Protein 4BRC (pdb70)

CATH classification: 3.30.420.40 (+1 more: 3.30.420.150)

Radius of gyration: 26.64 Å; Cα contacts (8 Å, |Δi|>4): 1658; chains: 2; bounding box: 72×59×84 Å

Organism: Legionella pneumophila subsp. pneumophila (strain Philadelphia 1 / ATCC 33152 / DSM 7513) (NCBI:txid272624)

Solvent-accessible surface area: 29174 Å² total; per-residue (Å²): 98,56,31,146,168,76,55,14,9,0,0,0,4,6,6,33,64,2,0,58,0,2,0,6,10,18,43,54,44,159,98,116,21,9,30,114,8,104,70,56,60,54,48,112,25,148,45,1,2,21,53,3,29,49,58,66,94,5,1,68,62,5,0,69,106,0,8,35,118,14,103,19,134,105,9,36,0,30,0,8,2,6,3,11,2,14,20,41,20,127,78,68,8,126,107,10,26,66,52,0,47,118,35,10,165,108,47,106,48,13,108,38,65,63,20,82,32,1,28,6,8,10,12,0,10,1,0,12,0,0,0,1,24,100,55,114,23,2,111,65,126,72,140,110,19,10,0,0,0,12,2,22,12,3,3,0,1,0,0,0,36,6,95,139,47,112,165,50,46,183,58,25,37,31,92,0,94,6,34,73,23,98,22,43,1,6,0,23,17,8,13,0,0,0,22,49,21,0,8,24,8,2,16,42,13,56,19,0,2,2,42,84,23,81,5,35,39,39,59,58,4,128,2,62,0,60,40,0,23,95,49,0,20,27,0,0,24,50,14,29,107,0,46,115,71,0,63,73,16,21,80,152,26,90,21,83,47,9,24,0,6,29,19,0,5,86,3,2,62,20,133,4,5,123,35,144,123,42,52,5,34,0,75,32,0,20,97,20,0,23,80,56,0,0,99,61,65,24,102,109,4,64,58,116,70,102,136,38,129,92,2,36,24,9,0,0,2,0,0,0,0,28,0,0,0,21,34,0,2,41,11,90,36,102,62,45,0,43,10,19,26,39,140,99,47,24,20,6,0,11,0,1,2,15,43,97,69,43,69,158,89,46,29,143,153,68,55,13,8,0,0,0,5,5,6,32,61,1,0,57,0,1,0,5,7,18,44,54,41,157,102,115,22,9,24,113,18,110,70,50,66,36,41,116,23,148,45,2,2,20,55,3,31,50,64,45,106,12,0,42,63,5,0,74,106,0,6,38,104,8,81,17,76,118,9,42,0,27,0,6,2,7,3,11,2,13,22,41,19,122,75,72,9,127,106,10,25,66,49,0,43,103,38,8,171,120,48,95,83,15,116,35,65,65,20,82,30,0,29,4,10,9,11,0,15,2,0,12,0,0,0,1,47,88,47,128,13,3,131,64,124,66,151,83,20,4,0,0,0,12,2,23,14,3,3,0,1,0,0,0,34,7,98,144,55,117,90,43,50,183,69,24,31,30,98,1,92,6,34,73,20,92,22,40,1,7,0,24,18,9,14,0,0,0,21,49,19,0,7,23,7,2,16,41,13,54,23,0,1,2,42,76,24,85,6,38,37,38,55,62,4,132,2,51,0,59,46,0,23,98,53,0,20,27,0,0,23,48,14,30,108,0,46,117,72,0,61,74,20,20,83,147,30,85,20,82,56,9,32,0,6,29,20,0,5,85,3,2,62,20,134,5,5,118,37,133,125,42,52,4,33,0,98,39,0,19,93,12,0,23,74,54,1,0,86,59,56,24,92,108,4,64,58,116,68,101,138,38,127,90,3,37,22,8,0,0,2,0,0,0,0,25,0,0,0,20,34,0,0,40,10,79,42,89,54,44,0,36,10,8,26,42,141,83,45,33,20,6,0,13,0,1,1,15,44,94,69,42,66,156

Nearest PDB structures (foldseek):
  4brc-assembly1_B  TM=1.003E+00  e=4.207E-82  Legionella pneumophila
  4brd-assembly1_B  TM=9.968E-01  e=1.778E-75  Legionella pneumophila
  4brk-assembly1_A  TM=9.941E-01  e=1.286E-73  Legionella pneumophila
  3aar-assembly1_A  TM=9.465E-01  e=1.128E-72  Legionella pneumophila subsp. pneumophila str. Philadelphia 1
  3aaq-assembly1_A  TM=9.632E-01  e=3.957E-71  Legionella pneumophila subsp. pneumophila str. Philadelphia 1

Sequence (720 aa):
NPCEKHSCIAVIDAGSTGSRLHIYSYDTDDTNTPIHIEEEIWNNKKIIKPGFASIQPNSSVTTIDAYLTMMLLADAPIHNIPPVYFYATAGMRLLPQSQQQKKYYDELDYWFRQQSQWQLVEAKTITGNDEALFDWLAVNYKLDTLKSVQNKSVGVMDMMGGASVQIVFPMPKNAEISKHNQVELNIYGQNINLYVHSFLGLGQQTEMMSHQFLNSPSCFANDYPLPDGESGQQGNAPSSCKEEVTSSLMMNSVHKVNQQIQPLLALNPPVNEEWYSSIGGISNLASSSQLFHFEENSSELTNQSLLQQGDNQQICHHQQQQWDDIILNGQYPDDEYLYQYCLLSSYYYYALMVDGYGINPNQTIHYIPPEQNNLLDWTIIGVVLHRALEHNPCEKHSCIAVIDAGSTGSRLHIYSYDTDDDTNTPIHIEEEIWNKKIIKPGFASIQPNNSSSVVTTIDDAYLTMLLADAPIHNIPVYFYATAGMMRLLPQSQQQKKYYDELDYWFRQQSQWQLVEEAKTITGNDEALFDWLAVNYKLDTLKSVQNKSSSVGVMDMMGGASVQIVFPMPKNAEISKHNQVEELNIYGQNNINLYVHSFLGLGQQTEMMSHQFLNSPSSCFANDYPLPDGESGQGNNAPSCKEEEVTSSLMMNSVHKVNQQIQPLLALNPPVNEWYSIGGISNLASSSQLFHFENSSELTNQSLLQQGDNQICHQQQWDILNGQYPDDEYLYQYCLLSSYYYALMVDGYGINPNQTIHYIPPEQNLLDWTIGVVLHRALEH

InterPro domains:
  IPR000407 Nucleoside phosphatase GDA1/CD39 [PF01150] (43-391)
  IPR000407 Nucleoside phosphatase GDA1/CD39 [PTHR11782] (16-388)

Foldseek 3Di:
DLCVVFPWAWEWELEQAKIKIWIWTFHADPVRFTDPTDTDDIFMDDGHLLPDDLDLVVLLVRVPVRPPDDPAFAHEYAYEYEQSLVVDDPVSNVSNVVSVVVSQVVDGGYHYDYHYYFYQQQQQLLQVVLVCSVVVNQQDDDPAKEWEWEQGAFKIKIKIFDPDDPVDDPSQWDFDQFNNDTTIMGMDIGGQLHPNSLVVVCQPPLQQFAAQDQRPVRDTRQHDLVVLLVVLLCCLPVPVNLQVPAAVRCVVVPHDAAEYEYPVLVLCPDPQHDDPPQKDFLVRLQVSLRVSTHHHHVVVSCVVPVPDPCRRRSSNVSSNVSSCVCVRNVDDRGDIYHYDHVVVVGGSVVSCSRDVDGDD/DCCVPFPKAWEWEQEQAKIKIWIWTFHADPVRFTDPIDTPDIFMDDGGLLVDDLDLVTLLVRVCVRPPPDPAFDHEYAAEYELSLVVDDPVSNVSNVVSVVVSQVPDDGYHYDYHYYFYQQQQQLLQVVLVVSVVVNFQDDDPFKEWEWEQGQFKIKIKIFDPDDPVDPVSQWDFDAANRDTTIMGMDMDGQLHDNSLVVVPQPPLQQFAAQDQGPVRDGRQHALVVLLVVLLCCQPVPVNLAVVAAVRCVVVPGPAAEYEYVVLVLCPDPQHDDPPQKDFLLRLSVSLRPSTHHDHVVVSCVVCVPDPCRRRSSNVSSSVSSCVCVRNVDDSVDMHHYDHVVVVGGSVVSCSRPVDGDD

Secondary structure (DSSP, 8-state):
-GGGTSEEEEEEEE-SS-EEEEEEEEEE-TTS-EEEEEEEEEEEESS-GGGS--SHHHHHHHHHHHH-S-S--SEEEEEEE-HHHHTS-HHHHHHHHHHHHHHHHT-SSEEEEEEEEPPHHHHHHHHHHHHHHHHT-SSS--SS-EEEEEE-SSEEEEEEE----TTS-GGGEEEEEETTEEEEEEEEEEET-SHHHHHTTSTT-GGGS-BT-B-TTS-B----HHHHHHHHHIIIIIIT-HHHHHHHHHHHS--SEEEEEEHHHHHHTSTT---STTEE-HHHHHHHHIIIIITSBHHHHHHHSTT-TTGGGHHHHHHHHHIIIIIIT---TTS-EEE--GGG---THHHHHH------/-GGGTSEEEEEEEE-SS-EEEEEEEEEE-TTS-EEEEEEEEEEEESS-GGGS--SHHHHHHHHHHHHTT-S--SEEEEEEE-HHHHTS-HHHHHHHHHHHHHHHHT-SSEEEEEEEEPPHHHHHHHHHHHHHHHHT-SSS--SS-EEEEEE-SSEEEEEEE----TTS-GGGEEEEEETTEEEEEEEEEEET-SHHHHHTTSTT-GGGS-BT-B-TTS-B----HHHHHHHHHIIIIIIS-HHHHHHHHHHHS--SEEEEEEHHHHHHTSTT---STTEEEHHHHHHHHIIIIITSBHHHHHHH-TT-TTGGGHHHHHHHHHIIIIIIT---TTSEEEE--GGG---THHHHHH------

Structure (mmCIF, N/CA/C/O backbone):
data_4BRC
#
_entry.id   4BRC
#
_cell.length_a   63.070
_cell.length_b   84.756
_cell.length_c   70.837
_cell.angle_alpha   90.00
_cell.angle_beta   106.48
_cell.angle_gamma   90.00
#
_symmetry.space_group_name_H-M   'P 1 21 1'
#
loop_
_entity.id
_entity.type
_entity.pdbx_description
1 polymer 'ECTONUCLEOSIDE TRIPHOSPHATE DIPHOSPHOHYDROLASE I'
2 non-polymer "5'-O-[(R)-hydroxy(phosphonoamino)phosphoryl]adenosine"
3 non-polymer '2-(N-MORPHOLINO)-ETHANESULFONIC ACID'
4 non-polymer 'CHLORIDE ION'
5 non-polymer 'MAGNESIUM ION'
6 water water
#
loop_
_atom_site.group_PDB
_atom_site.id
_atom_site.type_symbol
_atom_site.label_atom_id
_atom_site.label_alt_id
_atom_site.label_comp_id
_atom_site.label_asym_id
_atom_site.label_entity_id
_atom_site.label_seq_id
_atom_site.pdbx_PDB_ins_code
_atom_site.Cartn_x
_atom_site.Cartn_y
_atom_site.Cartn_z
_atom_site.occupancy
_atom_site.B_iso_or_equiv
_atom_site.auth_seq_id
_atom_site.auth_comp_id
_atom_site.auth_asym_id
_atom_site.auth_atom_id
_atom_site.pdbx_PDB_model_num
ATOM 1 N N . ASN A 1 4 ? 69.984 3.361 -21.794 1.00 42.79 37 ASN A N 1
ATOM 2 C CA . ASN A 1 4 ? 69.752 4.433 -20.742 1.00 28.13 37 ASN A CA 1
ATOM 3 C C . ASN A 1 4 ? 68.277 4.972 -20.743 1.00 37.42 37 ASN A C 1
ATOM 4 O O . ASN A 1 4 ? 67.880 5.805 -21.585 1.00 34.04 37 ASN A O 1
ATOM 6 N N . PRO A 1 5 ? 67.451 4.486 -19.808 1.00 24.94 38 PRO A N 1
ATOM 7 C CA . PRO A 1 5 ? 66.065 4.989 -19.725 1.00 27.20 38 PRO A CA 1
ATOM 8 C C . PRO A 1 5 ? 65.992 6.502 -19.451 1.00 25.99 38 PRO A C 1
ATOM 9 O O . PRO A 1 5 ? 65.049 7.219 -19.829 1.00 24.96 38 PRO A O 1
ATOM 13 N N . CYS A 1 6 ? 67.045 7.031 -18.885 1.00 18.60 39 CYS A N 1
ATOM 14 C CA . CYS A 1 6 ? 67.029 8.398 -18.380 1.00 16.04 39 CYS A CA 1
ATOM 15 C C . CYS A 1 6 ? 67.320 9.418 -19.456 1.00 20.41 39 CYS A C 1
ATOM 16 O O . CYS A 1 6 ? 67.279 10.630 -19.169 1.00 18.14 39 CYS A O 1
ATOM 19 N N . GLU A 1 7 ? 67.606 8.967 -20.692 1.00 16.96 40 GLU A N 1
ATOM 20 C CA . GLU A 1 7 ? 67.713 9.907 -21.784 1.00 21.82 40 GLU A CA 1
ATOM 21 C C . GLU A 1 7 ? 66.326 10.200 -22.408 1.00 23.60 40 GLU A C 1
ATOM 22 O O . GLU A 1 7 ? 66.173 11.187 -23.113 1.00 35.39 40 GLU A O 1
ATOM 28 N N . LYS A 1 8 ? 65.325 9.351 -22.182 1.00 22.18 41 LYS A N 1
ATOM 29 C CA . LYS A 1 8 ? 63.978 9.580 -22.783 1.00 26.58 41 LYS A CA 1
ATOM 30 C C . LYS A 1 8 ? 62.878 9.842 -21.741 1.00 23.12 41 LYS A C 1
ATOM 31 O O . LYS A 1 8 ? 61.728 10.136 -22.072 1.00 27.40 41 LYS A O 1
ATOM 37 N N . HIS A 1 9 ? 63.231 9.728 -20.466 1.00 17.17 42 HIS A N 1
ATOM 38 C CA . HIS A 1 9 ? 62.314 9.905 -19.322 1.00 15.57 42 HIS A CA 1
ATOM 39 C C . HIS A 1 9 ? 63.025 10.665 -18.277 1.00 13.41 42 HIS A C 1
ATOM 40 O O . HIS A 1 9 ? 64.277 10.552 -18.148 1.00 13.00 42 HIS A O 1
ATOM 47 N N . SER A 1 10 ? 62.270 11.400 -17.483 1.00 11.16 43 SER A N 1
ATOM 48 C CA . SER A 1 10 ? 62.874 11.956 -16.240 1.00 9.91 43 SER A CA 1
ATOM 49 C C . SER A 1 10 ? 63.310 10.890 -15.252 1.00 9.35 43 SER A C 1
ATOM 50 O O . SER A 1 10 ? 62.561 9.942 -15.032 1.00 11.68 43 SER A O 1
ATOM 53 N N . CYS A 1 11 ? 64.477 11.087 -14.620 1.00 10.54 44 CYS A N 1
ATOM 54 C CA . CYS A 1 11 ? 64.921 10.175 -13.557 1.00 10.90 44 CYS A CA 1
ATOM 55 C C . CYS A 1 11 ? 65.391 10.929 -12.358 1.00 9.12 44 CYS A C 1
ATOM 56 O O . CYS A 1 11 ? 66.107 11.955 -12.499 1.00 11.98 44 CYS A O 1
ATOM 59 N N . ILE A 1 12 ? 65.017 10.470 -11.172 1.00 9.73 45 ILE A N 1
ATOM 60 C CA . ILE A 1 12 ? 65.651 10.978 -9.928 1.00 10.32 45 ILE A CA 1
ATOM 61 C C . ILE A 1 12 ? 65.963 9.760 -9.067 1.00 9.02 45 ILE A C 1
ATOM 62 O O . ILE A 1 12 ? 65.426 8.682 -9.183 1.00 10.42 45 ILE A O 1
ATOM 67 N N . ALA A 1 13 ? 66.938 9.976 -8.160 1.00 9.22 46 ALA A N 1
ATOM 68 C CA . ALA A 1 13 ? 67.266 8.979 -7.122 1.00 9.00 46 ALA A CA 1
ATOM 69 C C . ALA A 1 13 ? 66.731 9.512 -5.779 1.00 8.47 46 ALA A C 1
ATOM 70 O O . ALA A 1 13 ? 66.952 10.669 -5.425 1.00 10.28 46 ALA A O 1
ATOM 72 N N . VAL A 1 14 ? 66.017 8.598 -5.086 1.00 8.35 47 VAL A N 1
ATOM 73 C CA . VAL A 1 14 ? 65.574 8.948 -3.703 1.00 8.51 47 VAL A CA 1
ATOM 74 C C . VAL A 1 14 ? 66.097 7.878 -2.794 1.00 8.69 47 VAL A C 1
ATOM 75 O O . VAL A 1 14 ? 65.985 6.683 -3.103 1.00 8.92 47 VAL A O 1
ATOM 79 N N . ILE A 1 15 ? 66.677 8.275 -1.656 1.00 8.33 48 ILE A N 1
ATOM 80 C CA . ILE A 1 15 ? 67.145 7.325 -0.619 1.00 8.20 48 ILE A CA 1
ATOM 81 C C . ILE A 1 15 ? 66.263 7.439 0.618 1.00 8.19 48 ILE A C 1
ATOM 82 O O . ILE A 1 15 ? 66.096 8.569 1.147 1.00 9.17 48 ILE A O 1
ATOM 87 N N . ASP A 1 16 ? 65.616 6.341 0.954 1.00 8.43 49 ASP A N 1
ATOM 88 C CA . ASP A 1 16 ? 64.938 6.162 2.238 1.00 7.87 49 ASP A CA 1
ATOM 89 C C . ASP A 1 16 ? 66.058 5.885 3.255 1.00 7.87 49 ASP A C 1
ATOM 90 O O . ASP A 1 16 ? 66.500 4.727 3.312 1.00 8.22 49 ASP A O 1
ATOM 95 N N . ALA A 1 17 ? 66.488 6.911 3.986 1.00 8.06 50 ALA A N 1
ATOM 96 C CA . ALA A 1 17 ? 67.490 6.661 5.028 1.00 7.43 50 ALA A CA 1
ATOM 97 C C . ALA A 1 17 ? 66.796 6.314 6.315 1.00 8.65 50 ALA A C 1
ATOM 98 O O . ALA A 1 17 ? 66.534 7.176 7.165 1.00 9.31 50 ALA A O 1
ATOM 100 N N . GLY A 1 18 ? 66.313 5.056 6.357 1.00 8.10 51 GLY A N 1
ATOM 101 C CA . GLY A 1 18 ? 65.447 4.612 7.414 1.00 9.46 51 GLY A CA 1
ATOM 102 C C . GLY A 1 18 ? 66.218 4.138 8.672 1.00 8.64 51 GLY A C 1
ATOM 103 O O . GLY A 1 18 ? 67.465 4.083 8.707 1.00 8.06 51 GLY A O 1
ATOM 104 N N . SER A 1 19 ? 65.473 3.804 9.708 1.00 8.67 52 SER A N 1
ATOM 105 C CA . SER A 1 19 ? 66.136 3.576 11.001 1.00 9.65 52 SER A CA 1
ATOM 106 C C . SER A 1 19 ? 66.960 2.273 10.991 1.00 8.19 52 SER A C 1
ATOM 107 O O . SER A 1 19 ? 67.981 2.210 11.735 1.00 10.06 52 SER A O 1
ATOM 110 N N . THR A 1 20 ? 66.585 1.240 10.221 1.00 8.88 53 THR A N 1
ATOM 111 C CA . THR A 1 20 ? 67.353 -0.026 10.221 1.00 10.41 53 THR A CA 1
ATOM 112 C C . THR A 1 20 ? 68.185 -0.185 8.952 1.00 9.98 53 THR A C 1
ATOM 113 O O . THR A 1 20 ? 68.962 -1.170 8.865 1.00 11.49 53 THR A O 1
ATOM 117 N N . GLY A 1 21 ? 68.098 0.758 7.995 1.00 9.12 54 GLY A N 1
ATOM 118 C CA . GLY A 1 21 ? 68.825 0.605 6.729 1.00 9.58 54 GLY A CA 1
ATOM 119 C C . GLY A 1 21 ? 68.495 1.724 5.789 1.00 9.93 54 GLY A C 1
ATOM 120 O O . GLY A 1 21 ? 67.528 2.444 6.017 1.00 9.24 54 GLY A O 1
ATOM 121 N N . SER A 1 22 ? 69.317 1.849 4.762 1.00 9.16 55 SER A N 1
ATOM 122 C CA . SER A 1 22 ? 69.061 2.798 3.693 1.00 8.95 55 SER A CA 1
ATOM 123 C C . SER A 1 22 ? 68.718 2.082 2.403 1.00 10.56 55 SER A C 1
ATOM 124 O O . SER A 1 22 ? 69.323 1.060 2.063 1.00 10.88 55 SER A O 1
ATOM 127 N N . ARG A 1 23 ? 67.735 2.620 1.668 1.00 9.82 56 ARG A N 1
ATOM 128 C CA . ARG A 1 23 ? 67.285 2.026 0.368 1.00 9.65 56 ARG A CA 1
ATOM 129 C C . ARG A 1 23 ? 67.354 3.105 -0.723 1.00 9.72 56 ARG A C 1
ATOM 130 O O . ARG A 1 23 ? 66.625 4.100 -0.634 1.00 9.70 56 ARG A O 1
ATOM 138 N N . LEU A 1 24 ? 68.240 2.867 -1.662 1.00 8.99 57 LEU A N 1
ATOM 139 C CA . LEU A 1 24 ? 68.383 3.740 -2.814 1.00 10.06 57 LEU A CA 1
ATOM 140 C C . LEU A 1 24 ? 67.423 3.250 -3.890 1.00 9.95 57 LEU A C 1
ATOM 141 O O . LEU A 1 24 ? 67.440 2.009 -4.194 1.00 11.31 57 LEU A O 1
ATOM 146 N N . HIS A 1 25 ? 66.634 4.147 -4.464 1.00 9.30 58 HIS A N 1
ATOM 147 C CA . HIS A 1 25 ? 65.795 3.821 -5.678 1.00 10.68 58 HIS A CA 1
ATOM 148 C C . HIS A 1 25 ? 66.121 4.851 -6.717 1.00 10.72 58 HIS A C 1
ATOM 149 O O . HIS A 1 25 ? 66.155 6.034 -6.426 1.00 12.70 58 HIS A O 1
ATOM 156 N N . ILE A 1 26 ? 66.322 4.437 -7.971 1.00 10.57 59 ILE A N 1
ATOM 157 C CA . ILE A 1 26 ? 66.279 5.373 -9.089 1.00 11.39 59 ILE A CA 1
ATOM 158 C C . ILE A 1 26 ? 64.939 5.093 -9.792 1.00 9.93 59 ILE A C 1
ATOM 159 O O . ILE A 1 26 ? 64.642 3.954 -10.092 1.00 12.25 59 ILE A O 1
ATOM 164 N N . TYR A 1 27 ? 64.158 6.160 -9.904 1.00 8.73 60 TYR A N 1
ATOM 165 C CA . TYR A 1 27 ? 62.873 6.099 -10.596 1.00 8.89 60 TYR A CA 1
ATOM 166 C C . TYR A 1 27 ? 62.941 6.825 -11.906 1.00 9.18 60 TYR A C 1
ATOM 167 O O . TYR A 1 27 ? 63.396 7.976 -11.960 1.00 11.59 60 TYR A O 1
ATOM 176 N N . SER A 1 28 ? 62.365 6.202 -12.954 1.00 10.35 61 SER A N 1
ATOM 177 C CA . SER A 1 28 ? 62.097 6.907 -14.202 1.00 10.11 61 SER A CA 1
ATOM 178 C C . SER A 1 28 ? 60.617 7.245 -14.228 1.00 9.86 61 SER A C 1
ATOM 179 O O . SER A 1 28 ? 59.799 6.509 -13.648 1.00 11.50 61 SER A O 1
ATOM 182 N N . TYR A 1 29 ? 60.276 8.334 -14.937 1.00 9.86 62 TYR A N 1
ATOM 183 C CA . TYR A 1 29 ? 58.829 8.647 -15.028 1.00 9.88 62 TYR A CA 1
ATOM 184 C C . TYR A 1 29 ? 58.651 9.629 -16.167 1.00 10.10 62 TYR A C 1
ATOM 185 O O . TYR A 1 29 ? 59.598 10.259 -16.655 1.00 11.36 62 TYR A O 1
ATOM 194 N N . ASP A 1 30 ? 57.392 9.674 -16.633 1.00 11.46 63 ASP A N 1
ATOM 195 C CA . ASP A 1 30 ? 56.963 10.753 -17.565 1.00 13.12 63 ASP A CA 1
ATOM 196 C C . ASP A 1 30 ? 56.123 11.751 -16.794 1.00 12.94 63 ASP A C 1
ATOM 197 O O . ASP A 1 30 ? 55.921 11.538 -15.569 1.00 11.92 63 ASP A O 1
ATOM 202 N N . THR A 1 31 ? 55.566 12.773 -17.444 1.00 13.89 64 THR A N 1
ATOM 203 C CA . THR A 1 31 ? 54.705 13.723 -16.765 1.00 14.14 64 THR A CA 1
ATOM 204 C C . THR A 1 31 ? 53.485 14.009 -17.582 1.00 16.97 64 THR A C 1
ATOM 205 O O . THR A 1 31 ? 53.524 13.940 -18.830 1.00 20.79 64 THR A O 1
ATOM 209 N N . ASP A 1 32 ? 52.403 14.275 -16.887 1.00 16.07 65 ASP A N 1
ATOM 210 C CA . ASP A 1 32 ? 51.168 14.595 -17.601 1.00 18.01 65 ASP A CA 1
ATOM 211 C C . ASP A 1 32 ? 51.204 16.092 -17.912 1.00 18.52 65 ASP A C 1
ATOM 212 O O . ASP A 1 32 ? 52.245 16.781 -17.753 1.00 20.26 65 ASP A O 1
ATOM 217 N N . ASP A 1 33 ? 50.050 16.598 -18.365 1.00 23.77 66 ASP A N 1
ATOM 218 C CA . ASP A 1 33 ? 49.971 17.969 -18.882 1.00 31.01 66 ASP A CA 1
ATOM 219 C C . ASP A 1 33 ? 50.163 19.025 -17.806 1.00 31.07 66 ASP A C 1
ATOM 220 O O . ASP A 1 33 ? 50.302 20.190 -18.106 1.00 33.75 66 ASP A O 1
ATOM 225 N N . THR A 1 34 ? 50.233 18.631 -16.545 1.00 25.55 67 THR A N 1
ATOM 226 C CA . THR A 1 34 ? 50.511 19.575 -15.435 1.00 26.09 67 THR A CA 1
ATOM 227 C C . THR A 1 34 ? 51.882 19.337 -14.814 1.00 22.28 67 THR A C 1
ATOM 228 O O . THR A 1 34 ? 52.199 19.866 -13.724 1.00 18.97 67 THR A O 1
ATOM 232 N N . ASN A 1 35 ? 52.724 18.562 -15.500 1.00 18.11 68 ASN A N 1
ATOM 233 C CA . ASN A 1 35 ? 54.067 18.243 -15.040 1.00 19.21 68 ASN A CA 1
ATOM 234 C C . ASN A 1 35 ? 54.057 17.340 -13.791 1.00 19.09 68 ASN A C 1
ATOM 235 O O . ASN A 1 35 ? 55.067 17.296 -13.080 1.00 18.29 68 ASN A O 1
ATOM 240 N N . THR A 1 36 ? 52.976 16.573 -13.566 1.00 15.91 69 THR A N 1
ATOM 241 C CA . THR A 1 36 ? 52.895 15.577 -12.460 1.00 16.96 69 THR A CA 1
ATOM 242 C C . THR A 1 36 ? 53.302 14.239 -12.955 1.00 12.74 69 THR A C 1
ATOM 243 O O . THR A 1 36 ? 52.899 13.808 -14.030 1.00 14.85 69 THR A O 1
ATOM 247 N N . PRO A 1 37 ? 54.173 13.555 -12.231 1.00 11.75 70 PRO A N 1
ATOM 248 C CA . PRO A 1 37 ? 54.639 12.288 -12.691 1.00 10.44 70 PRO A CA 1
ATOM 249 C C . PRO A 1 37 ? 53.579 11.233 -12.920 1.00 11.89 70 PRO A C 1
ATOM 250 O O . PRO A 1 37 ? 52.619 11.117 -12.138 1.00 13.45 70 PRO A O 1
ATOM 254 N N . ILE A 1 38 ? 53.767 10.499 -14.028 1.00 10.99 71 ILE A N 1
ATOM 255 C CA . ILE A 1 38 ? 53.032 9.288 -14.327 1.00 10.98 71 ILE A CA 1
ATOM 256 C C . ILE A 1 38 ? 54.040 8.200 -14.794 1.00 11.23 71 ILE A C 1
ATOM 257 O O . ILE A 1 38 ? 55.196 8.506 -15.049 1.00 11.54 71 ILE A O 1
ATOM 262 N N . HIS A 1 39 ? 53.596 6.935 -14.867 1.00 12.33 72 HIS A N 1
ATOM 263 C CA . HIS A 1 39 ? 54.456 5.862 -15.418 1.00 13.44 72 HIS A CA 1
ATOM 264 C C . HIS A 1 39 ? 55.731 5.737 -14.577 1.00 11.66 72 HIS A C 1
ATOM 265 O O . HIS A 1 39 ? 56.766 5.469 -15.119 1.00 12.85 72 HIS A O 1
ATOM 272 N N . ILE A 1 40 ? 55.600 5.862 -13.231 1.00 10.11 73 ILE A N 1
ATOM 273 C CA . ILE A 1 40 ? 56.793 5.790 -12.348 1.00 10.43 73 ILE A CA 1
ATOM 274 C C . ILE A 1 40 ? 57.264 4.322 -12.311 1.00 11.81 73 ILE A C 1
ATOM 275 O O . ILE A 1 40 ? 56.451 3.411 -12.017 1.00 14.51 73 ILE A O 1
ATOM 280 N N . GLU A 1 41 ? 58.538 4.097 -12.641 1.00 11.02 74 GLU A N 1
ATOM 281 C CA A GLU A 1 41 ? 59.122 2.745 -12.630 0.70 12.21 74 GLU A CA 1
ATOM 282 C CA B GLU A 1 41 ? 59.146 2.767 -12.670 0.30 11.74 74 GLU A CA 1
ATOM 283 C C . GLU A 1 41 ? 60.470 2.810 -11.881 1.00 11.44 74 GLU A C 1
ATOM 284 O O . GLU A 1 41 ? 61.261 3.736 -12.071 1.00 12.36 74 GLU A O 1
ATOM 295 N N . GLU A 1 42 ? 60.700 1.812 -11.030 1.00 12.18 75 GLU A N 1
ATOM 296 C CA . GLU A 1 42 ? 61.990 1.660 -10.398 1.00 11.73 75 GLU A CA 1
ATOM 297 C C . GLU A 1 42 ? 62.930 0.966 -11.353 1.00 14.25 75 GLU A C 1
ATOM 298 O O . GLU A 1 42 ? 62.660 -0.162 -11.773 1.00 17.77 75 GLU A O 1
ATOM 304 N N . ILE A 1 43 ? 64.052 1.596 -11.665 1.00 12.03 76 ILE A N 1
ATOM 305 C CA . ILE A 1 43 ? 65.025 1.037 -12.585 1.00 12.97 76 ILE A CA 1
ATOM 306 C C . ILE A 1 43 ? 66.334 0.652 -11.926 1.00 13.90 76 ILE A C 1
ATOM 307 O O . ILE A 1 43 ? 67.154 -0.004 -12.541 1.00 17.28 76 ILE A O 1
ATOM 312 N N . TRP A 1 44 ? 66.511 1.022 -10.650 1.00 13.63 77 TRP A N 1
ATOM 313 C CA . TRP A 1 44 ? 67.675 0.579 -9.906 1.00 14.13 77 TRP A CA 1
ATOM 314 C C . TRP A 1 44 ? 67.310 0.606 -8.437 1.00 13.39 77 TRP A C 1
ATOM 315 O O . TRP A 1 44 ? 66.597 1.519 -7.991 1.00 13.94 77 TRP A O 1
ATOM 326 N N . ASN A 1 45 ? 67.786 -0.395 -7.703 1.00 14.42 78 ASN A N 1
ATOM 327 C CA A ASN A 1 45 ? 67.720 -0.271 -6.259 0.50 16.25 78 ASN A CA 1
ATOM 328 C CA B ASN A 1 45 ? 67.545 -0.525 -6.219 0.50 14.44 78 ASN A CA 1
ATOM 329 C C . ASN A 1 45 ? 68.852 -0.980 -5.562 1.00 15.64 78 ASN A C 1
ATOM 330 O O . ASN A 1 45 ? 69.475 -1.958 -6.049 1.00 18.72 78 ASN A O 1
ATOM 339 N N . LYS A 1 46 ? 69.205 -0.398 -4.427 1.00 13.23 79 LYS A N 1
ATOM 340 C CA . LYS A 1 46 ? 70.263 -1.037 -3.597 1.00 13.12 79 LYS A CA 1
ATOM 341 C C . LYS A 1 46 ? 69.899 -0.721 -2.155 1.00 11.42 79 LYS A C 1
ATOM 342 O O . LYS A 1 46 ? 69.510 0.400 -1.843 1.00 12.13 79 LYS A O 1
ATOM 348 N N . LYS A 1 47 ? 70.119 -1.709 -1.297 1.00 13.10 80 LYS A N 1
ATOM 349 C CA . LYS A 1 47 ? 69.850 -1.522 0.129 1.00 14.07 80 LYS A CA 1
ATOM 350 C C . LYS A 1 47 ? 71.105 -1.797 0.878 1.00 14.51 80 LYS A C 1
ATOM 351 O O . LYS A 1 47 ? 71.868 -2.694 0.540 1.00 21.57 80 LYS A O 1
ATOM 357 N N . ILE A 1 48 ? 71.264 -1.115 2.012 1.00 13.60 81 ILE A N 1
ATOM 358 C CA A ILE A 1 48 ? 72.424 -1.301 2.910 0.50 12.13 81 ILE A CA 1
ATOM 359 C CA B ILE A 1 48 ? 72.336 -1.497 2.914 0.50 13.28 81 ILE A CA 1
ATOM 360 C C . ILE A 1 48 ? 71.862 -1.297 4.356 1.00 12.15 81 ILE A C 1
ATOM 361 O O . ILE A 1 48 ? 70.865 -0.640 4.603 1.00 13.92 81 ILE A O 1
ATOM 370 N N . LYS A 1 49 ? 72.552 -1.962 5.274 1.00 11.75 82 LYS A N 1
ATOM 371 C CA . LYS A 1 49 ? 72.315 -1.910 6.720 1.00 11.59 82 LYS A CA 1
ATOM 372 C C . LYS A 1 49 ? 73.668 -1.482 7.343 1.00 11.92 82 LYS A C 1
ATOM 373 O O . LYS A 1 49 ? 74.687 -1.724 6.759 1.00 14.47 82 LYS A O 1
ATOM 379 N N . PRO A 1 50 ? 73.646 -0.954 8.573 1.00 10.22 83 PRO A N 1
ATOM 380 C CA . PRO A 1 50 ? 72.501 -0.591 9.402 1.00 11.50 83 PRO A CA 1
ATOM 381 C C . PRO A 1 50 ? 71.946 0.774 9.029 1.00 9.13 83 PRO A C 1
ATOM 382 O O . PRO A 1 50 ? 72.213 1.264 7.916 1.00 10.86 83 PRO A O 1
ATOM 386 N N . GLY A 1 51 ? 71.138 1.367 9.886 1.00 9.68 84 GLY A N 1
ATOM 387 C CA . GLY A 1 51 ? 70.628 2.723 9.643 1.00 9.49 84 GLY A CA 1
ATOM 388 C C . GLY A 1 51 ? 71.752 3.763 9.691 1.00 9.38 84 GLY A C 1
ATOM 389 O O . GLY A 1 51 ? 72.702 3.693 10.502 1.00 10.49 84 GLY A O 1
ATOM 390 N N . PHE A 1 52 ? 71.662 4.743 8.781 1.00 9.58 85 PHE A N 1
ATOM 391 C CA . PHE A 1 52 ? 72.642 5.867 8.700 1.00 9.18 85 PHE A CA 1
ATOM 392 C C . PHE A 1 52 ? 72.817 6.528 10.078 1.00 9.19 85 PHE A C 1
ATOM 393 O O . PHE A 1 52 ? 73.951 6.865 10.440 1.00 9.70 85 PHE A O 1
ATOM 401 N N . ALA A 1 53 ? 71.737 6.745 10.784 1.00 10.22 86 ALA A N 1
ATOM 402 C CA . ALA A 1 53 ? 71.781 7.517 12.033 1.00 10.64 86 ALA A CA 1
ATOM 403 C C . ALA A 1 53 ? 72.259 6.655 13.150 1.00 12.96 86 ALA A C 1
ATOM 404 O O . ALA A 1 53 ? 72.214 7.132 14.330 1.00 17.29 86 ALA A O 1
ATOM 406 N N . SER A 1 54 ? 72.675 5.416 12.865 1.00 10.05 87 SER A N 1
ATOM 407 C CA . SER A 1 54 ? 73.271 4.565 13.934 1.00 9.37 87 SER A CA 1
ATOM 408 C C . SER A 1 54 ? 74.764 4.484 13.833 1.00 11.65 87 SER A C 1
ATOM 409 O O . SER A 1 54 ? 75.418 4.040 14.794 1.00 14.13 87 SER A O 1
ATOM 412 N N . ILE A 1 55 ? 75.356 4.868 12.706 1.00 11.76 88 ILE A N 1
ATOM 413 C CA . ILE A 1 55 ? 76.814 4.699 12.550 1.00 10.11 88 ILE A CA 1
ATOM 414 C C . ILE A 1 55 ? 77.576 5.913 13.063 1.00 12.04 88 ILE A C 1
ATOM 415 O O . ILE A 1 55 ? 77.036 7.025 13.283 1.00 12.48 88 ILE A O 1
ATOM 420 N N . GLN A 1 56 ? 78.877 5.725 13.263 1.00 11.50 89 GLN A N 1
ATOM 421 C CA . GLN A 1 56 ? 79.662 6.857 13.755 1.00 13.75 89 GLN A CA 1
ATOM 422 C C . GLN A 1 56 ? 79.756 7.959 12.707 1.00 13.95 89 GLN A C 1
ATOM 423 O O . GLN A 1 56 ? 80.105 7.685 11.565 1.00 15.64 89 GLN A O 1
ATOM 429 N N . PRO A 1 57 ? 79.452 9.230 13.085 1.00 16.80 90 PRO A N 1
ATOM 430 C CA . PRO A 1 57 ? 79.399 10.340 12.087 1.00 19.10 90 PRO A CA 1
ATOM 431 C C . PRO A 1 57 ? 80.799 10.928 11.834 1.00 19.20 90 PRO A C 1
ATOM 432 O O . PRO A 1 57 ? 80.971 12.142 11.991 1.00 26.00 90 PRO A O 1
ATOM 436 N N . ASN A 1 58 ? 81.722 10.056 11.414 1.00 18.24 91 ASN A N 1
ATOM 437 C CA . ASN A 1 58 ? 83.101 10.462 11.095 1.00 18.85 91 ASN A CA 1
ATOM 438 C C . ASN A 1 58 ? 83.322 10.239 9.601 1.00 17.72 91 ASN A C 1
ATOM 439 O O . ASN A 1 58 ? 82.540 9.458 8.984 1.00 17.03 91 ASN A O 1
ATOM 444 N N . SER A 1 59 ? 84.313 10.917 8.987 1.00 20.60 92 SER A N 1
ATOM 445 C CA A SER A 1 59 ? 84.443 10.802 7.536 0.50 17.94 92 SER A CA 1
ATOM 446 C CA B SER A 1 59 ? 84.480 10.803 7.529 0.50 19.59 92 SER A CA 1
ATOM 447 C C . SER A 1 59 ? 84.731 9.371 7.075 1.00 17.22 92 SER A C 1
ATOM 448 O O . SER A 1 59 ? 84.186 8.945 6.053 1.00 23.04 92 SER A O 1
ATOM 453 N N . VAL A 1 60 ? 85.553 8.616 7.834 1.00 19.45 93 VAL A N 1
ATOM 454 C CA . VAL A 1 60 ? 85.895 7.263 7.372 1.00 18.39 93 VAL A CA 1
ATOM 455 C C . VAL A 1 60 ? 84.633 6.353 7.251 1.00 16.56 93 VAL A C 1
ATOM 456 O O . VAL A 1 60 ? 84.418 5.614 6.235 1.00 18.49 93 VAL A O 1
ATOM 460 N N . THR A 1 61 ? 83.823 6.366 8.287 1.00 16.50 94 THR A N 1
ATOM 461 C CA A THR A 1 61 ? 82.649 5.536 8.334 0.50 15.70 94 THR A CA 1
ATOM 462 C CA B THR A 1 61 ? 82.639 5.489 8.285 0.50 16.03 94 THR A CA 1
ATOM 463 C C . THR A 1 61 ? 81.553 5.958 7.331 1.00 16.12 94 THR A C 1
ATOM 464 O O . THR A 1 61 ? 80.978 5.135 6.639 1.00 15.28 94 THR A O 1
ATOM 471 N N . ILE A 1 62 ? 81.325 7.266 7.249 1.00 17.12 95 ILE A N 1
ATOM 472 C CA . ILE A 1 62 ? 80.270 7.807 6.362 1.00 17.29 95 ILE A CA 1
ATOM 473 C C . ILE A 1 62 ? 80.712 7.545 4.917 1.00 17.41 95 ILE A C 1
ATOM 474 O O . ILE A 1 62 ? 79.865 7.158 4.092 1.00 18.08 95 ILE A O 1
ATOM 479 N N . ASP A 1 63 ? 82.007 7.701 4.612 1.00 18.00 96 ASP A N 1
ATOM 480 C CA . ASP A 1 63 ? 82.491 7.405 3.266 1.00 21.21 96 ASP A CA 1
ATOM 481 C C . ASP A 1 63 ? 82.240 5.949 2.900 1.00 18.01 96 ASP A C 1
ATOM 482 O O . ASP A 1 63 ? 81.806 5.652 1.744 1.00 21.92 96 ASP A O 1
ATOM 487 N N . ALA A 1 64 ? 82.604 5.047 3.822 1.00 18.00 97 ALA A N 1
ATOM 488 C CA . ALA A 1 64 ? 82.469 3.618 3.512 1.00 18.04 97 ALA A CA 1
ATOM 489 C C . ALA A 1 64 ? 80.989 3.313 3.221 1.00 15.33 97 ALA A C 1
ATOM 490 O O . ALA A 1 64 ? 80.649 2.557 2.292 1.00 16.75 97 ALA A O 1
ATOM 492 N N . TYR A 1 65 ? 80.117 3.928 4.031 1.00 14.44 98 TYR A N 1
ATOM 493 C CA . TYR A 1 65 ? 78.680 3.593 3.965 1.00 13.09 98 TYR A CA 1
ATOM 494 C C . TYR A 1 65 ? 78.105 4.140 2.642 1.00 13.19 98 TYR A C 1
ATOM 495 O O . TYR A 1 65 ? 77.399 3.414 1.941 1.00 14.13 98 TYR A O 1
ATOM 504 N N . LEU A 1 66 ? 78.356 5.412 2.319 1.00 12.91 99 LEU A N 1
ATOM 505 C CA . LEU A 1 66 ? 77.828 5.954 1.068 1.00 13.46 99 LEU A CA 1
ATOM 506 C C . LEU A 1 66 ? 78.422 5.283 -0.156 1.00 13.97 99 LEU A C 1
ATOM 507 O O . LEU A 1 66 ? 77.734 5.043 -1.171 1.00 14.63 99 LEU A O 1
ATOM 512 N N . THR A 1 67 ? 79.719 4.986 -0.084 1.00 15.35 100 THR A N 1
ATOM 513 C CA . THR A 1 67 ? 80.342 4.275 -1.206 1.00 15.64 100 THR A CA 1
ATOM 514 C C . THR A 1 67 ? 79.638 2.969 -1.499 1.00 16.53 100 THR A C 1
ATOM 515 O O . THR A 1 67 ? 79.293 2.665 -2.651 1.00 17.29 100 THR A O 1
ATOM 519 N N . MET A 1 68 ? 79.326 2.212 -0.488 1.00 15.74 101 MET A N 1
ATOM 520 C CA A MET A 1 68 ? 78.655 0.919 -0.614 0.70 17.34 101 MET A CA 1
ATOM 521 C CA B MET A 1 68 ? 78.663 0.924 -0.684 0.30 16.36 101 MET A CA 1
ATOM 522 C C . MET A 1 68 ? 77.227 1.114 -1.192 1.00 15.59 101 MET A C 1
ATOM 523 O O . MET A 1 68 ? 76.793 0.388 -2.107 1.00 19.32 101 MET A O 1
ATOM 532 N N . LEU A 1 69 ? 76.489 2.089 -0.647 1.00 13.87 102 LEU A N 1
ATOM 533 C CA . LEU A 1 69 ? 75.086 2.241 -1.051 1.00 13.15 102 LEU A CA 1
ATOM 534 C C . LEU A 1 69 ? 75.010 2.662 -2.514 1.00 13.08 102 LEU A C 1
ATOM 535 O O . LEU A 1 69 ? 74.081 2.282 -3.236 1.00 14.13 102 LEU A O 1
ATOM 540 N N . LEU A 1 70 ? 75.981 3.463 -2.968 1.00 14.24 103 LEU A N 1
ATOM 541 C CA . LEU A 1 70 ? 75.845 4.169 -4.251 1.00 14.70 103 LEU A CA 1
ATOM 542 C C . LEU A 1 70 ? 76.671 3.556 -5.401 1.00 20.05 103 LEU A C 1
ATOM 543 O O . LEU A 1 70 ? 76.714 4.122 -6.503 1.00 21.30 103 LEU A O 1
ATOM 548 N N . ALA A 1 71 ? 77.189 2.347 -5.214 1.00 21.29 104 ALA A N 1
ATOM 549 C CA . ALA A 1 71 ? 78.025 1.624 -6.203 1.00 19.57 104 ALA A CA 1
ATOM 550 C C . ALA A 1 71 ? 77.194 0.840 -7.226 1.00 23.52 104 ALA A C 1
ATOM 551 O O . ALA A 1 71 ? 76.056 0.390 -6.965 1.00 24.44 104 ALA A O 1
ATOM 553 N N . ASP A 1 72 ? 77.792 0.629 -8.383 1.00 23.07 105 ASP A N 1
ATOM 554 C CA . ASP A 1 72 ? 77.334 -0.322 -9.454 1.00 23.89 105 ASP A CA 1
ATOM 555 C C . ASP A 1 72 ? 76.231 0.212 -10.301 1.00 19.77 105 ASP A C 1
ATOM 556 O O . ASP A 1 72 ? 75.876 -0.499 -11.286 1.00 24.86 105 ASP A O 1
ATOM 561 N N . ALA A 1 73 ? 75.780 1.466 -10.092 1.00 23.93 106 ALA A N 1
ATOM 562 C CA . ALA A 1 73 ? 74.604 1.984 -10.858 1.00 28.13 106 ALA A CA 1
ATOM 563 C C . ALA A 1 73 ? 75.010 2.185 -12.313 1.00 21.07 106 ALA A C 1
ATOM 564 O O . ALA A 1 73 ? 76.091 2.717 -12.551 1.00 28.02 106 ALA A O 1
ATOM 566 N N . PRO A 1 74 ? 74.186 1.745 -13.290 1.00 23.50 107 PRO A N 1
ATOM 567 C CA . PRO A 1 74 ? 74.607 1.899 -14.681 1.00 24.91 107 PRO A CA 1
ATOM 568 C C . PRO A 1 74 ? 74.173 3.221 -15.341 1.00 23.07 107 PRO A C 1
ATOM 569 O O . PRO A 1 74 ? 74.100 3.282 -16.590 1.00 26.13 107 PRO A O 1
ATOM 573 N N . ILE A 1 75 ? 73.940 4.282 -14.547 1.00 22.69 108 ILE A N 1
ATOM 574 C CA . ILE A 1 75 ? 73.533 5.590 -15.082 1.00 23.82 108 ILE A CA 1
ATOM 575 C C . ILE A 1 75 ? 74.274 6.695 -14.336 1.00 20.02 108 ILE A C 1
ATOM 576 O O . ILE A 1 75 ? 74.300 6.668 -13.108 1.00 28.33 108 ILE A O 1
ATOM 581 N N . HIS A 1 76 ? 74.751 7.712 -15.058 1.00 17.60 109 HIS A N 1
ATOM 582 C CA . HIS A 1 76 ? 75.545 8.811 -14.490 1.00 18.45 109 HIS A CA 1
ATOM 583 C C . HIS A 1 76 ? 74.751 10.053 -14.245 1.00 17.24 109 HIS A C 1
ATOM 584 O O . HIS A 1 76 ? 73.733 10.270 -14.956 1.00 17.53 109 HIS A O 1
ATOM 591 N N . ASN A 1 77 ? 75.225 10.900 -13.303 1.00 14.92 110 ASN A N 1
ATOM 592 C CA . ASN A 1 77 ? 74.721 12.277 -13.172 1.00 15.63 110 ASN A CA 1
ATOM 593 C C . ASN A 1 77 ? 73.246 12.383 -12.793 1.00 14.46 110 ASN A C 1
ATOM 594 O O . ASN A 1 77 ? 72.594 13.366 -13.044 1.00 19.03 110 ASN A O 1
ATOM 599 N N . ILE A 1 78 ? 72.781 11.393 -12.018 1.00 13.20 111 ILE A N 1
ATOM 600 C CA . ILE A 1 78 ? 71.347 11.427 -11.554 1.00 13.98 111 ILE A CA 1
ATOM 601 C C . ILE A 1 78 ? 71.248 12.330 -10.284 1.00 13.60 111 ILE A C 1
ATOM 602 O O . ILE A 1 78 ? 72.146 12.286 -9.441 1.00 14.20 111 ILE A O 1
ATOM 607 N N . PRO A 1 79 ? 70.210 13.206 -10.197 1.00 12.38 112 PRO A N 1
ATOM 608 C CA A PRO A 1 79 ? 70.001 13.979 -8.970 0.50 12.07 112 PRO A CA 1
ATOM 609 C CA B PRO A 1 79 ? 69.975 13.988 -8.971 0.50 12.91 112 PRO A CA 1
ATOM 610 C C . PRO A 1 79 ? 69.527 13.084 -7.832 1.00 11.22 112 PRO A C 1
ATOM 611 O O . PRO A 1 79 ? 68.696 12.208 -8.013 1.00 11.22 112 PRO A O 1
ATOM 618 N N . VAL A 1 80 ? 70.054 13.381 -6.645 1.00 10.43 113 VAL A N 1
ATOM 619 C CA . VAL A 1 80 ? 69.806 12.585 -5.450 1.00 9.86 113 VAL A CA 1
ATOM 620 C C . VAL A 1 80 ? 69.106 13.351 -4.343 1.00 9.83 113 VAL A C 1
ATOM 621 O O . VAL A 1 80 ? 69.500 14.489 -4.041 1.00 9.56 113 VAL A O 1
ATOM 625 N N . TYR A 1 81 ? 68.030 12.747 -3.820 1.00 8.83 114 TYR A N 1
ATOM 626 C CA . TYR A 1 81 ? 67.312 13.272 -2.656 1.00 8.48 114 TYR A CA 1
ATOM 627 C C . TYR A 1 81 ? 67.486 12.253 -1.538 1.00 8.29 114 TYR A C 1
ATOM 628 O O . TYR A 1 81 ? 67.014 11.125 -1.624 1.00 9.76 114 TYR A O 1
ATOM 637 N N . PHE A 1 82 ? 68.255 12.668 -0.525 1.00 9.64 115 PHE A N 1
ATOM 638 C CA . PHE A 1 82 ? 68.588 11.755 0.596 1.00 8.82 115 PHE A CA 1
ATOM 639 C C . PHE A 1 82 ? 67.713 12.174 1.785 1.00 8.67 115 PHE A C 1
ATOM 640 O O . PHE A 1 82 ? 67.937 13.273 2.325 1.00 10.13 115 PHE A O 1
ATOM 648 N N . TYR A 1 83 ? 66.692 11.355 2.122 1.00 8.43 116 TYR A N 1
ATOM 649 C CA . TYR A 1 83 ? 65.740 11.788 3.153 1.00 9.11 116 TYR A CA 1
ATOM 650 C C . TYR A 1 83 ? 65.735 10.823 4.306 1.00 9.23 116 TYR A C 1
ATOM 651 O O . TYR A 1 83 ? 65.450 9.657 4.159 1.00 9.48 116 TYR A O 1
ATOM 660 N N . ALA A 1 84 ? 66.121 11.321 5.503 1.00 10.10 117 ALA A N 1
ATOM 661 C CA . ALA A 1 84 ? 66.203 10.486 6.741 1.00 8.93 117 ALA A CA 1
ATOM 662 C C . ALA A 1 84 ? 64.910 10.597 7.530 1.00 8.43 117 ALA A C 1
ATOM 663 O O . ALA A 1 84 ? 64.242 11.647 7.576 1.00 10.04 117 ALA A O 1
ATOM 665 N N . THR A 1 85 ? 64.621 9.519 8.241 1.00 9.92 118 THR A N 1
ATOM 666 C CA . THR A 1 85 ? 63.386 9.413 8.954 1.00 9.31 118 THR A CA 1
ATOM 667 C C . THR A 1 85 ? 63.605 9.356 10.517 1.00 7.88 118 THR A C 1
ATOM 668 O O . THR A 1 85 ? 64.483 10.058 11.063 1.00 9.40 118 THR A O 1
ATOM 672 N N . ALA A 1 86 ? 62.857 8.509 11.248 1.00 9.23 119 ALA A N 1
ATOM 673 C CA . ALA A 1 86 ? 62.819 8.610 12.673 1.00 9.01 119 ALA A CA 1
ATOM 674 C C . ALA A 1 86 ? 64.123 8.259 13.333 1.00 9.04 119 ALA A C 1
ATOM 675 O O . ALA A 1 86 ? 64.349 8.782 14.474 1.00 10.24 119 ALA A O 1
ATOM 677 N N . GLY A 1 87 ? 64.963 7.415 12.796 1.00 8.94 120 GLY A N 1
ATOM 678 C CA . GLY A 1 87 ? 66.284 7.192 13.426 1.00 11.89 120 GLY A CA 1
ATOM 679 C C . GLY A 1 87 ? 67.075 8.481 13.636 1.00 10.24 120 GLY A C 1
ATOM 680 O O . GLY A 1 87 ? 67.704 8.721 14.691 1.00 10.83 120 GLY A O 1
ATOM 681 N N . MET A 1 88 ? 66.991 9.346 12.611 1.00 10.02 121 MET A N 1
ATOM 682 C CA . MET A 1 88 ? 67.668 10.628 12.677 1.00 10.35 121 MET A CA 1
ATOM 683 C C . MET A 1 88 ? 66.913 11.563 13.664 1.00 10.24 121 MET A C 1
ATOM 684 O O . MET A 1 88 ? 67.542 12.392 14.346 1.00 11.32 121 MET A O 1
ATOM 689 N N . ARG A 1 89 ? 65.556 11.474 13.658 1.00 10.81 122 ARG A N 1
ATOM 690 C CA . ARG A 1 89 ? 64.777 12.368 14.483 1.00 11.29 122 ARG A CA 1
ATOM 691 C C . ARG A 1 89 ? 64.980 12.092 15.992 1.00 10.98 122 ARG A C 1
ATOM 692 O O . ARG A 1 89 ? 64.626 12.963 16.839 1.00 14.99 122 ARG A O 1
ATOM 700 N N . LEU A 1 90 ? 65.545 10.930 16.390 1.00 11.83 123 LEU A N 1
ATOM 701 C CA . LEU A 1 90 ? 65.911 10.750 17.777 1.00 11.22 123 LEU A CA 1
ATOM 702 C C . LEU A 1 90 ? 67.077 11.595 18.234 1.00 13.35 123 LEU A C 1
ATOM 703 O O . LEU A 1 90 ? 67.318 11.671 19.439 1.00 18.83 123 LEU A O 1
ATOM 708 N N . LEU A 1 91 ? 67.815 12.176 17.343 1.00 11.10 124 LEU A N 1
ATOM 709 C CA . LEU A 1 91 ? 69.039 12.886 17.631 1.00 12.16 124 LEU A CA 1
ATOM 710 C C . LEU A 1 91 ? 68.764 14.397 17.602 1.00 13.02 124 LEU A C 1
ATOM 711 O O . LEU A 1 91 ? 68.011 14.895 16.790 1.00 14.69 124 LEU A O 1
ATOM 716 N N . PRO A 1 92 ? 69.458 15.185 18.452 1.00 13.42 125 PRO A N 1
ATOM 717 C CA . PRO A 1 92 ? 69.263 16.646 18.412 1.00 15.35 125 PRO A CA 1
ATOM 718 C C . PRO A 1 92 ? 69.874 17.213 17.132 1.00 15.47 125 PRO A C 1
ATOM 719 O O . PRO A 1 92 ? 70.738 16.568 16.471 1.00 14.27 125 PRO A O 1
ATOM 723 N N . GLN A 1 93 ? 69.424 18.408 16.756 1.00 15.92 126 GLN A N 1
ATOM 724 C CA . GLN A 1 93 ? 69.819 18.979 15.502 1.00 17.31 126 GLN A CA 1
ATOM 725 C C . GLN A 1 93 ? 71.342 19.096 15.387 1.00 16.28 126 GLN A C 1
ATOM 726 O O . GLN A 1 93 ? 71.892 18.896 14.323 1.00 17.43 126 GLN A O 1
ATOM 732 N N . SER A 1 94 ? 72.040 19.434 16.468 1.00 18.38 127 SER A N 1
ATOM 733 C CA . SER A 1 94 ? 73.515 19.572 16.375 1.00 18.46 127 SER A CA 1
ATOM 734 C C . SER A 1 94 ? 74.211 18.250 16.014 1.00 19.36 127 SER A C 1
ATOM 735 O O . SER A 1 94 ? 75.249 18.258 15.345 1.00 22.82 127 SER A O 1
ATOM 738 N N . GLN A 1 95 ? 73.628 17.105 16.409 1.00 16.44 128 GLN A N 1
ATOM 739 C CA A GLN A 1 95 ? 74.231 15.832 16.072 0.60 17.56 128 GLN A CA 1
ATOM 740 C CA B GLN A 1 95 ? 74.191 15.799 16.096 0.40 16.29 128 GLN A CA 1
ATOM 741 C C . GLN A 1 95 ? 73.862 15.454 14.625 1.00 13.59 128 GLN A C 1
ATOM 742 O O . GLN A 1 95 ? 74.688 14.872 13.899 1.00 15.04 128 GLN A O 1
ATOM 753 N N . GLN A 1 96 ? 72.632 15.763 14.221 1.00 14.07 129 GLN A N 1
ATOM 754 C CA . GLN A 1 96 ? 72.230 15.534 12.839 1.00 13.20 129 GLN A CA 1
ATOM 755 C C . GLN A 1 96 ? 73.167 16.285 11.899 1.00 14.15 129 GLN A C 1
ATOM 756 O O . GLN A 1 96 ? 73.510 15.759 10.809 1.00 14.89 129 GLN A O 1
ATOM 762 N N . LYS A 1 97 ? 73.513 17.526 12.269 1.00 15.32 130 LYS A N 1
ATOM 763 C CA . LYS A 1 97 ? 74.369 18.352 11.443 1.00 14.93 130 LYS A CA 1
ATOM 764 C C . LYS A 1 97 ? 75.703 17.682 11.145 1.00 14.35 130 LYS A C 1
ATOM 765 O O . LYS A 1 97 ? 76.250 17.848 10.035 1.00 16.40 130 LYS A O 1
ATOM 771 N N . LYS A 1 98 ? 76.248 16.966 12.109 1.00 15.79 131 LYS A N 1
ATOM 772 C CA . LYS A 1 98 ? 77.547 16.299 11.875 1.00 17.10 131 LYS A CA 1
ATOM 773 C C . LYS A 1 98 ? 77.385 15.316 10.699 1.00 15.10 131 LYS A C 1
ATOM 774 O O . LYS A 1 98 ? 78.256 15.252 9.816 1.00 15.95 131 LYS A O 1
ATOM 780 N N . TYR A 1 99 ? 76.292 14.528 10.689 1.00 13.26 132 TYR A N 1
ATOM 781 C CA . TYR A 1 99 ? 76.088 13.572 9.617 1.00 12.57 132 TYR A CA 1
ATOM 782 C C . TYR A 1 99 ? 75.949 14.311 8.276 1.00 10.98 132 TYR A C 1
ATOM 783 O O . TYR A 1 99 ? 76.559 13.883 7.296 1.00 11.90 132 TYR A O 1
ATOM 792 N N . TYR A 1 100 ? 75.107 15.355 8.226 1.00 10.66 133 TYR A N 1
ATOM 793 C CA . TYR A 1 100 ? 74.864 15.999 6.939 1.00 11.33 133 TYR A CA 1
ATOM 794 C C . TYR A 1 100 ? 76.088 16.773 6.448 1.00 12.82 133 TYR A C 1
ATOM 795 O O . TYR A 1 100 ? 76.342 16.770 5.228 1.00 12.38 133 TYR A O 1
ATOM 804 N N . ASP A 1 101 ? 76.908 17.343 7.327 1.00 13.44 134 ASP A N 1
ATOM 805 C CA . ASP A 1 101 ? 78.129 18.044 6.871 1.00 13.84 134 ASP A CA 1
ATOM 806 C C . ASP A 1 101 ? 79.065 17.001 6.218 1.00 12.74 134 ASP A C 1
ATOM 807 O O . ASP A 1 101 ? 79.654 17.262 5.168 1.00 14.23 134 ASP A O 1
ATOM 812 N N . GLU A 1 102 ? 79.210 15.808 6.820 1.00 11.93 135 GLU A N 1
ATOM 813 C CA . GLU A 1 102 ? 80.116 14.809 6.301 1.00 13.64 135 GLU A CA 1
ATOM 814 C C . GLU A 1 102 ? 79.526 14.275 4.954 1.00 12.54 135 GLU A C 1
ATOM 815 O O . GLU A 1 102 ? 80.298 14.032 3.996 1.00 13.74 135 GLU A O 1
ATOM 821 N N . LEU A 1 103 ? 78.203 14.017 4.901 1.00 10.59 136 LEU A N 1
ATOM 822 C CA . LEU A 1 103 ? 77.597 13.504 3.678 1.00 10.94 136 LEU A CA 1
ATOM 823 C C . LEU A 1 103 ? 77.758 14.553 2.572 1.00 9.85 136 LEU A C 1
ATOM 824 O O . LEU A 1 103 ? 78.070 14.191 1.385 1.00 11.18 136 LEU A O 1
ATOM 829 N N . ASP A 1 104 ? 77.556 15.836 2.888 1.00 11.01 137 ASP A N 1
ATOM 830 C CA . ASP A 1 104 ? 77.686 16.835 1.836 1.00 13.18 137 ASP A CA 1
ATOM 831 C C . ASP A 1 104 ? 79.115 16.837 1.310 1.00 13.37 137 ASP A C 1
ATOM 832 O O . ASP A 1 104 ? 79.336 17.017 0.111 1.00 13.75 137 ASP A O 1
ATOM 837 N N . TYR A 1 105 ? 80.112 16.764 2.192 1.00 13.63 138 TYR A N 1
ATOM 838 C CA . TYR A 1 105 ? 81.470 16.733 1.734 1.00 13.64 138 TYR A CA 1
ATOM 839 C C . TYR A 1 105 ? 81.733 15.539 0.829 1.00 14.35 138 TYR A C 1
ATOM 840 O O . TYR A 1 105 ? 82.384 15.663 -0.221 1.00 15.07 138 TYR A O 1
ATOM 849 N N . TRP A 1 106 ? 81.233 14.349 1.227 1.00 12.37 139 TRP A N 1
ATOM 850 C CA . TRP A 1 106 ? 81.411 13.160 0.413 1.00 13.20 139 TRP A CA 1
ATOM 851 C C . TRP A 1 106 ? 80.898 13.379 -1.017 1.00 14.92 139 TRP A C 1
ATOM 852 O O . TRP A 1 106 ? 81.564 13.044 -2.023 1.00 13.49 139 TRP A O 1
ATOM 863 N N . PHE A 1 107 ? 79.675 13.910 -1.115 1.00 11.92 140 PHE A N 1
ATOM 864 C CA . PHE A 1 107 ? 79.126 14.118 -2.452 1.00 12.17 140 PHE A CA 1
ATOM 865 C C . PHE A 1 107 ? 79.957 15.133 -3.252 1.00 13.93 140 PHE A C 1
ATOM 866 O O . PHE A 1 107 ? 80.167 14.928 -4.457 1.00 14.63 140 PHE A O 1
ATOM 874 N N . ARG A 1 108 ? 80.543 16.154 -2.612 1.00 13.94 141 ARG A N 1
ATOM 875 C CA . ARG A 1 108 ? 81.379 17.122 -3.338 1.00 17.58 141 ARG A CA 1
ATOM 876 C C . ARG A 1 108 ? 82.708 16.557 -3.841 1.00 18.54 141 ARG A C 1
ATOM 877 O O . ARG A 1 108 ? 83.284 17.152 -4.753 1.00 22.14 141 ARG A O 1
ATOM 885 N N . GLN A 1 109 ? 83.114 15.379 -3.360 1.00 16.02 142 GLN A N 1
ATOM 886 C CA . GLN A 1 109 ? 84.393 14.751 -3.764 1.00 17.50 142 GLN A CA 1
ATOM 887 C C . GLN A 1 109 ? 84.231 13.782 -4.905 1.00 18.70 142 GLN A C 1
ATOM 888 O O . GLN A 1 109 ? 85.215 13.141 -5.286 1.00 23.58 142 GLN A O 1
ATOM 894 N N . GLN A 1 110 ? 83.007 13.595 -5.408 1.00 16.61 143 GLN A N 1
ATOM 895 C CA . GLN A 1 110 ? 82.835 12.614 -6.462 1.00 16.62 143 GLN A CA 1
ATOM 896 C C . GLN A 1 110 ? 82.001 13.250 -7.580 1.00 15.98 143 GLN A C 1
ATOM 897 O O . GLN A 1 110 ? 81.502 14.388 -7.447 1.00 18.18 143 GLN A O 1
ATOM 903 N N . SER A 1 111 ? 81.846 12.537 -8.712 1.00 17.04 144 SER A N 1
ATOM 904 C CA . SER A 1 111 ? 81.350 13.114 -9.926 1.00 18.69 144 SER A CA 1
ATOM 905 C C . SER A 1 111 ? 80.292 12.246 -10.583 1.00 16.07 144 SER A C 1
ATOM 906 O O . SER A 1 111 ? 79.931 12.445 -11.764 1.00 16.81 144 SER A O 1
ATOM 909 N N . GLN A 1 112 ? 79.867 11.197 -9.904 1.00 15.95 145 GLN A N 1
ATOM 910 C CA . GLN A 1 112 ? 78.843 10.258 -10.424 1.00 15.05 145 GLN A CA 1
ATOM 911 C C . GLN A 1 112 ? 77.443 10.759 -10.121 1.00 13.59 145 GLN A C 1
ATOM 912 O O . GLN A 1 112 ? 76.576 10.763 -10.998 1.00 18.49 145 GLN A O 1
ATOM 918 N N . TRP A 1 113 ? 77.162 11.146 -8.889 1.00 14.92 146 TRP A N 1
ATOM 919 C CA . TRP A 1 113 ? 75.817 11.552 -8.476 1.00 13.04 146 TRP A CA 1
ATOM 920 C C . TRP A 1 113 ? 75.779 13.011 -8.249 1.00 11.91 146 TRP A C 1
ATOM 921 O O . TRP A 1 113 ? 76.745 13.640 -7.810 1.00 15.73 146 TRP A O 1
ATOM 932 N N . GLN A 1 114 ? 74.637 13.611 -8.469 1.00 11.80 147 GLN A N 1
ATOM 933 C CA . GLN A 1 114 ? 74.419 15.022 -8.166 1.00 11.47 147 GLN A CA 1
ATOM 934 C C . GLN A 1 114 ? 73.540 15.184 -6.911 1.00 12.06 147 GLN A C 1
ATOM 935 O O . GLN A 1 114 ? 72.320 15.019 -7.003 1.00 11.87 147 GLN A O 1
ATOM 941 N N . LEU A 1 115 ? 74.108 15.527 -5.746 1.00 12.46 148 LEU A N 1
ATOM 942 C CA . LEU A 1 115 ? 73.256 15.722 -4.557 1.00 11.63 148 LEU A CA 1
ATOM 943 C C . LEU A 1 115 ? 72.392 16.969 -4.768 1.00 10.82 148 LEU A C 1
ATOM 944 O O . LEU A 1 115 ? 72.895 18.077 -5.092 1.00 13.80 148 LEU A O 1
ATOM 949 N N . VAL A 1 116 ? 71.106 16.835 -4.542 1.00 10.71 149 VAL A N 1
ATOM 950 C CA . VAL A 1 116 ? 70.172 17.966 -4.547 1.00 11.46 149 VAL A CA 1
ATOM 951 C C . VAL A 1 116 ? 69.718 18.344 -3.141 1.00 10.98 149 VAL A C 1
ATOM 952 O O . VAL A 1 116 ? 69.740 19.534 -2.754 1.00 14.53 149 VAL A O 1
ATOM 956 N N . GLU A 1 117 ? 69.299 17.338 -2.360 1.00 10.63 150 GLU A N 1
ATOM 957 C CA . GLU A 1 117 ? 68.902 17.601 -0.948 1.00 11.94 150 GLU A CA 1
ATOM 958 C C . GLU A 1 117 ? 69.301 16.439 -0.121 1.00 11.45 150 GLU A C 1
ATOM 959 O O . GLU A 1 117 ? 69.234 15.277 -0.522 1.00 12.21 150 GLU A O 1
ATOM 965 N N . ALA A 1 118 ? 69.738 16.776 1.109 1.00 9.65 151 ALA A N 1
ATOM 966 C CA . ALA A 1 118 ? 69.970 15.739 2.172 1.00 9.34 151 ALA A CA 1
ATOM 967 C C . ALA A 1 118 ? 69.459 16.295 3.451 1.00 10.36 151 ALA A C 1
ATOM 968 O O . ALA A 1 118 ? 70.100 17.260 3.947 1.00 13.41 151 ALA A O 1
ATOM 970 N N . LYS A 1 119 ? 68.402 15.727 4.009 1.00 10.11 152 LYS A N 1
ATOM 971 C CA . LYS A 1 119 ? 67.840 16.308 5.218 1.00 10.78 152 LYS A CA 1
ATOM 972 C C . LYS A 1 119 ? 66.929 15.323 5.880 1.00 10.06 152 LYS A C 1
ATOM 973 O O . LYS A 1 119 ? 66.590 14.254 5.345 1.00 10.17 152 LYS A O 1
ATOM 979 N N . THR A 1 120 ? 66.568 15.635 7.142 1.00 9.67 153 THR A N 1
ATOM 980 C CA . THR A 1 120 ? 65.614 14.810 7.887 1.00 9.73 153 THR A CA 1
ATOM 981 C C . THR A 1 120 ? 64.210 15.294 7.552 1.00 9.92 153 THR A C 1
ATOM 982 O O . THR A 1 120 ? 63.923 16.524 7.732 1.00 12.75 153 THR A O 1
ATOM 986 N N . ILE A 1 121 ? 63.330 14.378 7.196 1.00 10.27 154 ILE A N 1
ATOM 987 C CA . ILE A 1 121 ? 61.946 14.757 6.942 1.00 10.90 154 ILE A CA 1
ATOM 988 C C . ILE A 1 121 ? 61.151 14.620 8.253 1.00 11.68 154 ILE A C 1
ATOM 989 O O . ILE A 1 121 ? 61.537 13.816 9.129 1.00 11.70 154 ILE A O 1
ATOM 994 N N . THR A 1 122 ? 60.023 15.308 8.358 1.00 11.39 155 THR A N 1
ATOM 995 C CA . THR A 1 122 ? 59.234 15.141 9.557 1.00 12.13 155 THR A CA 1
ATOM 996 C C . THR A 1 122 ? 58.408 13.859 9.506 1.00 11.10 155 THR A C 1
ATOM 997 O O . THR A 1 122 ? 58.211 13.256 8.412 1.00 11.11 155 THR A O 1
ATOM 1001 N N . GLY A 1 123 ? 57.857 13.447 10.610 1.00 13.09 156 GLY A N 1
ATOM 1002 C CA . GLY A 1 123 ? 56.951 12.297 10.588 1.00 12.58 156 GLY A CA 1
ATOM 1003 C C . GLY A 1 123 ? 55.681 12.549 9.806 1.00 10.82 156 GLY A C 1
ATOM 1004 O O . GLY A 1 123 ? 55.151 11.645 9.180 1.00 13.44 156 GLY A O 1
ATOM 1005 N N . ASN A 1 124 ? 55.245 13.796 9.769 1.00 13.69 157 ASN A N 1
ATOM 1006 C CA . ASN A 1 124 ? 54.056 14.182 8.992 1.00 16.34 157 ASN A CA 1
ATOM 1007 C C . ASN A 1 124 ? 54.380 14.103 7.494 1.00 12.75 157 ASN A C 1
ATOM 1008 O O . ASN A 1 124 ? 53.533 13.644 6.712 1.00 13.65 157 ASN A O 1
ATOM 1013 N N . ASP A 1 125 ? 55.552 14.534 7.066 1.00 12.59 158 ASP A N 1
ATOM 1014 C CA . ASP A 1 125 ? 56.027 14.400 5.685 1.00 12.50 158 ASP A CA 1
ATOM 1015 C C . ASP A 1 125 ? 56.055 12.914 5.345 1.00 9.48 158 ASP A C 1
ATOM 1016 O O . ASP A 1 125 ? 55.572 12.471 4.297 1.00 10.64 158 ASP A O 1
ATOM 1021 N N . GLU A 1 126 ? 56.676 12.125 6.190 1.00 9.20 159 GLU A N 1
ATOM 1022 C CA . GLU A 1 126 ? 56.830 10.695 5.977 1.00 8.86 159 GLU A CA 1
ATOM 1023 C C . GLU A 1 126 ? 55.428 10.016 5.819 1.00 8.90 159 GLU A C 1
ATOM 1024 O O . GLU A 1 126 ? 55.232 9.179 4.907 1.00 9.05 159 GLU A O 1
ATOM 1030 N N . ALA A 1 127 ? 54.474 10.388 6.696 1.00 9.25 160 ALA A N 1
ATOM 1031 C CA . ALA A 1 127 ? 53.104 9.831 6.609 1.00 9.74 160 ALA A CA 1
ATOM 1032 C C . ALA A 1 127 ? 52.454 10.247 5.273 1.00 10.27 160 ALA A C 1
ATOM 1033 O O . ALA A 1 127 ? 51.790 9.437 4.648 1.00 8.66 160 ALA A O 1
ATOM 1035 N N . LEU A 1 128 ? 52.565 11.503 4.859 1.00 8.72 161 LEU A N 1
ATOM 1036 C CA . LEU A 1 128 ? 52.014 11.907 3.536 1.00 9.08 161 LEU A CA 1
ATOM 1037 C C . LEU A 1 128 ? 52.621 11.068 2.444 1.00 9.54 161 LEU A C 1
ATOM 1038 O O . LEU A 1 128 ? 51.899 10.533 1.580 1.00 10.29 161 LEU A O 1
ATOM 1043 N N . PHE A 1 129 ? 53.949 10.883 2.456 1.00 8.81 162 PHE A N 1
ATOM 1044 C CA . PHE A 1 129 ? 54.571 10.069 1.429 1.00 8.64 162 PHE A CA 1
ATOM 1045 C C . PHE A 1 129 ? 54.092 8.614 1.508 1.00 8.54 162 PHE A C 1
ATOM 1046 O O . PHE A 1 129 ? 53.975 7.969 0.450 1.00 9.43 162 PHE A O 1
ATOM 1054 N N . ASP A 1 130 ? 53.913 8.070 2.703 1.00 9.25 163 ASP A N 1
ATOM 1055 C CA . ASP A 1 130 ? 53.429 6.718 2.868 1.00 8.69 163 ASP A CA 1
ATOM 1056 C C . ASP A 1 130 ? 52.087 6.628 2.125 1.00 8.72 163 ASP A C 1
ATOM 1057 O O . ASP A 1 130 ? 51.836 5.620 1.383 1.00 9.35 163 ASP A O 1
ATOM 1062 N N . TRP A 1 131 ? 51.148 7.593 2.341 1.00 8.77 164 TRP A N 1
ATOM 1063 C CA . TRP A 1 131 ? 49.791 7.487 1.739 1.00 8.86 164 TRP A CA 1
ATOM 1064 C C . TRP A 1 131 ? 49.924 7.634 0.214 1.00 9.52 164 TRP A C 1
ATOM 1065 O O . TRP A 1 131 ? 49.252 6.896 -0.521 1.00 9.43 164 TRP A O 1
ATOM 1076 N N . LEU A 1 132 ? 50.735 8.566 -0.250 1.00 9.06 165 LEU A N 1
ATOM 1077 C CA . LEU A 1 132 ? 50.875 8.749 -1.696 1.00 9.12 165 LEU A CA 1
ATOM 1078 C C . LEU A 1 132 ? 51.416 7.491 -2.310 1.00 9.57 165 LE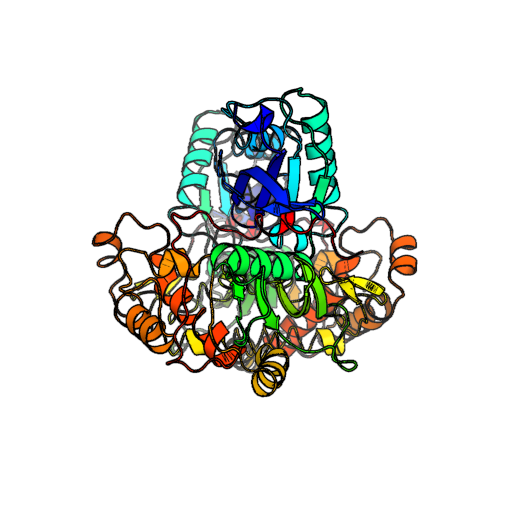U A C 1
ATOM 1079 O O . LEU A 1 132 ? 51.044 7.117 -3.441 1.00 10.07 165 LEU A O 1
ATOM 1084 N N . ALA A 1 133 ? 52.462 6.903 -1.726 1.00 9.68 166 ALA A N 1
ATOM 1085 C CA . ALA A 1 133 ? 53.093 5.737 -2.303 1.00 9.34 166 ALA A CA 1
ATOM 1086 C C . ALA A 1 133 ? 52.102 4.577 -2.524 1.00 9.44 166 ALA A C 1
ATOM 1087 O O . ALA A 1 133 ? 52.058 3.944 -3.599 1.00 9.86 166 ALA A O 1
ATOM 1089 N N . VAL A 1 134 ? 51.363 4.260 -1.451 1.00 9.53 167 VAL A N 1
ATOM 1090 C CA . VAL A 1 134 ? 50.400 3.146 -1.556 1.00 9.23 167 VAL A CA 1
ATOM 1091 C C . VAL A 1 134 ? 49.279 3.485 -2.541 1.00 9.42 167 VAL A C 1
ATOM 1092 O O . VAL A 1 134 ? 48.943 2.650 -3.370 1.00 10.23 167 VAL A O 1
ATOM 1096 N N . ASN A 1 135 ? 48.748 4.672 -2.490 1.00 9.22 168 ASN A N 1
ATOM 1097 C CA . ASN A 1 135 ? 47.621 5.035 -3.372 1.00 9.90 168 ASN A CA 1
ATOM 1098 C C . ASN A 1 135 ? 48.070 5.123 -4.826 1.00 9.75 168 ASN A C 1
ATOM 1099 O O . ASN A 1 135 ? 47.298 4.812 -5.779 1.00 12.45 168 ASN A O 1
ATOM 1104 N N . TYR A 1 136 ? 49.340 5.513 -5.055 1.00 9.91 169 TYR A N 1
ATOM 1105 C CA . TYR A 1 136 ? 49.864 5.466 -6.426 1.00 10.83 169 TYR A CA 1
ATOM 1106 C C . TYR A 1 136 ? 49.837 4.049 -6.937 1.00 12.78 169 TYR A C 1
ATOM 1107 O O . TYR A 1 136 ? 49.403 3.777 -8.072 1.00 15.07 169 TYR A O 1
ATOM 1116 N N . LYS A 1 137 ? 50.317 3.095 -6.159 1.00 13.75 170 LYS A N 1
ATOM 1117 C CA . LYS A 1 137 ? 50.343 1.718 -6.582 1.00 15.50 170 LYS A CA 1
ATOM 1118 C C . LYS A 1 137 ? 48.921 1.098 -6.776 1.00 14.81 170 LYS A C 1
ATOM 1119 O O . LYS A 1 137 ? 48.725 0.295 -7.677 1.00 18.08 170 LYS A O 1
ATOM 1125 N N . LEU A 1 138 ? 47.955 1.585 -6.015 1.00 14.46 171 LEU A N 1
ATOM 1126 C CA . LEU A 1 138 ? 46.562 1.155 -6.112 1.00 16.36 171 LEU A CA 1
ATOM 1127 C C . LEU A 1 138 ? 45.814 1.861 -7.242 1.00 16.21 171 LEU A C 1
ATOM 1128 O O . LEU A 1 138 ? 44.660 1.539 -7.489 1.00 19.09 171 LEU A O 1
ATOM 1133 N N . ASP A 1 139 ? 46.443 2.859 -7.878 1.00 15.06 172 ASP A N 1
ATOM 1134 C CA . ASP A 1 139 ? 45.777 3.672 -8.972 1.00 19.42 172 ASP A CA 1
ATOM 1135 C C . ASP A 1 139 ? 44.561 4.431 -8.465 1.00 19.19 172 ASP A C 1
ATOM 1136 O O . ASP A 1 139 ? 43.561 4.567 -9.197 1.00 22.19 172 ASP A O 1
ATOM 1141 N N . THR A 1 140 ? 44.592 4.906 -7.226 1.00 17.82 173 THR A N 1
ATOM 1142 C CA . THR A 1 140 ? 43.478 5.672 -6.661 1.00 17.44 173 THR A CA 1
ATOM 1143 C C . THR A 1 140 ? 43.668 7.212 -6.709 1.00 21.44 173 THR A C 1
ATOM 1144 O O . THR A 1 140 ? 42.777 7.955 -6.304 1.00 21.88 173 THR A O 1
ATOM 1148 N N . LEU A 1 141 ? 44.794 7.708 -7.192 1.00 18.09 174 LEU A N 1
ATOM 1149 C CA . LEU A 1 141 ? 45.077 9.160 -7.171 1.00 18.71 174 LEU A CA 1
ATOM 1150 C C . LEU A 1 141 ? 44.496 10.020 -8.288 1.00 22.82 174 LEU A C 1
ATOM 1151 O O . LEU A 1 141 ? 44.317 11.233 -8.120 1.00 21.56 174 LEU A O 1
ATOM 1156 N N . LYS A 1 142 ? 44.276 9.405 -9.443 1.00 26.00 175 LYS A N 1
ATOM 1157 C CA . LYS A 1 142 ? 43.965 10.185 -10.649 1.00 30.30 175 LYS A CA 1
ATOM 1158 C C . LYS A 1 142 ? 42.496 10.622 -10.622 1.00 31.84 175 LYS A C 1
ATOM 1159 O O . LYS A 1 142 ? 42.094 11.619 -11.273 1.00 33.19 175 LYS A O 1
ATOM 1165 N N . SER A 1 143 ? 41.668 9.897 -9.870 1.00 29.22 176 SER A N 1
ATOM 1166 C CA . SER A 1 143 ? 40.217 10.220 -9.842 1.00 27.35 176 SER A CA 1
ATOM 1167 C C . SER A 1 143 ? 39.680 10.272 -8.409 1.00 24.53 176 SER A C 1
ATOM 1168 O O . SER A 1 143 ? 40.277 9.659 -7.483 1.00 26.71 176 SER A O 1
ATOM 1171 N N . VAL A 1 144 ? 38.600 11.037 -8.223 1.00 30.03 177 VAL A N 1
ATOM 1172 C CA . VAL A 1 144 ? 37.974 11.158 -6.919 1.00 30.46 177 VAL A CA 1
ATOM 1173 C C . VAL A 1 144 ? 37.407 9.808 -6.449 1.00 27.03 177 VAL A C 1
ATOM 1174 O O . VAL A 1 144 ? 36.600 9.168 -7.145 1.00 39.39 177 VAL A O 1
ATOM 1178 N N . GLN A 1 145 ? 37.878 9.338 -5.288 1.00 27.80 178 GLN A N 1
ATOM 1179 C CA . GLN A 1 145 ? 37.433 8.046 -4.760 1.00 30.06 178 GLN A CA 1
ATOM 1180 C C . GLN A 1 145 ? 36.183 8.177 -3.911 1.00 33.01 178 GLN A C 1
ATOM 1181 O O . GLN A 1 145 ? 35.946 9.194 -3.237 1.00 36.00 178 GLN A O 1
ATOM 1187 N N . ASN A 1 146 ? 35.397 7.114 -3.934 1.00 29.68 179 ASN A N 1
ATOM 1188 C CA . ASN A 1 146 ? 34.223 7.027 -3.088 1.00 28.20 179 ASN A CA 1
ATOM 1189 C C . ASN A 1 146 ? 34.441 6.105 -1.929 1.00 34.40 179 ASN A C 1
ATOM 1190 O O . ASN A 1 146 ? 33.470 5.669 -1.306 1.00 39.38 179 ASN A O 1
ATOM 1195 N N . LYS A 1 147 ? 35.709 5.772 -1.662 1.00 24.99 180 LYS A N 1
ATOM 1196 C CA . LYS A 1 147 ? 36.027 4.877 -0.556 1.00 22.72 180 LYS A CA 1
ATOM 1197 C C . LYS A 1 147 ? 37.232 5.531 0.108 1.00 20.12 180 LYS A C 1
ATOM 1198 O O . LYS A 1 147 ? 37.999 6.205 -0.543 1.00 24.68 180 LYS A O 1
ATOM 1204 N N . SER A 1 148 ? 37.313 5.392 1.415 1.00 17.44 181 SER A N 1
ATOM 1205 C CA . SER A 1 148 ? 38.390 5.937 2.180 1.00 16.23 181 SER A CA 1
ATOM 1206 C C . SER A 1 148 ? 39.481 4.844 2.305 1.00 16.15 181 SER A C 1
ATOM 1207 O O . SER A 1 148 ? 39.206 3.723 2.814 1.00 16.21 181 SER A O 1
ATOM 1210 N N . VAL A 1 149 ? 40.703 5.207 1.887 1.00 13.11 182 VAL A N 1
ATOM 1211 C CA . VAL A 1 149 ? 41.875 4.323 2.032 1.00 11.28 182 VAL A CA 1
ATOM 1212 C C . VAL A 1 149 ? 42.779 4.832 3.148 1.00 11.42 182 VAL A C 1
ATOM 1213 O O . VAL A 1 149 ? 43.199 5.998 3.110 1.00 11.50 182 VAL A O 1
ATOM 1217 N N . GLY A 1 150 ? 42.983 3.979 4.136 1.00 10.90 183 GLY A N 1
ATOM 1218 C CA . GLY A 1 150 ? 43.941 4.319 5.225 1.00 11.19 183 GLY A CA 1
ATOM 1219 C C . GLY A 1 150 ? 45.234 3.576 5.017 1.00 9.05 183 GLY A C 1
ATOM 1220 O O . GLY A 1 150 ? 45.255 2.429 4.531 1.00 10.52 183 GLY A O 1
ATOM 1221 N N . VAL A 1 151 ? 46.343 4.214 5.405 1.00 9.22 184 VAL A N 1
ATOM 1222 C CA . VAL A 1 151 ? 47.682 3.579 5.306 1.00 8.37 184 VAL A CA 1
ATOM 1223 C C . VAL A 1 151 ? 48.341 3.591 6.665 1.00 7.45 184 VAL A C 1
ATOM 1224 O O . VAL A 1 151 ? 48.319 4.622 7.349 1.00 8.29 184 VAL A O 1
ATOM 1228 N N . MET A 1 152 ? 49.039 2.506 6.953 1.00 8.38 185 MET A N 1
ATOM 1229 C CA . MET A 1 152 ? 49.883 2.392 8.141 1.00 8.07 185 MET A CA 1
ATOM 1230 C C . MET A 1 152 ? 51.301 1.945 7.744 1.00 8.39 185 MET A C 1
ATOM 1231 O O . MET A 1 152 ? 51.455 1.089 6.894 1.00 11.95 185 MET A O 1
ATOM 1236 N N . ASP A 1 153 ? 52.343 2.613 8.245 1.00 6.94 186 ASP A N 1
ATOM 1237 C CA . ASP A 1 153 ? 53.721 2.212 7.927 1.00 8.51 186 ASP A CA 1
ATOM 1238 C C . ASP A 1 153 ? 54.342 1.821 9.322 1.00 7.93 186 ASP A C 1
ATOM 1239 O O . ASP A 1 153 ? 54.443 2.637 10.234 1.00 8.95 186 ASP A O 1
ATOM 1244 N N . MET A 1 154 ? 54.678 0.550 9.378 1.00 7.57 187 MET A N 1
ATOM 1245 C CA A MET A 1 154 ? 55.203 -0.082 10.558 0.50 7.51 187 MET A CA 1
ATOM 1246 C CA B MET A 1 154 ? 55.209 -0.042 10.626 0.50 7.96 187 MET A CA 1
ATOM 1247 C C . MET A 1 154 ? 56.743 -0.023 10.513 1.00 7.20 187 MET A C 1
ATOM 1248 O O . MET A 1 154 ? 57.371 -1.011 10.067 1.00 9.03 187 MET A O 1
ATOM 1257 N N . GLY A 1 155 ? 57.363 1.084 10.931 1.00 7.71 188 GLY A N 1
ATOM 1258 C CA . GLY A 1 155 ? 58.798 1.284 10.872 1.00 8.76 188 GLY A CA 1
ATOM 1259 C C . GLY A 1 155 ? 59.465 0.789 12.170 1.00 7.55 188 GLY A C 1
ATOM 1260 O O . GLY A 1 155 ? 58.845 0.263 13.084 1.00 9.07 188 GLY A O 1
ATOM 1261 N N . GLY A 1 156 ? 60.763 0.991 12.180 1.00 7.87 189 GLY A N 1
ATOM 1262 C CA . GLY A 1 156 ? 61.649 0.616 13.276 1.00 8.53 189 GLY A CA 1
ATOM 1263 C C . GLY A 1 156 ? 61.785 1.655 14.360 1.00 7.24 189 GLY A C 1
ATOM 1264 O O . GLY A 1 156 ? 61.909 1.290 15.579 1.00 9.70 189 GLY A O 1
ATOM 1265 N N . ALA A 1 157 ? 61.679 2.950 14.041 1.00 7.42 190 ALA A N 1
ATOM 1266 C CA . ALA A 1 157 ? 61.752 3.997 15.016 1.00 7.69 190 ALA A CA 1
ATOM 1267 C C . ALA A 1 157 ? 60.505 4.783 15.220 1.00 6.86 190 ALA A C 1
ATOM 1268 O O . ALA A 1 157 ? 60.232 5.263 16.290 1.00 9.95 190 ALA A O 1
ATOM 1270 N N . SER A 1 158 ? 59.662 4.835 14.189 1.00 7.89 191 SER A N 1
ATOM 1271 C CA . SER A 1 158 ? 58.298 5.436 14.318 1.00 8.62 191 SER A CA 1
ATOM 1272 C C . SER A 1 158 ? 57.325 4.553 13.521 1.00 6.98 191 SER A C 1
ATOM 1273 O O . SER A 1 158 ? 57.742 3.738 12.706 1.00 7.46 191 SER A O 1
ATOM 1276 N N . VAL A 1 159 ? 56.061 4.764 13.827 1.00 7.74 192 VAL A N 1
ATOM 1277 C CA . VAL A 1 159 ? 54.952 4.247 13.012 1.00 7.01 192 VAL A CA 1
ATOM 1278 C C . VAL A 1 159 ? 54.093 5.405 12.535 1.00 7.17 192 VAL A C 1
ATOM 1279 O O . VAL A 1 159 ? 53.920 6.386 13.255 1.00 8.28 192 VAL A O 1
ATOM 1283 N N . GLN A 1 160 ? 53.589 5.315 11.297 1.00 8.21 193 GLN A N 1
ATOM 1284 C CA . GLN A 1 160 ? 52.690 6.367 10.772 1.00 7.30 193 GLN A CA 1
ATOM 1285 C C . GLN A 1 160 ? 51.301 5.783 10.531 1.00 6.93 193 GLN A C 1
ATOM 1286 O O . GLN A 1 160 ? 51.159 4.595 10.177 1.00 7.86 193 GLN A O 1
ATOM 1292 N N . ILE A 1 161 ? 50.290 6.621 10.746 1.00 7.37 194 ILE A N 1
ATOM 1293 C CA . ILE A 1 161 ? 48.903 6.358 10.319 1.00 6.94 194 ILE A CA 1
ATOM 1294 C C . ILE A 1 161 ? 48.417 7.566 9.563 1.00 7.44 194 ILE A C 1
ATOM 1295 O O . ILE A 1 161 ? 48.748 8.698 9.900 1.00 7.95 194 ILE A O 1
ATOM 1300 N N . VAL A 1 162 ? 47.686 7.321 8.451 1.00 8.47 195 VAL A N 1
ATOM 1301 C CA . VAL A 1 162 ? 47.265 8.459 7.615 1.00 9.80 195 VAL A CA 1
ATOM 1302 C C . VAL A 1 162 ? 45.941 8.031 6.963 1.00 8.64 195 VAL A C 1
ATOM 1303 O O . VAL A 1 162 ? 45.831 6.901 6.431 1.00 9.76 195 VAL A O 1
ATOM 1307 N N . PHE A 1 163 ? 44.965 8.925 6.978 1.00 9.11 196 PHE A N 1
ATOM 1308 C CA . PHE A 1 163 ? 43.668 8.575 6.375 1.00 10.80 196 PHE A CA 1
ATOM 1309 C C . PHE A 1 163 ? 42.923 9.855 6.011 1.00 11.07 196 PHE A C 1
ATOM 1310 O O . PHE A 1 163 ? 43.211 10.914 6.584 1.00 11.46 196 PHE A O 1
ATOM 1318 N N . PRO A 1 164 ? 41.946 9.770 5.073 1.00 11.21 197 PRO A N 1
ATOM 1319 C CA . PRO A 1 164 ? 41.214 10.991 4.687 1.00 11.99 197 PRO A CA 1
ATOM 1320 C C . PRO A 1 164 ? 40.426 11.595 5.882 1.00 11.14 197 PRO A C 1
ATOM 1321 O O . PRO A 1 164 ? 39.809 10.837 6.694 1.00 13.03 197 PRO A O 1
ATOM 1325 N N . MET A 1 165 ? 40.457 12.916 6.028 1.00 13.32 198 MET A N 1
ATOM 1326 C CA . MET A 1 165 ? 39.670 13.570 7.047 1.00 14.28 198 MET A CA 1
ATOM 1327 C C . MET A 1 165 ? 39.474 15.021 6.619 1.00 14.98 198 MET A C 1
ATOM 1328 O O . MET A 1 165 ? 40.458 15.736 6.335 1.00 15.86 198 MET A O 1
ATOM 1333 N N . PRO A 1 166 ? 38.234 15.495 6.607 1.00 17.46 199 PRO A N 1
ATOM 1334 C CA . PRO A 1 166 ? 38.101 16.919 6.259 1.00 18.23 199 PRO A CA 1
ATOM 1335 C C . PRO A 1 166 ? 38.838 17.883 7.183 1.00 20.31 199 PRO A C 1
ATOM 1336 O O . PRO A 1 166 ? 39.029 17.534 8.381 1.00 19.40 199 PRO A O 1
ATOM 1340 N N . LYS A 1 167 ? 39.203 19.096 6.707 1.00 19.58 200 LYS A N 1
ATOM 1341 C CA . LYS A 1 167 ? 39.845 20.063 7.607 1.00 22.50 200 LYS A CA 1
ATOM 1342 C C . LYS A 1 167 ? 39.084 20.196 8.912 1.00 21.42 200 LYS A C 1
ATOM 1343 O O . LYS A 1 167 ? 37.867 20.378 8.914 1.00 25.50 200 LYS A O 1
ATOM 1349 N N . ASN A 1 168 ? 39.833 20.200 10.021 1.00 23.35 201 ASN A N 1
ATOM 1350 C CA . ASN A 1 168 ? 39.259 20.253 11.342 1.00 25.16 201 ASN A CA 1
ATOM 1351 C C . ASN A 1 168 ? 40.012 21.285 12.131 1.00 22.42 201 ASN A C 1
ATOM 1352 O O . ASN A 1 168 ? 41.175 21.078 12.497 1.00 21.10 201 ASN A O 1
ATOM 1357 N N . ALA A 1 169 ? 39.343 22.415 12.380 1.00 24.82 202 ALA A N 1
ATOM 1358 C CA . ALA A 1 169 ? 39.927 23.538 13.049 1.00 28.46 202 ALA A CA 1
ATOM 1359 C C . ALA A 1 169 ? 40.324 23.262 14.508 1.00 33.26 202 ALA A C 1
ATOM 1360 O O . ALA A 1 169 ? 41.016 24.094 15.110 1.00 39.18 202 ALA A O 1
ATOM 1362 N N . GLU A 1 170 ? 39.860 22.152 15.091 1.00 27.53 203 GLU A N 1
ATOM 1363 C CA . GLU A 1 170 ? 40.195 21.845 16.473 1.00 28.94 203 GLU A CA 1
ATOM 1364 C C . GLU A 1 170 ? 41.383 20.882 16.599 1.00 35.17 203 GLU A C 1
ATOM 1365 O O . GLU A 1 170 ? 41.779 20.548 17.714 1.00 46.28 203 GLU A O 1
ATOM 1371 N N . ILE A 1 171 ? 41.946 20.469 15.457 1.00 23.21 204 ILE A N 1
ATOM 1372 C CA . ILE A 1 171 ? 43.116 19.592 15.412 1.00 22.89 204 ILE A CA 1
ATOM 1373 C C . ILE A 1 171 ? 44.346 20.427 14.950 1.00 22.18 204 ILE A C 1
ATOM 1374 O O . ILE A 1 171 ? 44.266 21.290 14.069 1.00 26.01 204 ILE A O 1
ATOM 1379 N N . SER A 1 172 ? 45.488 20.186 15.563 1.00 21.82 205 SER A N 1
ATOM 1380 C CA . SER A 1 172 ? 46.741 20.834 15.170 1.00 21.72 205 SER A CA 1
ATOM 1381 C C . SER A 1 172 ? 46.915 20.850 13.665 1.00 22.97 205 SER A C 1
ATOM 1382 O O . SER A 1 172 ? 46.642 19.822 12.989 1.00 19.65 205 SER A O 1
ATOM 1385 N N . LYS A 1 173 ? 47.441 21.945 13.129 1.00 25.06 206 LYS A N 1
ATOM 1386 C CA . LYS A 1 173 ? 47.780 22.002 11.717 1.00 26.81 206 LYS A CA 1
ATOM 1387 C C . LYS A 1 173 ? 48.829 20.944 11.357 1.00 21.74 206 LYS A C 1
ATOM 1388 O O . LYS A 1 173 ? 48.930 20.500 10.225 1.00 22.86 206 LYS A O 1
ATOM 1394 N N . HIS A 1 174 ? 49.676 20.613 12.318 1.00 24.12 207 HIS A N 1
ATOM 1395 C CA . HIS A 1 174 ? 50.733 19.679 11.986 1.00 21.59 207 HIS A CA 1
ATOM 1396 C C . HIS A 1 174 ? 50.212 18.280 11.671 1.00 25.90 207 HIS A C 1
ATOM 1397 O O . HIS A 1 174 ? 50.942 17.488 11.013 1.00 31.22 207 HIS A O 1
ATOM 1404 N N . ASN A 1 175 ? 48.964 17.959 12.089 1.00 16.70 208 ASN A N 1
ATOM 1405 C CA . ASN A 1 175 ? 48.396 16.600 11.855 1.00 14.66 208 ASN A CA 1
ATOM 1406 C C . ASN A 1 175 ? 47.425 16.605 10.705 1.00 14.91 208 ASN A C 1
ATOM 1407 O O . ASN A 1 175 ? 46.664 15.651 10.553 1.00 13.76 208 ASN A O 1
ATOM 1412 N N . GLN A 1 176 ? 47.493 17.633 9.882 1.00 15.84 209 GLN A N 1
ATOM 1413 C CA . GLN A 1 176 ? 46.608 17.696 8.701 1.00 15.42 209 GLN A CA 1
ATOM 1414 C C . GLN A 1 176 ? 47.313 18.206 7.475 1.00 15.53 209 GLN A C 1
ATOM 1415 O O . GLN A 1 176 ? 48.125 19.138 7.563 1.00 24.95 209 GLN A O 1
ATOM 1421 N N . VAL A 1 177 ? 47.021 17.591 6.331 1.00 17.27 210 VAL A N 1
ATOM 1422 C CA . VAL A 1 177 ? 47.633 18.006 5.087 1.00 20.64 210 VAL A CA 1
ATOM 1423 C C . VAL A 1 177 ? 46.547 18.168 4.039 1.00 17.04 210 VAL A C 1
ATOM 1424 O O . VAL A 1 177 ? 45.709 17.254 3.848 1.00 19.68 210 VAL A O 1
ATOM 1428 N N . GLU A 1 178 ? 46.563 19.299 3.343 1.00 21.61 211 GLU A N 1
ATOM 1429 C CA . GLU A 1 178 ? 45.724 19.470 2.163 1.00 22.36 211 GLU A CA 1
ATOM 1430 C C . GLU A 1 178 ? 46.566 19.144 0.938 1.00 24.05 211 GLU A C 1
ATOM 1431 O O . GLU A 1 178 ? 47.517 19.825 0.620 1.00 27.79 211 GLU A O 1
ATOM 1437 N N . LEU A 1 179 ? 46.275 17.998 0.357 1.00 25.12 212 LEU A N 1
ATOM 1438 C CA . LEU A 1 179 ? 47.018 17.459 -0.774 1.00 24.84 212 LEU A CA 1
ATOM 1439 C C . LEU A 1 179 ? 46.345 17.818 -2.114 1.00 25.21 212 LEU A C 1
ATOM 1440 O O . LEU A 1 179 ? 45.205 17.534 -2.283 1.00 24.48 212 LEU A O 1
ATOM 1445 N N . ASN A 1 180 ? 47.013 18.512 -3.026 1.00 21.77 213 ASN A N 1
ATOM 1446 C CA . ASN A 1 180 ? 46.498 18.608 -4.427 1.00 22.57 213 ASN A CA 1
ATOM 1447 C C . ASN A 1 180 ? 47.333 17.689 -5.369 1.00 22.80 213 ASN A C 1
ATOM 1448 O O . ASN A 1 180 ? 48.560 17.839 -5.459 1.00 28.63 213 ASN A O 1
ATOM 1453 N N . ILE A 1 181 ? 46.700 16.746 -6.059 1.00 19.59 214 ILE A N 1
ATOM 1454 C CA . ILE A 1 181 ? 47.430 15.717 -6.806 1.00 24.18 214 ILE A CA 1
ATOM 1455 C C . ILE A 1 181 ? 46.527 15.380 -7.981 1.00 20.81 214 ILE A C 1
ATOM 1456 O O . ILE A 1 181 ? 45.305 15.152 -7.828 1.00 19.50 214 ILE A O 1
ATOM 1461 N N . TYR A 1 182 ? 47.093 15.427 -9.177 1.00 20.41 215 TYR A N 1
ATOM 1462 C CA . TYR A 1 182 ? 46.320 15.161 -10.391 1.00 19.14 215 TYR A CA 1
ATOM 1463 C C . TYR A 1 182 ? 45.047 16.036 -10.451 1.00 21.91 215 TYR A C 1
ATOM 1464 O O . TYR A 1 182 ? 43.986 15.555 -10.903 1.00 22.25 215 TYR A O 1
ATOM 1473 N N . GLY A 1 183 ? 45.127 17.281 -9.976 1.00 24.66 216 GLY A N 1
ATOM 1474 C CA . GLY A 1 183 ? 43.964 18.174 -10.124 1.00 28.09 216 GLY A CA 1
ATOM 1475 C C . GLY A 1 183 ? 42.862 17.950 -9.078 1.00 28.19 216 GLY A C 1
ATOM 1476 O O . GLY A 1 183 ? 41.831 18.568 -9.163 1.00 35.82 216 GLY A O 1
ATOM 1477 N N . GLN A 1 184 ? 43.053 17.071 -8.086 1.00 22.86 217 GLN A N 1
ATOM 1478 C CA . GLN A 1 184 ? 42.057 16.889 -7.026 1.00 20.28 217 GLN A CA 1
ATOM 1479 C C . GLN A 1 184 ? 42.664 17.278 -5.679 1.00 21.40 217 GLN A C 1
ATOM 1480 O O . GLN A 1 184 ? 43.881 17.112 -5.468 1.00 20.99 217 GLN A O 1
ATOM 1486 N N . ASN A 1 185 ? 41.806 17.760 -4.783 1.00 22.02 218 ASN A N 1
ATOM 1487 C CA . ASN A 1 185 ? 42.169 18.158 -3.410 1.00 21.02 218 ASN A CA 1
ATOM 1488 C C . ASN A 1 185 ? 41.725 17.073 -2.468 1.00 22.07 218 ASN A C 1
ATOM 1489 O O . ASN A 1 185 ? 40.548 16.692 -2.394 1.00 23.62 218 ASN A O 1
ATOM 1494 N N . ILE A 1 186 ? 42.695 16.618 -1.717 1.00 22.99 219 ILE A N 1
ATOM 1495 C CA . ILE A 1 186 ? 42.469 15.581 -0.741 1.00 24.33 219 ILE A CA 1
ATOM 1496 C C . ILE A 1 186 ? 42.950 16.129 0.607 1.00 20.79 219 ILE A C 1
ATOM 1497 O O . ILE A 1 186 ? 44.065 16.608 0.695 1.00 26.78 219 ILE A O 1
ATOM 1502 N N . ASN A 1 187 ? 42.127 16.053 1.628 1.00 18.13 220 ASN A N 1
ATOM 1503 C CA . ASN A 1 187 ? 42.519 16.425 2.998 1.00 16.43 220 ASN A CA 1
ATOM 1504 C C . ASN A 1 187 ? 42.770 15.163 3.790 1.00 14.75 220 ASN A C 1
ATOM 1505 O O . ASN A 1 187 ? 41.924 14.246 3.819 1.00 13.67 220 ASN A O 1
ATOM 1510 N N . LEU A 1 188 ? 43.951 15.103 4.451 1.00 15.29 221 LEU A N 1
ATOM 1511 C CA . LEU A 1 188 ? 44.404 13.902 5.155 1.00 12.50 221 LEU A CA 1
ATOM 1512 C C . LEU A 1 188 ? 44.718 14.251 6.609 1.00 10.63 221 LEU A C 1
ATOM 1513 O O . LEU A 1 188 ? 45.340 15.310 6.841 1.00 13.67 221 LEU A O 1
ATOM 1518 N N . TYR A 1 189 ? 44.344 13.354 7.511 1.00 11.12 222 TYR A N 1
ATOM 1519 C CA . TYR A 1 189 ? 44.951 13.314 8.859 1.00 11.05 222 TYR A CA 1
ATOM 1520 C C . TYR A 1 189 ? 46.230 12.530 8.803 1.00 9.39 222 TYR A C 1
ATOM 1521 O O . TYR A 1 189 ? 46.256 11.450 8.200 1.00 10.33 222 TYR A O 1
ATOM 1530 N N . VAL A 1 190 ? 47.289 13.057 9.411 1.00 10.29 223 VAL A N 1
ATOM 1531 C CA . VAL A 1 190 ? 48.589 12.350 9.489 1.00 10.14 223 VAL A CA 1
ATOM 1532 C C . VAL A 1 190 ? 49.070 12.336 10.934 1.00 9.73 223 VAL A C 1
ATOM 1533 O O . VAL A 1 190 ? 48.960 13.332 11.674 1.00 11.55 223 VAL A O 1
ATOM 1537 N N . HIS A 1 191 ? 49.652 11.207 11.293 1.00 9.27 224 HIS A N 1
ATOM 1538 C CA . HIS A 1 191 ? 50.316 11.200 12.624 1.00 9.86 224 HIS A CA 1
ATOM 1539 C C . HIS A 1 191 ? 51.454 10.180 12.536 1.00 8.26 224 HIS A C 1
ATOM 1540 O O . HIS A 1 191 ? 51.307 9.078 12.030 1.00 12.01 224 HIS A O 1
ATOM 1547 N N . SER A 1 192 ? 52.557 10.528 13.183 1.00 8.62 225 SER A N 1
ATOM 1548 C CA . SER A 1 192 ? 53.699 9.640 13.310 1.00 8.56 225 SER A CA 1
ATOM 1549 C C . SER A 1 192 ? 54.026 9.541 14.829 1.00 9.28 225 SER A C 1
ATOM 1550 O O . SER A 1 192 ? 54.001 10.571 15.531 1.00 13.56 225 SER A O 1
ATOM 1553 N N . PHE A 1 193 ? 54.296 8.334 15.296 1.00 8.30 226 PHE A N 1
ATOM 1554 C CA . PHE A 1 193 ? 54.498 8.150 16.718 1.00 7.53 226 PHE A CA 1
ATOM 1555 C C . PHE A 1 193 ? 55.971 7.738 16.941 1.00 8.05 226 PHE A C 1
ATOM 1556 O O . PHE A 1 193 ? 56.371 6.572 16.714 1.00 9.23 226 PHE A O 1
ATOM 1564 N N . LEU A 1 194 ? 56.778 8.720 17.365 1.00 9.04 227 LEU A N 1
ATOM 1565 C CA . LEU A 1 194 ? 58.208 8.542 17.547 1.00 8.37 227 LEU A CA 1
ATOM 1566 C C . LEU A 1 194 ? 58.421 7.639 18.774 1.00 8.11 227 LEU A C 1
ATOM 1567 O O . LEU A 1 194 ? 57.850 7.901 19.843 1.00 9.79 227 LEU A O 1
ATOM 1572 N N . GLY A 1 195 ? 59.271 6.615 18.644 1.00 8.22 228 GLY A N 1
ATOM 1573 C CA . GLY A 1 195 ? 59.538 5.688 19.788 1.00 9.56 228 GLY A CA 1
ATOM 1574 C C . GLY A 1 195 ? 58.614 4.489 19.750 1.00 9.68 228 GLY A C 1
ATOM 1575 O O . GLY A 1 195 ? 58.855 3.499 20.462 1.00 9.84 228 GLY A O 1
ATOM 1576 N N . LEU A 1 196 ? 57.552 4.500 18.922 1.00 8.42 229 LEU A N 1
ATOM 1577 C CA . LEU A 1 196 ? 56.678 3.310 18.845 1.00 9.86 229 LEU A CA 1
ATOM 1578 C C . LEU A 1 196 ? 57.002 2.407 17.646 1.00 9.37 229 LEU A C 1
ATOM 1579 O O . LEU A 1 196 ? 56.322 1.384 17.460 1.00 10.88 229 LEU A O 1
ATOM 1584 N N . GLY A 1 197 ? 58.032 2.749 16.867 1.00 8.44 230 GLY A N 1
ATOM 1585 C CA . GLY A 1 197 ? 58.550 1.791 15.914 1.00 8.89 230 GLY A CA 1
ATOM 1586 C C . GLY A 1 197 ? 59.141 0.531 16.587 1.00 7.79 230 GLY A C 1
ATOM 1587 O O . GLY A 1 197 ? 59.356 0.548 17.797 1.00 8.31 230 GLY A O 1
ATOM 1588 N N . GLN A 1 198 ? 59.291 -0.578 15.866 1.00 9.56 231 GLN A N 1
ATOM 1589 C CA A GLN A 1 198 ? 59.656 -1.932 16.364 0.50 10.38 231 GLN A CA 1
ATOM 1590 C CA B GLN A 1 198 ? 59.472 -1.857 16.503 0.50 9.58 231 GLN A CA 1
ATOM 1591 C C . GLN A 1 198 ? 60.825 -1.914 17.265 1.00 9.87 231 GLN A C 1
ATOM 1592 O O . GLN A 1 198 ? 60.829 -2.566 18.311 1.00 10.71 231 GLN A O 1
ATOM 1603 N N . THR A 1 199 ? 61.884 -1.288 16.800 1.00 10.51 232 THR A N 1
ATOM 1604 C CA . THR A 1 199 ? 63.193 -1.388 17.486 1.00 12.57 232 THR A CA 1
ATOM 1605 C C . THR A 1 199 ? 63.087 -0.687 18.811 1.00 11.21 232 THR A C 1
ATOM 1606 O O . THR A 1 199 ? 63.433 -1.236 19.886 1.00 11.22 232 THR A O 1
ATOM 1610 N N . GLU A 1 200 ? 62.586 0.537 18.753 1.00 10.77 233 GLU A N 1
ATOM 1611 C CA . GLU A 1 200 ? 62.489 1.321 19.952 1.00 11.32 233 GLU A CA 1
ATOM 1612 C C . GLU A 1 200 ? 61.559 0.703 20.975 1.00 9.58 233 GLU A C 1
ATOM 1613 O O . GLU A 1 200 ? 61.810 0.675 22.217 1.00 12.07 233 GLU A O 1
ATOM 1619 N N . MET A 1 201 ? 60.363 0.333 20.535 1.00 9.06 234 MET A N 1
ATOM 1620 C CA A MET A 1 201 ? 59.350 -0.348 21.387 0.50 9.94 234 MET A CA 1
ATOM 1621 C CA B MET A 1 201 ? 59.478 -0.206 21.549 0.50 9.20 234 MET A CA 1
ATOM 1622 C C . MET A 1 201 ? 59.984 -1.539 22.086 1.00 7.69 234 MET A C 1
ATOM 1623 O O . MET A 1 201 ? 59.759 -1.795 23.289 1.00 9.30 234 MET A O 1
ATOM 1632 N N . SER A 1 202 ? 60.683 -2.332 21.301 1.00 7.36 235 SER A N 1
ATOM 1633 C CA . SER A 1 202 ? 61.101 -3.657 21.746 1.00 7.48 235 SER A CA 1
ATOM 1634 C C . SER A 1 202 ? 62.051 -3.528 22.961 1.00 7.75 235 SER A C 1
ATOM 1635 O O . SER A 1 202 ? 62.074 -4.419 23.811 1.00 7.91 235 SER A O 1
ATOM 1638 N N . HIS A 1 203 ? 62.775 -2.409 23.034 1.00 6.93 236 HIS A N 1
ATOM 1639 C CA . HIS A 1 203 ? 63.700 -2.184 24.130 1.00 8.26 236 HIS A CA 1
ATOM 1640 C C . HIS A 1 203 ? 63.032 -2.012 25.477 1.00 8.98 236 HIS A C 1
ATOM 1641 O O . HIS A 1 203 ? 63.722 -1.980 26.494 1.00 9.60 236 HIS A O 1
ATOM 1648 N N . GLN A 1 204 ? 61.700 -1.880 25.537 1.00 8.54 237 GLN A N 1
ATOM 1649 C CA . GLN A 1 204 ? 60.968 -1.843 26.808 1.00 8.33 237 GLN A CA 1
ATOM 1650 C C . GLN A 1 204 ? 60.471 -3.230 27.237 1.00 7.89 237 GLN A C 1
ATOM 1651 O O . GLN A 1 204 ? 59.951 -3.337 28.333 1.00 10.27 237 GLN A O 1
ATOM 1657 N N . PHE A 1 205 ? 60.600 -4.289 26.394 1.00 8.15 238 PHE A N 1
ATOM 1658 C CA . PHE A 1 205 ? 59.956 -5.590 26.683 1.00 7.16 238 PHE A CA 1
ATOM 1659 C C . PHE A 1 205 ? 60.883 -6.792 26.602 1.00 7.03 238 PHE A C 1
ATOM 1660 O O . PHE A 1 205 ? 60.428 -7.940 26.589 1.00 8.12 238 PHE A O 1
ATOM 1668 N N . LEU A 1 206 ? 62.198 -6.546 26.521 1.00 8.22 239 LEU A N 1
ATOM 1669 C CA . LEU A 1 206 ? 63.110 -7.675 26.298 1.00 9.27 239 LEU A CA 1
ATOM 1670 C C . LEU A 1 206 ? 63.170 -8.653 27.496 1.00 8.72 239 LEU A C 1
ATOM 1671 O O . LEU A 1 206 ? 63.586 -9.793 27.336 1.00 9.05 239 LEU A O 1
ATOM 1676 N N . ASN A 1 207 ? 62.751 -8.171 28.683 1.00 9.34 240 ASN A N 1
ATOM 1677 C CA . ASN A 1 207 ? 62.724 -9.033 29.873 1.00 9.34 240 ASN A CA 1
ATOM 1678 C C . ASN A 1 207 ? 61.283 -9.417 30.248 1.00 8.93 240 ASN A C 1
ATOM 1679 O O . ASN A 1 207 ? 61.045 -9.783 31.401 1.00 11.11 240 ASN A O 1
ATOM 1684 N N . SER A 1 208 ? 60.359 -9.345 29.270 1.00 9.10 241 SER A N 1
ATOM 1685 C CA . SER A 1 208 ? 58.958 -9.793 29.493 1.00 9.46 241 SER A CA 1
ATOM 1686 C C . SER A 1 208 ? 58.823 -11.232 29.070 1.00 7.51 241 SER A C 1
ATOM 1687 O O . SER A 1 208 ? 58.780 -11.497 27.866 1.00 9.35 241 SER A O 1
ATOM 1690 N N . PRO A 1 209 ? 58.699 -12.211 29.980 1.00 7.84 242 PRO A N 1
ATOM 1691 C CA . PRO A 1 209 ? 58.590 -13.618 29.562 1.00 8.52 242 PRO A CA 1
ATOM 1692 C C . PRO A 1 209 ? 57.405 -13.850 28.603 1.00 8.17 242 PRO A C 1
ATOM 1693 O O . PRO A 1 209 ? 57.502 -14.725 27.729 1.00 9.03 242 PRO A O 1
ATOM 1697 N N . SER A 1 210 ? 56.316 -13.128 28.766 1.00 8.03 243 SER A N 1
ATOM 1698 C CA . SER A 1 210 ? 55.156 -13.358 27.909 1.00 8.43 243 SER A CA 1
ATOM 1699 C C . SER A 1 210 ? 55.419 -13.042 26.442 1.00 7.65 243 SER A C 1
ATOM 1700 O O . SER A 1 210 ? 54.624 -13.434 25.571 1.00 10.27 243 SER A O 1
ATOM 1703 N N . CYS A 1 211 ? 56.472 -12.288 26.150 1.00 7.31 244 CYS A N 1
ATOM 1704 C CA . CYS A 1 211 ? 56.744 -11.859 24.814 1.00 7.64 244 CYS A CA 1
ATOM 1705 C C . CYS A 1 211 ? 57.733 -12.692 24.036 1.00 6.75 244 CYS A C 1
ATOM 1706 O O . CYS A 1 211 ? 58.101 -12.296 22.923 1.00 8.56 244 CYS A O 1
ATOM 1709 N N . PHE A 1 212 ? 58.164 -13.827 24.561 1.00 8.35 245 PHE A N 1
ATOM 1710 C CA . PHE A 1 212 ? 59.190 -14.680 23.954 1.00 7.03 245 PHE A CA 1
ATOM 1711 C C . PHE A 1 212 ? 58.788 -16.134 24.079 1.00 8.76 245 PHE A C 1
ATOM 1712 O O . PHE A 1 212 ? 58.062 -16.524 25.010 1.00 9.52 245 PHE A O 1
ATOM 1720 N N . ALA A 1 213 ? 59.224 -16.942 23.114 1.00 8.56 246 ALA A N 1
ATOM 1721 C CA . ALA A 1 213 ? 59.001 -18.389 23.196 1.00 9.04 246 ALA A CA 1
ATOM 1722 C C . ALA A 1 213 ? 59.453 -19.038 24.513 1.00 9.88 246 ALA A C 1
ATOM 1723 O O . ALA A 1 213 ? 60.394 -18.513 25.144 1.00 9.24 246 ALA A O 1
ATOM 1725 N N . ASN A 1 214 ? 58.851 -20.168 24.857 1.00 9.00 247 ASN A N 1
ATOM 1726 C CA . ASN A 1 214 ? 59.235 -20.844 26.100 1.00 9.61 247 ASN A CA 1
ATOM 1727 C C . ASN A 1 214 ? 60.725 -21.130 26.122 1.00 10.11 247 ASN A C 1
ATOM 1728 O O . ASN A 1 214 ? 61.276 -21.678 25.163 1.00 11.50 247 ASN A O 1
ATOM 1733 N N . ASP A 1 215 ? 61.391 -20.758 27.242 1.00 10.55 248 ASP A N 1
ATOM 1734 C CA . ASP A 1 215 ? 62.813 -21.027 27.418 1.00 11.99 248 ASP A CA 1
ATOM 1735 C C . ASP A 1 215 ? 63.740 -20.203 26.586 1.00 10.62 248 ASP A C 1
ATOM 1736 O O . ASP A 1 215 ? 64.961 -20.354 26.645 1.00 13.04 248 ASP A O 1
ATOM 1741 N N . TYR A 1 216 ? 63.235 -19.215 25.854 1.00 10.30 249 TYR A N 1
ATOM 1742 C CA . TYR A 1 216 ? 64.121 -18.247 25.232 1.00 10.47 249 TYR A CA 1
ATOM 1743 C C . TYR A 1 216 ? 64.937 -17.552 26.337 1.00 10.69 249 TYR A C 1
ATOM 1744 O O . TYR A 1 216 ? 64.354 -17.131 27.345 1.00 11.38 249 TYR A O 1
ATOM 1753 N N . PRO A 1 217 ? 66.272 -17.405 26.173 1.00 10.92 250 PRO A N 1
ATOM 1754 C CA . PRO A 1 217 ? 67.092 -16.820 27.239 1.00 11.16 250 PRO A CA 1
ATOM 1755 C C . PRO A 1 217 ? 66.939 -15.247 27.240 1.00 9.47 250 PRO A C 1
ATOM 1756 O O . PRO A 1 217 ? 67.521 -14.566 26.387 1.00 13.73 250 PRO A O 1
ATOM 1760 N N . LEU A 1 218 ? 66.177 -14.709 28.191 1.00 11.06 251 LEU A N 1
ATOM 1761 C CA . LEU A 1 218 ? 66.005 -13.288 28.311 1.00 10.49 251 LEU A CA 1
ATOM 1762 C C . LEU A 1 218 ? 67.326 -12.681 28.818 1.00 11.37 251 LEU A C 1
ATOM 1763 O O . LEU A 1 218 ? 68.091 -13.363 29.523 1.00 12.21 251 LEU A O 1
ATOM 1768 N N . PRO A 1 219 ? 67.587 -11.415 28.526 1.00 10.87 252 PRO A N 1
ATOM 1769 C CA . PRO A 1 219 ? 68.891 -10.836 28.904 1.00 12.39 252 PRO A CA 1
ATOM 1770 C C . PRO A 1 219 ? 69.126 -10.884 30.432 1.00 11.97 252 PRO A C 1
ATOM 1771 O O . PRO A 1 219 ? 70.306 -11.058 30.892 1.00 16.32 252 PRO A O 1
ATOM 1775 N N . ASP A 1 220 ? 68.044 -10.798 31.216 1.00 13.84 253 ASP A N 1
ATOM 1776 C CA . ASP A 1 220 ? 68.154 -10.831 32.698 1.00 17.02 253 ASP A CA 1
ATOM 1777 C C . ASP A 1 220 ? 68.384 -12.182 33.282 1.00 15.17 253 ASP A C 1
ATOM 1778 O O . ASP A 1 220 ? 68.442 -12.284 34.515 1.00 19.44 253 ASP A O 1
ATOM 1783 N N . GLY A 1 221 ? 68.507 -13.206 32.460 1.00 14.14 254 GLY A N 1
ATOM 1784 C CA . GLY A 1 221 ? 68.701 -14.557 32.951 1.00 16.59 254 GLY A CA 1
ATOM 1785 C C . GLY A 1 221 ? 67.432 -15.373 33.208 1.00 16.87 254 GLY A C 1
ATOM 1786 O O . GLY A 1 221 ? 67.505 -16.580 33.493 1.00 20.32 254 GLY A O 1
ATOM 1787 N N . GLU A 1 222 ? 66.266 -14.747 33.109 1.00 15.41 255 GLU A N 1
ATOM 1788 C CA . GLU A 1 222 ? 64.982 -15.490 33.193 1.00 15.81 255 GLU A CA 1
ATOM 1789 C C . GLU A 1 222 ? 64.642 -16.159 31.850 1.00 12.58 255 GLU A C 1
ATOM 1790 O O . GLU A 1 222 ? 65.299 -15.859 30.854 1.00 14.71 255 GLU A O 1
ATOM 1796 N N . SER A 1 223 ? 63.600 -17.007 31.839 1.00 14.25 256 SER A N 1
ATOM 1797 C CA . SER A 1 223 ? 63.212 -17.756 30.634 1.00 13.00 256 SER A CA 1
ATOM 1798 C C . SER A 1 223 ? 61.984 -17.185 30.069 1.00 10.99 256 SER A C 1
ATOM 1799 O O . SER A 1 223 ? 61.044 -16.811 30.758 1.00 12.18 256 SER A O 1
ATOM 1802 N N . GLY A 1 224 ? 61.952 -17.204 28.727 1.00 10.50 257 GLY A N 1
ATOM 1803 C CA . GLY A 1 224 ? 60.666 -16.896 28.071 1.00 10.03 257 GLY A CA 1
ATOM 1804 C C . GLY A 1 224 ? 59.536 -17.814 28.565 1.00 8.98 257 GLY A C 1
ATOM 1805 O O . GLY A 1 224 ? 59.781 -19.011 28.879 1.00 10.73 257 GLY A O 1
ATOM 1806 N N . GLN A 1 225 ? 58.292 -17.284 28.500 1.00 8.92 258 GLN A N 1
ATOM 1807 C CA A GLN A 1 225 ? 57.116 -18.091 28.800 0.70 9.69 258 GLN A CA 1
ATOM 1808 C CA B GLN A 1 225 ? 57.117 -18.089 28.801 0.30 10.00 258 GLN A CA 1
ATOM 1809 C C . GLN A 1 225 ? 55.966 -17.489 28.038 1.00 9.76 258 GLN A C 1
ATOM 1810 O O . GLN A 1 225 ? 55.127 -16.746 28.568 1.00 11.06 258 GLN A O 1
ATOM 1821 N N . GLY A 1 226 ? 55.971 -17.737 26.721 1.00 10.61 259 GLY A N 1
ATOM 1822 C CA . GLY A 1 226 ? 55.154 -16.843 25.825 1.00 9.42 259 GLY A CA 1
ATOM 1823 C C . GLY A 1 226 ? 53.691 -16.936 26.067 1.00 9.52 259 GLY A C 1
ATOM 1824 O O . GLY A 1 226 ? 53.146 -18.007 26.334 1.00 10.42 259 GLY A O 1
ATOM 1825 N N . ASN A 1 227 ? 53.041 -15.781 25.884 1.00 8.63 260 ASN A N 1
ATOM 1826 C CA . ASN A 1 227 ? 51.574 -15.735 26.024 1.00 8.93 260 ASN A CA 1
ATOM 1827 C C . ASN A 1 227 ? 51.145 -14.471 25.307 1.00 8.24 260 ASN A C 1
ATOM 1828 O O . ASN A 1 227 ? 51.251 -13.363 25.876 1.00 8.79 260 ASN A O 1
ATOM 1833 N N . ALA A 1 228 ? 50.716 -14.574 24.016 1.00 9.10 261 ALA A N 1
ATOM 1834 C CA . ALA A 1 228 ? 50.587 -13.382 23.244 1.00 8.43 261 ALA A CA 1
ATOM 1835 C C . ALA A 1 228 ? 49.541 -12.383 23.809 1.00 7.16 261 ALA A C 1
ATOM 1836 O O . ALA A 1 228 ? 49.769 -11.206 23.775 1.00 8.44 261 ALA A O 1
ATOM 1838 N N . PRO A 1 229 ? 48.349 -12.871 24.261 1.00 8.59 262 PRO A N 1
ATOM 1839 C CA . PRO A 1 229 ? 47.406 -11.887 24.860 1.00 9.86 262 PRO A CA 1
ATOM 1840 C C . PRO A 1 229 ? 48.040 -11.101 26.017 1.00 8.82 262 PRO A C 1
ATOM 1841 O O . PRO A 1 229 ? 47.788 -9.882 26.145 1.00 9.59 262 PRO A O 1
ATOM 1845 N N . SER A 1 230 ? 48.864 -11.762 26.820 1.00 9.17 263 SER A N 1
ATOM 1846 C CA A SER A 1 230 ? 49.548 -11.081 27.925 0.50 8.75 263 SER A CA 1
ATOM 1847 C CA B SER A 1 230 ? 49.509 -11.021 27.905 0.50 9.64 263 SER A CA 1
ATOM 1848 C C . SER A 1 230 ? 50.618 -10.074 27.436 1.00 8.20 263 SER A C 1
ATOM 1849 O O . SER A 1 230 ? 50.716 -8.948 27.919 1.00 9.22 263 SER A O 1
ATOM 1854 N N . CYS A 1 231 ? 51.406 -10.521 26.438 1.00 8.40 264 CYS A N 1
ATOM 1855 C CA . CYS A 1 231 ? 52.396 -9.620 25.874 1.00 8.16 264 CYS A CA 1
ATOM 1856 C C . CYS A 1 231 ? 51.693 -8.410 25.276 1.00 7.61 264 CYS A C 1
ATOM 1857 O O . CYS A 1 231 ? 52.085 -7.279 25.444 1.00 8.61 264 CYS A O 1
ATOM 1860 N N . LYS A 1 232 ? 50.587 -8.670 24.522 1.00 7.84 265 LYS A N 1
ATOM 1861 C CA . LYS A 1 232 ? 49.808 -7.584 23.903 1.00 9.42 265 LYS A CA 1
ATOM 1862 C C . LYS A 1 232 ? 49.377 -6.573 24.937 1.00 7.07 265 LYS A C 1
ATOM 1863 O O . LYS A 1 232 ? 49.470 -5.374 24.735 1.00 8.58 265 LYS A O 1
ATOM 1869 N N . GLU A 1 233 ? 48.910 -7.061 26.115 1.00 8.03 266 GLU A N 1
ATOM 1870 C CA . GLU A 1 233 ? 48.438 -6.112 27.146 1.00 9.29 266 GLU A CA 1
ATOM 1871 C C . GLU A 1 233 ? 49.602 -5.237 27.657 1.00 7.55 266 GLU A C 1
ATOM 1872 O O . GLU A 1 233 ? 49.431 -4.020 27.907 1.00 9.03 266 GLU A O 1
ATOM 1878 N N . GLU A 1 234 ? 50.787 -5.817 27.753 1.00 8.63 267 GLU A N 1
ATOM 1879 C CA . GLU A 1 234 ? 52.005 -5.027 28.184 1.00 9.08 267 GLU A CA 1
ATOM 1880 C C . GLU A 1 234 ? 52.271 -3.925 27.133 1.00 7.11 267 GLU A C 1
ATOM 1881 O O . GLU A 1 234 ? 52.481 -2.749 27.442 1.00 8.89 267 GLU A O 1
ATOM 1887 N N . VAL A 1 235 ? 52.243 -4.311 25.817 1.00 8.09 268 VAL A N 1
ATOM 1888 C CA . VAL A 1 235 ? 52.522 -3.321 24.754 1.00 7.59 268 VAL A CA 1
ATOM 1889 C C . VAL A 1 235 ? 51.401 -2.252 24.783 1.00 7.69 268 VAL A C 1
ATOM 1890 O O . VAL A 1 235 ? 51.667 -1.056 24.574 1.00 7.90 268 VAL A O 1
ATOM 1894 N N . THR A 1 236 ? 50.133 -2.665 24.977 1.00 7.28 269 THR A N 1
ATOM 1895 C CA . THR A 1 236 ? 48.999 -1.712 25.069 1.00 7.75 269 THR A CA 1
ATOM 1896 C C . THR A 1 236 ? 49.237 -0.645 26.120 1.00 8.74 269 THR A C 1
ATOM 1897 O O . THR A 1 236 ? 48.931 0.536 25.940 1.00 8.51 269 THR A O 1
ATOM 1901 N N . SER A 1 237 ? 49.848 -1.024 27.249 1.00 9.41 270 SER A N 1
ATOM 1902 C CA A SER A 1 237 ? 50.155 -0.014 28.260 0.50 8.66 270 SER A CA 1
ATOM 1903 C CA B SER A 1 237 ? 50.144 -0.008 28.269 0.50 9.50 270 SER A CA 1
ATOM 1904 C C . SER A 1 237 ? 51.119 1.068 27.745 1.00 7.57 270 SER A C 1
ATOM 1905 O O . SER A 1 237 ? 50.915 2.231 28.002 1.00 8.86 270 SER A O 1
ATOM 1910 N N . LEU A 1 238 ? 52.089 0.680 26.905 1.00 8.77 271 LEU A N 1
ATOM 1911 C CA . LEU A 1 238 ? 52.962 1.694 26.292 1.00 8.00 271 LEU A CA 1
ATOM 1912 C C . LEU A 1 238 ? 52.193 2.522 25.267 1.00 7.87 271 LEU A C 1
ATOM 1913 O O . LEU A 1 238 ? 52.333 3.742 25.143 1.00 9.73 271 LEU A O 1
ATOM 1918 N N . MET A 1 239 ? 51.340 1.859 24.484 1.00 8.44 272 MET A N 1
ATOM 1919 C CA A MET A 1 239 ? 50.510 2.523 23.449 0.50 8.98 272 MET A CA 1
ATOM 1920 C CA B MET A 1 239 ? 50.618 2.604 23.444 0.50 10.03 272 MET A CA 1
ATOM 1921 C C . MET A 1 239 ? 49.632 3.620 24.055 1.00 7.93 272 MET A C 1
ATOM 1922 O O . MET A 1 239 ? 49.557 4.766 23.586 1.00 8.72 272 MET A O 1
ATOM 1931 N N . ASN A 1 240 ? 48.910 3.209 25.122 1.00 8.99 273 ASN A N 1
ATOM 1932 C CA . ASN A 1 240 ? 47.791 4.038 25.583 1.00 8.79 273 ASN A CA 1
ATOM 1933 C C . ASN A 1 240 ? 48.102 4.743 26.909 1.00 9.82 273 ASN A C 1
ATOM 1934 O O . ASN A 1 240 ? 47.837 5.934 27.049 1.00 13.67 273 ASN A O 1
ATOM 1939 N N . SER A 1 241 ? 48.671 4.068 27.927 1.00 10.20 274 SER A N 1
ATOM 1940 C CA . SER A 1 241 ? 49.008 4.771 29.160 1.00 10.54 274 SER A CA 1
ATOM 1941 C C . SER A 1 241 ? 50.124 5.755 28.989 1.00 11.58 274 SER A C 1
ATOM 1942 O O . SER A 1 241 ? 50.112 6.835 29.617 1.00 13.16 274 SER A O 1
ATOM 1945 N N . VAL A 1 242 ? 51.062 5.452 28.122 1.00 9.96 275 VAL A N 1
ATOM 1946 C CA . VAL A 1 242 ? 52.192 6.375 27.888 1.00 9.82 275 VAL A CA 1
ATOM 1947 C C . VAL A 1 242 ? 51.854 7.310 26.742 1.00 9.48 275 VAL A C 1
ATOM 1948 O O . VAL A 1 242 ? 51.677 8.510 26.938 1.00 12.31 275 VAL A O 1
ATOM 1952 N N . HIS A 1 243 ? 51.641 6.781 25.512 1.00 9.22 276 HIS A N 1
ATOM 1953 C CA . HIS A 1 243 ? 51.510 7.630 24.331 1.00 8.40 276 HIS A CA 1
ATOM 1954 C C . HIS A 1 243 ? 50.084 8.118 24.051 1.00 9.15 276 HIS A C 1
ATOM 1955 O O . HIS A 1 243 ? 49.932 8.923 23.134 1.00 10.86 276 HIS A O 1
ATOM 1962 N N . LYS A 1 244 ? 49.085 7.571 24.694 1.00 8.83 277 LYS A N 1
ATOM 1963 C CA . LYS A 1 244 ? 47.696 8.010 24.500 1.00 8.70 277 LYS A CA 1
ATOM 1964 C C . LYS A 1 244 ? 47.304 7.849 23.009 1.00 8.92 277 LYS A C 1
ATOM 1965 O O . LYS A 1 244 ? 46.505 8.632 22.463 1.00 10.97 277 LYS A O 1
ATOM 1971 N N . VAL A 1 245 ? 47.746 6.739 22.380 1.00 8.46 278 VAL A N 1
ATOM 1972 C CA . VAL A 1 245 ? 47.359 6.494 20.975 1.00 9.43 278 VAL A CA 1
ATOM 1973 C C . VAL A 1 245 ? 45.836 6.441 20.888 1.00 8.21 278 VAL A C 1
ATOM 1974 O O . VAL A 1 245 ? 45.253 7.062 19.948 1.00 9.53 278 VAL A O 1
ATOM 1978 N N . ASN A 1 246 ? 45.197 5.662 21.753 1.00 8.81 279 ASN A N 1
ATOM 1979 C CA . ASN A 1 246 ? 43.754 5.487 21.629 1.00 9.53 279 ASN A CA 1
ATOM 1980 C C . ASN A 1 246 ? 43.027 6.814 21.708 1.00 9.72 279 ASN A C 1
ATOM 1981 O O . ASN A 1 246 ? 42.079 7.076 20.925 1.00 11.19 279 ASN A O 1
ATOM 1986 N N . GLN A 1 247 ? 43.366 7.692 22.660 1.00 10.82 280 GLN A N 1
ATOM 1987 C CA . GLN A 1 247 ? 42.655 8.956 22.821 1.00 11.47 280 GLN A CA 1
ATOM 1988 C C . GLN A 1 247 ? 42.866 9.864 21.632 1.00 11.06 280 GLN A C 1
ATOM 1989 O O . GLN A 1 247 ? 41.968 10.680 21.323 1.00 12.30 280 GLN A O 1
ATOM 1995 N N . GLN A 1 248 ? 44.027 9.812 21.018 1.00 11.17 281 GLN A N 1
ATOM 1996 C CA . GLN A 1 248 ? 44.310 10.630 19.838 1.00 9.52 281 GLN A CA 1
ATOM 1997 C C . GLN A 1 248 ? 43.635 10.155 18.529 1.00 11.67 281 GLN A C 1
ATOM 1998 O O . GLN A 1 248 ? 43.126 10.949 17.757 1.00 14.34 281 GLN A O 1
ATOM 2004 N N . ILE A 1 249 ? 43.621 8.849 18.338 1.00 9.51 282 ILE A N 1
ATOM 2005 C CA . ILE A 1 249 ? 43.241 8.306 17.051 1.00 8.20 282 ILE A CA 1
ATOM 2006 C C . ILE A 1 249 ? 41.779 7.847 16.991 1.00 8.03 282 ILE A C 1
ATOM 2007 O O . ILE A 1 249 ? 41.083 8.112 15.987 1.00 10.70 282 ILE A O 1
ATOM 2012 N N . GLN A 1 250 ? 41.316 7.164 18.022 1.00 9.64 283 GLN A N 1
ATOM 2013 C CA . GLN A 1 250 ? 40.018 6.516 17.871 1.00 9.78 283 GLN A CA 1
ATOM 2014 C C . GLN A 1 250 ? 38.854 7.488 17.655 1.00 10.90 283 GLN A C 1
ATOM 2015 O O . GLN A 1 250 ? 37.978 7.155 16.860 1.00 11.67 283 GLN A O 1
ATOM 2021 N N . PRO A 1 251 ? 38.847 8.668 18.286 1.00 10.87 284 PRO A N 1
ATOM 2022 C CA . PRO A 1 251 ? 37.679 9.568 18.039 1.00 12.14 284 PRO A CA 1
ATOM 2023 C C . PRO A 1 251 ? 37.650 10.018 16.577 1.00 11.41 284 PRO A C 1
ATOM 2024 O O . PRO A 1 251 ? 36.564 10.289 16.067 1.00 15.15 284 PRO A O 1
ATOM 2028 N N . LEU A 1 252 ? 38.783 10.158 15.951 1.00 11.13 285 LEU A N 1
ATOM 2029 C CA . LEU A 1 252 ? 38.889 10.617 14.587 1.00 10.41 285 LEU A CA 1
ATOM 2030 C C . LEU A 1 252 ? 38.477 9.536 13.653 1.00 12.12 285 LEU A C 1
ATOM 2031 O O . LEU A 1 252 ? 37.657 9.774 12.701 1.00 12.56 285 LEU A O 1
ATOM 2036 N N . LEU A 1 253 ? 38.923 8.309 13.863 1.00 12.65 286 LEU A N 1
ATOM 2037 C CA . LEU A 1 253 ? 38.450 7.211 13.003 1.00 12.63 286 LEU A CA 1
ATOM 2038 C C . LEU A 1 253 ? 36.961 6.948 13.203 1.00 14.11 286 LEU A C 1
ATOM 2039 O O . LEU A 1 253 ? 36.294 6.486 12.260 1.00 15.49 286 LEU A O 1
ATOM 2044 N N . ALA A 1 254 ? 36.433 7.203 14.395 1.00 12.82 287 ALA A N 1
ATOM 2045 C CA . ALA A 1 254 ? 34.988 6.938 14.584 1.00 14.59 287 ALA A CA 1
ATOM 2046 C C . ALA A 1 254 ? 34.174 7.856 13.690 1.00 15.07 287 ALA A C 1
ATOM 2047 O O . ALA A 1 254 ? 33.155 7.433 13.213 1.00 20.04 287 ALA A O 1
ATOM 2049 N N . LEU A 1 255 ? 34.605 9.077 13.466 1.00 15.40 288 LEU A N 1
ATOM 2050 C CA . LEU A 1 255 ? 33.877 10.032 12.650 1.00 17.69 288 LEU A CA 1
ATOM 2051 C C . LEU A 1 255 ? 34.274 10.032 11.169 1.00 16.03 288 LEU A C 1
ATOM 2052 O O . LEU A 1 255 ? 33.589 10.637 10.308 1.00 22.27 288 LEU A O 1
ATOM 2057 N N . ASN A 1 256 ? 35.401 9.381 10.870 1.00 14.95 289 ASN A N 1
ATOM 2058 C CA . ASN A 1 256 ? 35.954 9.386 9.493 1.00 15.11 289 ASN A CA 1
ATOM 2059 C C . ASN A 1 256 ? 36.404 7.979 9.132 1.00 12.87 289 ASN A C 1
ATOM 2060 O O . ASN A 1 256 ? 37.614 7.719 9.002 1.00 15.03 289 ASN A O 1
ATOM 2065 N N . PRO A 1 257 ? 35.435 7.024 9.053 1.00 15.40 290 PRO A N 1
ATOM 2066 C CA A PRO A 1 257 ? 35.859 5.618 8.964 0.50 15.16 290 PRO A CA 1
ATOM 2067 C CA B PRO A 1 257 ? 35.816 5.613 8.946 0.50 15.24 290 PRO A CA 1
ATOM 2068 C C . PRO A 1 257 ? 36.635 5.310 7.681 1.00 13.78 290 PRO A C 1
ATOM 2069 O O . PRO A 1 257 ? 36.452 5.933 6.623 1.00 17.23 290 PRO A O 1
ATOM 2076 N N . VAL A 1 258 ? 37.611 4.422 7.846 1.00 16.65 291 VAL A N 1
ATOM 2077 C CA . VAL A 1 258 ? 38.395 3.952 6.726 1.00 14.42 291 VAL A CA 1
ATOM 2078 C C . VAL A 1 258 ? 37.697 2.683 6.188 1.00 14.49 291 VAL A C 1
ATOM 2079 O O . VAL A 1 258 ? 37.340 1.772 6.951 1.00 19.68 291 VAL A O 1
ATOM 2083 N N . ASN A 1 259 ? 37.555 2.626 4.853 1.00 14.42 292 ASN A N 1
ATOM 2084 C CA . ASN A 1 259 ? 36.969 1.455 4.228 1.00 16.26 292 ASN A CA 1
ATOM 2085 C C . ASN A 1 259 ? 37.960 0.349 3.862 1.00 14.55 292 ASN A C 1
ATOM 2086 O O . ASN A 1 259 ? 37.617 -0.849 3.870 1.00 19.12 292 ASN A O 1
ATOM 2091 N N . GLU A 1 260 ? 39.195 0.734 3.509 1.00 12.79 293 GLU A N 1
ATOM 2092 C CA A GLU A 1 260 ? 40.245 -0.281 3.215 0.70 10.94 293 GLU A CA 1
ATOM 2093 C CA B GLU A 1 260 ? 40.243 -0.243 3.189 0.30 11.98 293 GLU A CA 1
ATOM 2094 C C . GLU A 1 260 ? 41.524 0.198 3.869 1.00 10.35 293 GLU A C 1
ATOM 2095 O O . GLU A 1 260 ? 41.929 1.335 3.695 1.00 12.22 293 GLU A O 1
ATOM 2106 N N . TRP A 1 261 ? 42.120 -0.732 4.623 1.00 9.98 294 TRP A N 1
ATOM 2107 C CA . TRP A 1 261 ? 43.429 -0.482 5.295 1.00 9.11 294 TRP A CA 1
ATOM 2108 C C . TRP A 1 261 ? 44.544 -1.164 4.523 1.00 8.38 294 TRP A C 1
ATOM 2109 O O . TRP A 1 261 ? 44.467 -2.367 4.209 1.00 9.51 294 TRP A O 1
ATOM 2120 N N . TYR A 1 262 ? 45.620 -0.409 4.279 1.00 9.40 295 TYR A N 1
ATOM 2121 C CA . TYR A 1 262 ? 46.876 -0.988 3.714 1.00 9.84 295 TYR A CA 1
ATOM 2122 C C . TYR A 1 262 ? 48.041 -0.686 4.699 1.00 8.83 295 TYR A C 1
ATOM 2123 O O . TYR A 1 262 ? 48.058 0.377 5.309 1.00 12.31 295 TYR A O 1
ATOM 2132 N N . SER A 1 263 ? 48.915 -1.637 4.767 1.00 9.04 296 SER A N 1
ATOM 2133 C CA A SER A 1 263 ? 50.098 -1.545 5.666 0.50 9.39 296 SER A CA 1
ATOM 2134 C CA B SER A 1 263 ? 50.097 -1.437 5.618 0.50 10.95 296 SER A CA 1
ATOM 2135 C C . SER A 1 263 ? 51.348 -1.822 4.855 1.00 11.13 296 SER A C 1
ATOM 2136 O O . SER A 1 263 ? 51.352 -2.689 3.919 1.00 10.42 296 SER A O 1
ATOM 2141 N N . ILE A 1 264 ? 52.438 -1.142 5.208 1.00 9.81 297 ILE A N 1
ATOM 2142 C CA . ILE A 1 264 ? 53.778 -1.358 4.724 1.00 8.91 297 ILE A CA 1
ATOM 2143 C C . ILE A 1 264 ? 54.719 -1.401 5.950 1.00 8.66 297 ILE A C 1
ATOM 2144 O O . ILE A 1 264 ? 54.278 -1.133 7.068 1.00 9.99 297 ILE A O 1
ATOM 2149 N N . GLY A 1 265 ? 55.984 -1.743 5.737 1.00 9.66 298 GLY A N 1
ATOM 2150 C CA . GLY A 1 265 ? 56.974 -1.836 6.833 1.00 9.34 298 GLY A CA 1
ATOM 2151 C C . GLY A 1 265 ? 57.046 -3.253 7.290 1.00 9.97 298 GLY A C 1
ATOM 2152 O O . GLY A 1 265 ? 56.749 -4.236 6.546 1.00 10.03 298 GLY A O 1
ATOM 2153 N N . GLY A 1 266 ? 57.446 -3.400 8.570 1.00 9.15 299 GLY A N 1
ATOM 2154 C CA . GLY A 1 266 ? 57.855 -4.747 9.023 1.00 9.69 299 GLY A CA 1
ATOM 2155 C C . GLY A 1 266 ? 56.771 -5.788 9.025 1.00 8.25 299 GLY A C 1
ATOM 2156 O O . GLY A 1 266 ? 57.029 -6.970 8.870 1.00 9.06 299 GLY A O 1
ATOM 2157 N N . ILE A 1 267 ? 55.484 -5.325 9.119 1.00 9.38 300 ILE A N 1
ATOM 2158 C CA . ILE A 1 267 ? 54.383 -6.292 9.174 1.00 9.27 300 ILE A CA 1
ATOM 2159 C C . ILE A 1 267 ? 54.315 -7.072 7.835 1.00 8.86 300 ILE A C 1
ATOM 2160 O O . ILE A 1 267 ? 53.958 -8.245 7.818 1.00 10.50 300 ILE A O 1
ATOM 2165 N N . SER A 1 268 ? 54.690 -6.432 6.692 1.00 9.16 301 SER A N 1
ATOM 2166 C CA . SER A 1 268 ? 54.698 -7.146 5.377 1.00 10.74 301 SER A CA 1
ATOM 2167 C C . SER A 1 268 ? 55.705 -8.304 5.405 1.00 9.40 301 SER A C 1
ATOM 2168 O O . SER A 1 268 ? 55.436 -9.403 4.920 1.00 11.61 301 SER A O 1
ATOM 2171 N N . ASN A 1 269 ? 56.851 -8.084 6.063 1.00 8.95 302 ASN A N 1
ATOM 2172 C CA . ASN A 1 269 ? 57.912 -9.106 6.144 1.00 9.52 302 ASN A CA 1
ATOM 2173 C C . ASN A 1 269 ? 57.516 -10.234 7.089 1.00 8.21 302 ASN A C 1
ATOM 2174 O O . ASN A 1 269 ? 57.685 -11.420 6.785 1.00 10.48 302 ASN A O 1
ATOM 2179 N N . LEU A 1 270 ? 56.932 -9.876 8.235 1.00 9.09 303 LEU A N 1
ATOM 2180 C CA . LEU A 1 270 ? 56.417 -10.898 9.156 1.00 8.68 303 LEU A CA 1
ATOM 2181 C C . LEU A 1 270 ? 55.361 -11.736 8.499 1.00 8.22 303 LEU A C 1
ATOM 2182 O O . LEU A 1 270 ? 55.383 -12.992 8.609 1.00 8.50 303 LEU A O 1
ATOM 2187 N N . ALA A 1 271 ? 54.383 -11.039 7.886 1.00 9.13 304 ALA A N 1
ATOM 2188 C CA . ALA A 1 271 ? 53.212 -11.804 7.443 1.00 10.56 304 ALA A CA 1
ATOM 2189 C C . ALA A 1 271 ? 53.569 -12.698 6.249 1.00 10.01 304 ALA A C 1
ATOM 2190 O O . ALA A 1 271 ? 52.803 -13.619 5.975 1.00 12.85 304 ALA A O 1
ATOM 2192 N N . SER A 1 272 ? 54.658 -12.406 5.543 1.00 10.84 305 SER A N 1
ATOM 2193 C CA A SER A 1 272 ? 55.006 -13.230 4.402 0.50 11.03 305 SER A CA 1
ATOM 2194 C CA B SER A 1 272 ? 55.143 -13.135 4.382 0.50 11.19 305 SER A CA 1
ATOM 2195 C C . SER A 1 272 ? 56.178 -14.181 4.725 1.00 11.88 305 SER A C 1
ATOM 2196 O O . SER A 1 272 ? 56.714 -14.812 3.809 1.00 14.24 305 SER A O 1
ATOM 2201 N N . SER A 1 273 ? 56.546 -14.260 6.025 1.00 11.58 306 SER A N 1
ATOM 2202 C CA . SER A 1 273 ? 57.597 -15.188 6.451 1.00 10.22 306 SER A CA 1
ATOM 2203 C C . SER A 1 273 ? 57.138 -16.641 6.383 1.00 9.70 306 SER A C 1
ATOM 2204 O O . SER A 1 273 ? 55.949 -16.925 6.223 1.00 11.75 306 SER A O 1
ATOM 2207 N N . GLN A 1 274 ? 58.024 -17.571 6.665 1.00 11.32 307 GLN A N 1
ATOM 2208 C CA . GLN A 1 274 ? 57.684 -18.990 6.718 1.00 11.75 307 GLN A CA 1
ATOM 2209 C C . GLN A 1 274 ? 56.894 -19.346 7.973 1.00 10.71 307 GLN A C 1
ATOM 2210 O O . GLN A 1 274 ? 56.355 -20.464 8.066 1.00 13.78 307 GLN A O 1
ATOM 2216 N N . LEU A 1 275 ? 56.825 -18.432 8.943 1.00 10.57 308 LEU A N 1
ATOM 2217 C CA . LEU A 1 275 ? 56.168 -18.752 10.252 1.00 10.89 308 LEU A CA 1
ATOM 2218 C C . LEU A 1 275 ? 54.691 -18.397 10.307 1.00 11.05 308 LEU A C 1
ATOM 2219 O O . LEU A 1 275 ? 53.998 -18.809 11.239 1.00 14.61 308 LEU A O 1
ATOM 2224 N N . PHE A 1 276 ? 54.229 -17.524 9.409 1.00 10.21 309 PHE A N 1
ATOM 2225 C CA . PHE A 1 276 ? 52.815 -17.061 9.360 1.00 10.60 309 PHE A CA 1
ATOM 2226 C C . PHE A 1 276 ? 52.255 -17.471 8.036 1.00 11.03 309 PHE A C 1
ATOM 2227 O O . PHE A 1 276 ? 52.962 -17.586 7.034 1.00 13.08 309 PHE A O 1
ATOM 2235 N N . HIS A 1 277 ? 50.936 -17.620 8.080 1.00 9.93 310 HIS A N 1
ATOM 2236 C CA . HIS A 1 277 ? 50.254 -18.153 6.901 1.00 10.51 310 HIS A CA 1
ATOM 2237 C C . HIS A 1 277 ? 48.988 -17.348 6.597 1.00 11.51 310 HIS A C 1
ATOM 2238 O O . HIS A 1 277 ? 47.988 -17.452 7.294 1.00 11.96 310 HIS A O 1
ATOM 2245 N N . PHE A 1 278 ? 49.133 -16.500 5.590 1.00 11.36 311 PHE A N 1
ATOM 2246 C CA . PHE A 1 278 ? 48.027 -15.637 5.171 1.00 10.86 311 PHE A CA 1
ATOM 2247 C C . PHE A 1 278 ? 47.863 -15.738 3.653 1.00 10.59 311 PHE A C 1
ATOM 2248 O O . PHE A 1 278 ? 48.827 -15.813 2.933 1.00 15.68 311 PHE A O 1
ATOM 2256 N N . GLU A 1 279 ? 46.626 -15.640 3.176 1.00 11.66 312 GLU A N 1
ATOM 2257 C CA A GLU A 1 279 ? 46.387 -15.623 1.727 0.50 13.39 312 GLU A CA 1
ATOM 2258 C CA B GLU A 1 279 ? 46.279 -15.637 1.756 0.50 12.54 312 GLU A CA 1
ATOM 2259 C C . GLU A 1 279 ? 46.069 -14.211 1.239 1.00 12.58 312 GLU A C 1
ATOM 2260 O O . GLU A 1 279 ? 45.719 -13.297 2.005 1.00 12.85 312 GLU A O 1
ATOM 2271 N N . ASN A 1 280 ? 46.267 -14.031 -0.084 1.00 13.18 313 ASN A N 1
ATOM 2272 C CA . ASN A 1 280 ? 45.853 -12.783 -0.757 1.00 13.61 313 ASN A CA 1
ATOM 2273 C C . ASN A 1 280 ? 46.569 -11.535 -0.210 1.00 12.29 313 ASN A C 1
ATOM 2274 O O . ASN A 1 280 ? 46.014 -10.468 -0.288 1.00 12.99 313 ASN A O 1
ATOM 2279 N N . SER A 1 281 ? 47.774 -11.685 0.393 1.00 11.83 314 SER A N 1
ATOM 2280 C CA A SER A 1 281 ? 48.526 -10.557 0.952 0.50 13.29 314 SER A CA 1
ATOM 2281 C CA B SER A 1 281 ? 48.513 -10.576 0.938 0.50 12.97 314 SER A CA 1
ATOM 2282 C C . SER A 1 281 ? 47.610 -9.740 1.856 1.00 11.42 314 SER A C 1
ATOM 2283 O O . SER A 1 281 ? 47.703 -8.502 1.860 1.00 11.50 314 SER A O 1
ATOM 2288 N N . GLU A 1 282 ? 46.849 -10.419 2.711 1.00 10.91 315 GLU A N 1
ATOM 2289 C CA . GLU A 1 282 ? 46.087 -9.684 3.709 1.00 10.75 315 GLU A CA 1
ATOM 2290 C C . GLU A 1 282 ? 45.951 -10.510 4.957 1.00 8.32 315 GLU A C 1
ATOM 2291 O O . GLU A 1 282 ? 46.079 -11.746 4.913 1.00 11.25 315 GLU A O 1
ATOM 2297 N N . LEU A 1 283 ? 45.673 -9.860 6.065 1.00 8.77 316 LEU A N 1
ATOM 2298 C CA . LEU A 1 283 ? 45.537 -10.516 7.372 1.00 8.25 316 LEU A CA 1
ATOM 2299 C C . LEU A 1 283 ? 44.403 -9.937 8.132 1.00 8.30 316 LEU A C 1
ATOM 2300 O O . LEU A 1 283 ? 43.829 -8.905 7.779 1.00 9.57 316 LEU A O 1
ATOM 2305 N N . THR A 1 284 ? 44.034 -10.556 9.234 1.00 8.62 317 THR A N 1
ATOM 2306 C CA . THR A 1 284 ? 43.240 -9.861 10.291 1.00 9.31 317 THR A CA 1
ATOM 2307 C C . THR A 1 284 ? 44.083 -9.882 11.559 1.00 9.42 317 THR A C 1
ATOM 2308 O O . THR A 1 284 ? 44.934 -10.779 11.761 1.00 9.08 317 THR A O 1
ATOM 2312 N N . ASN A 1 285 ? 43.850 -8.890 12.417 1.00 8.78 318 ASN A N 1
ATOM 2313 C CA . ASN A 1 285 ? 44.557 -8.881 13.712 1.00 9.01 318 ASN A CA 1
ATOM 2314 C C . ASN A 1 285 ? 44.248 -10.110 14.561 1.00 8.09 318 ASN A C 1
ATOM 2315 O O . ASN A 1 285 ? 45.152 -10.666 15.181 1.00 8.48 318 ASN A O 1
ATOM 2320 N N . GLN A 1 286 ? 42.995 -10.607 14.536 1.00 8.77 319 GLN A N 1
ATOM 2321 C CA . GLN A 1 286 ? 42.648 -11.784 15.295 1.00 10.31 319 GLN A CA 1
ATOM 2322 C C . GLN A 1 286 ? 43.533 -12.964 14.886 1.00 8.58 319 GLN A C 1
ATOM 2323 O O . GLN A 1 286 ? 44.071 -13.698 15.734 1.00 10.31 319 GLN A O 1
ATOM 2329 N N . SER A 1 287 ? 43.690 -13.181 13.576 1.00 9.10 320 SER A N 1
ATOM 2330 C CA . SER A 1 287 ? 44.459 -14.329 13.106 1.00 9.12 320 SER A CA 1
ATOM 2331 C C . SER A 1 287 ? 45.970 -14.095 13.380 1.00 8.96 320 SER A C 1
ATOM 2332 O O . SER A 1 287 ? 46.701 -15.050 13.689 1.00 10.82 320 SER A O 1
ATOM 2335 N N . LEU A 1 288 ? 46.462 -12.865 13.232 1.00 8.48 321 LEU A N 1
ATOM 2336 C CA . LEU A 1 288 ? 47.852 -12.563 13.500 1.00 8.03 321 LEU A CA 1
ATOM 2337 C C . LEU A 1 288 ? 48.149 -12.889 14.983 1.00 8.48 321 LEU A C 1
ATOM 2338 O O . LEU A 1 288 ? 49.228 -13.523 15.245 1.00 8.75 321 LEU A O 1
ATOM 2343 N N . LEU A 1 289 ? 47.331 -12.489 15.928 1.00 7.75 322 LEU A N 1
ATOM 2344 C CA . LEU A 1 289 ? 47.604 -12.813 17.353 1.00 8.10 322 LEU A CA 1
ATOM 2345 C C . LEU A 1 289 ? 47.525 -14.269 17.613 1.00 8.90 322 LEU A C 1
ATOM 2346 O O . LEU A 1 289 ? 48.414 -14.798 18.372 1.00 10.16 322 LEU A O 1
ATOM 2351 N N . GLN A 1 290 ? 46.514 -14.953 17.084 1.00 9.63 323 GLN A N 1
ATOM 2352 C CA . GLN A 1 290 ? 46.378 -16.390 17.291 1.00 9.43 323 GLN A CA 1
ATOM 2353 C C . GLN A 1 290 ? 47.605 -17.152 16.735 1.00 9.89 323 GLN A C 1
ATOM 2354 O O . GLN A 1 290 ? 48.176 -18.027 17.398 1.00 10.53 323 GLN A O 1
ATOM 2360 N N . GLN A 1 291 ? 47.989 -16.832 15.476 1.00 9.49 324 GLN A N 1
ATOM 2361 C CA . GLN A 1 291 ? 49.173 -17.497 14.889 1.00 9.59 324 GLN A CA 1
ATOM 2362 C C . GLN A 1 291 ? 50.429 -17.200 15.669 1.00 9.27 324 GLN A C 1
ATOM 2363 O O . GLN A 1 291 ? 51.224 -18.097 15.908 1.00 10.61 324 GLN A O 1
ATOM 2369 N N . GLY A 1 292 ? 50.619 -15.929 16.096 1.00 8.20 325 GLY A N 1
ATOM 2370 C CA . GLY A 1 292 ? 51.817 -15.669 16.921 1.00 9.59 325 GLY A CA 1
ATOM 2371 C C . GLY A 1 292 ? 51.833 -16.484 18.232 1.00 8.55 325 GLY A C 1
ATOM 2372 O O . GLY A 1 292 ? 52.871 -17.073 18.602 1.00 9.64 325 GLY A O 1
ATOM 2373 N N . ASP A 1 293 ? 50.665 -16.590 18.882 1.00 8.78 326 ASP A N 1
ATOM 2374 C CA . ASP A 1 293 ? 50.560 -17.286 20.157 1.00 9.48 326 ASP A CA 1
ATOM 2375 C C . ASP A 1 293 ? 50.863 -18.766 19.954 1.00 10.26 326 ASP A C 1
ATOM 2376 O O . ASP A 1 293 ? 51.680 -19.334 20.708 1.00 12.29 326 ASP A O 1
ATOM 2381 N N . ASN A 1 294 ? 50.273 -19.398 18.912 1.00 9.79 327 ASN A N 1
ATOM 2382 C CA . ASN A 1 294 ? 50.413 -20.838 18.747 1.00 12.97 327 ASN A CA 1
ATOM 2383 C C . ASN A 1 294 ? 51.703 -21.242 18.044 1.00 11.95 327 ASN A C 1
ATOM 2384 O O . ASN A 1 294 ? 52.287 -22.263 18.370 1.00 12.74 327 ASN A O 1
ATOM 2389 N N . GLN A 1 295 ? 52.135 -20.450 17.038 1.00 11.80 328 GLN A N 1
ATOM 2390 C CA A GLN A 1 295 ? 53.272 -20.863 16.250 0.70 11.21 328 GLN A CA 1
ATOM 2391 C CA B GLN A 1 295 ? 53.310 -20.737 16.170 0.30 11.14 328 GLN A CA 1
ATOM 2392 C C . GLN A 1 295 ? 54.625 -20.369 16.813 1.00 10.85 328 GLN A C 1
ATOM 2393 O O . GLN A 1 295 ? 55.679 -20.906 16.450 1.00 11.11 328 GLN A O 1
ATOM 2404 N N . ILE A 1 296 ? 54.573 -19.428 17.772 1.00 9.30 329 ILE A N 1
ATOM 2405 C CA . ILE A 1 296 ? 55.839 -18.900 18.303 1.00 8.22 329 ILE A CA 1
ATOM 2406 C C . ILE A 1 296 ? 55.765 -18.897 19.828 1.00 8.35 329 ILE A C 1
ATOM 2407 O O . ILE A 1 296 ? 56.601 -19.549 20.496 1.00 10.56 329 ILE A O 1
ATOM 2412 N N . CYS A 1 297 ? 54.825 -18.168 20.439 1.00 9.37 330 CYS A N 1
ATOM 2413 C CA . CYS A 1 297 ? 54.887 -17.927 21.908 1.00 8.64 330 CYS A CA 1
ATOM 2414 C C . CYS A 1 297 ? 54.897 -19.203 22.738 1.00 9.77 330 CYS A C 1
ATOM 2415 O O . CYS A 1 297 ? 55.655 -19.309 23.723 1.00 11.14 330 CYS A O 1
ATOM 2418 N N . HIS A 1 298 ? 54.048 -20.167 22.351 1.00 9.85 331 HIS A N 1
ATOM 2419 C CA A HIS A 1 298 ? 53.934 -21.374 23.164 0.50 9.61 331 HIS A CA 1
ATOM 2420 C CA B HIS A 1 298 ? 53.820 -21.415 23.065 0.50 9.86 331 HIS A CA 1
ATOM 2421 C C . HIS A 1 298 ? 54.817 -22.531 22.699 1.00 9.96 331 HIS A C 1
ATOM 2422 O O . HIS A 1 298 ? 54.722 -23.681 23.212 1.00 13.41 331 HIS A O 1
ATOM 2435 N N . GLN A 1 299 ? 55.713 -22.267 21.767 1.00 10.51 332 GLN A N 1
ATOM 2436 C CA . GLN A 1 299 ? 56.710 -23.278 21.358 1.00 10.31 332 GLN A CA 1
ATOM 2437 C C . GLN A 1 299 ? 57.976 -23.273 22.283 1.00 10.57 332 GLN A C 1
ATOM 2438 O O . GLN A 1 299 ? 58.225 -22.256 22.942 1.00 12.17 332 GLN A O 1
ATOM 2444 N N . GLN A 1 300 ? 58.718 -24.378 22.280 1.00 10.07 333 GLN A N 1
ATOM 2445 C CA A GLN A 1 300 ? 59.983 -24.505 23.020 0.40 10.73 333 GLN A CA 1
ATOM 2446 C CA B GLN A 1 300 ? 59.988 -24.432 23.012 0.30 10.41 333 GLN A CA 1
ATOM 2447 C CA C GLN A 1 300 ? 59.987 -24.474 23.025 0.30 10.73 333 GLN A CA 1
ATOM 2448 C C . GLN A 1 300 ? 61.014 -23.800 22.101 1.00 9.61 333 GLN A C 1
ATOM 2449 O O . GLN A 1 300 ? 61.189 -24.215 20.949 1.00 10.68 333 GLN A O 1
ATOM 2465 N N . TRP A 1 301 ? 61.701 -22.782 22.583 1.00 10.62 334 TRP A N 1
ATOM 2466 C CA . TRP A 1 301 ? 62.589 -21.975 21.771 1.00 10.63 334 TRP A CA 1
ATOM 2467 C C . TRP A 1 301 ? 63.636 -22.805 21.021 1.00 11.23 334 TRP A C 1
ATOM 2468 O O . TRP A 1 301 ? 63.799 -22.644 19.805 1.00 10.88 334 TRP A O 1
ATOM 2479 N N . ASP A 1 302 ? 64.419 -23.669 21.693 1.00 10.78 335 ASP A N 1
ATOM 2480 C CA A ASP A 1 302 ? 65.497 -24.408 20.986 0.70 12.41 335 ASP A CA 1
ATOM 2481 C CA B ASP A 1 302 ? 65.488 -24.375 20.971 0.30 12.60 335 ASP A CA 1
ATOM 2482 C C . ASP A 1 302 ? 64.899 -25.292 19.884 1.00 11.32 335 ASP A C 1
ATOM 2483 O O . ASP A 1 302 ? 65.486 -25.416 18.782 1.00 12.13 335 ASP A O 1
ATOM 2492 N N . ILE A 1 303 ? 63.725 -25.887 20.127 1.00 10.33 336 ILE A N 1
ATOM 2493 C CA A ILE A 1 303 ? 63.079 -26.763 19.142 0.50 11.41 336 ILE A CA 1
ATOM 2494 C CA B ILE A 1 303 ? 63.084 -26.755 19.127 0.50 11.15 336 ILE A CA 1
ATOM 2495 C C . ILE A 1 303 ? 62.648 -25.914 17.929 1.00 9.27 336 ILE A C 1
ATOM 2496 O O . ILE A 1 303 ? 62.952 -26.237 16.755 1.00 9.72 336 ILE A O 1
ATOM 2505 N N . LEU A 1 304 ? 62.006 -24.787 18.194 1.00 10.33 337 LEU A N 1
ATOM 2506 C CA . LEU A 1 304 ? 61.528 -23.896 17.116 1.00 10.01 337 LEU A CA 1
ATOM 2507 C C . LEU A 1 304 ? 62.658 -23.305 16.336 1.00 9.21 337 LEU A C 1
ATOM 2508 O O . LEU A 1 304 ? 62.608 -23.319 15.067 1.00 9.44 337 LEU A O 1
ATOM 2513 N N . ASN A 1 305 ? 63.699 -22.835 17.015 1.00 9.71 338 ASN A N 1
ATOM 2514 C CA . ASN A 1 305 ? 64.862 -22.265 16.347 1.00 10.83 338 ASN A CA 1
ATOM 2515 C C . ASN A 1 305 ? 65.576 -23.306 15.477 1.00 9.53 338 ASN A C 1
ATOM 2516 O O . ASN A 1 305 ? 65.991 -23.012 14.339 1.00 11.18 338 ASN A O 1
ATOM 2521 N N . GLY A 1 306 ? 65.580 -24.552 15.929 1.00 10.02 339 GLY A N 1
ATOM 2522 C CA . GLY A 1 306 ? 66.166 -25.647 15.105 1.00 11.56 339 GLY A CA 1
ATOM 2523 C C . GLY A 1 306 ? 65.315 -25.923 13.881 1.00 9.00 339 GLY A C 1
ATOM 2524 O O . GLY A 1 306 ? 65.867 -26.246 12.817 1.00 10.41 339 GLY A O 1
ATOM 2525 N N . GLN A 1 307 ? 63.997 -25.795 14.014 1.00 10.63 340 GLN A N 1
ATOM 2526 C CA . GLN A 1 307 ? 63.070 -26.085 12.870 1.00 10.16 340 GLN A CA 1
ATOM 2527 C C . GLN A 1 307 ? 63.166 -24.983 11.810 1.00 9.21 340 GLN A C 1
ATOM 2528 O O . GLN A 1 307 ? 63.049 -25.257 10.624 1.00 11.00 340 GLN A O 1
ATOM 2534 N N . TYR A 1 308 ? 63.341 -23.736 12.205 1.00 10.36 341 TYR A N 1
ATOM 2535 C CA . TYR A 1 308 ? 63.350 -22.587 11.336 1.00 10.63 341 TYR A CA 1
ATOM 2536 C C . TYR A 1 308 ? 64.623 -21.748 11.471 1.00 12.10 341 TYR A C 1
ATOM 2537 O O . TYR A 1 308 ? 64.586 -20.643 12.042 1.00 12.98 341 TYR A O 1
ATOM 2546 N N . PRO A 1 309 ? 65.772 -22.251 10.969 1.00 12.09 342 PRO A N 1
ATOM 2547 C CA . PRO A 1 309 ? 67.060 -21.665 11.240 1.00 13.20 342 PRO A CA 1
ATOM 2548 C C . PRO A 1 309 ? 67.377 -20.445 10.424 1.00 14.90 342 PRO A C 1
ATOM 2549 O O . PRO A 1 309 ? 68.394 -19.798 10.722 1.00 22.09 342 PRO A O 1
ATOM 2553 N N . ASP A 1 310 ? 66.597 -20.125 9.353 1.00 15.23 343 ASP A N 1
ATOM 2554 C CA . ASP A 1 310 ? 67.076 -19.102 8.446 1.00 22.43 343 ASP A CA 1
ATOM 2555 C C . ASP A 1 310 ? 66.480 -17.693 8.652 1.00 23.08 343 ASP A C 1
ATOM 2556 O O . ASP A 1 310 ? 66.758 -16.808 7.895 1.00 26.71 343 ASP A O 1
ATOM 2561 N N . ASP A 1 311 ? 65.696 -17.495 9.686 1.00 19.39 344 ASP A N 1
ATOM 2562 C CA . ASP A 1 311 ? 64.963 -16.244 9.754 1.00 17.70 344 ASP A CA 1
ATOM 2563 C C . ASP A 1 311 ? 65.430 -15.490 10.979 1.00 13.12 344 ASP A C 1
ATOM 2564 O O . ASP A 1 311 ? 65.078 -15.864 12.120 1.00 14.11 344 ASP A O 1
ATOM 2569 N N . GLU A 1 312 ? 66.200 -14.415 10.773 1.00 14.41 345 GLU A N 1
ATOM 2570 C CA . GLU A 1 312 ? 66.816 -13.692 11.896 1.00 16.85 345 GLU A CA 1
ATOM 2571 C C . GLU A 1 312 ? 65.781 -12.987 12.789 1.00 12.95 345 GLU A C 1
ATOM 2572 O O . GLU A 1 312 ? 66.057 -12.638 13.952 1.00 16.44 345 GLU A O 1
ATOM 2578 N N . TYR A 1 313 ? 64.536 -12.859 12.339 1.00 12.19 346 TYR A N 1
ATOM 2579 C CA . TYR A 1 313 ? 63.483 -12.238 13.172 1.00 11.32 346 TYR A CA 1
ATOM 2580 C C . TYR A 1 313 ? 62.658 -13.257 13.967 1.00 9.72 346 TYR A C 1
ATOM 2581 O O . TYR A 1 313 ? 61.797 -12.854 14.768 1.00 11.96 346 TYR A O 1
ATOM 2590 N N . LEU A 1 314 ? 62.913 -14.542 13.816 1.00 9.11 347 LEU A N 1
ATOM 2591 C CA . LEU A 1 314 ? 62.164 -15.564 14.519 1.00 9.70 347 LEU A CA 1
ATOM 2592 C C . LEU A 1 314 ? 61.984 -15.241 15.995 1.00 9.06 347 LEU A C 1
ATOM 2593 O O . LEU A 1 314 ? 60.891 -15.375 16.513 1.00 9.62 347 LEU A O 1
ATOM 2598 N N . TYR A 1 315 ? 63.111 -14.926 16.681 1.00 8.73 348 TYR A N 1
ATOM 2599 C CA . TYR A 1 315 ? 62.972 -14.811 18.112 1.00 8.49 348 TYR A CA 1
ATOM 2600 C C . TYR A 1 315 ? 62.051 -13.692 18.544 1.00 8.18 348 TYR A C 1
ATOM 2601 O O . TYR A 1 315 ? 61.657 -13.669 19.707 1.00 9.71 348 TYR A O 1
ATOM 2610 N N . GLN A 1 316 ? 61.792 -12.727 17.657 1.00 9.22 349 GLN A N 1
ATOM 2611 C CA . GLN A 1 316 ? 60.934 -11.583 17.974 1.00 8.97 349 GLN A CA 1
ATOM 2612 C C . GLN A 1 316 ? 59.485 -11.767 17.522 1.00 8.35 349 GLN A C 1
ATOM 2613 O O . GLN A 1 316 ? 58.693 -10.902 17.794 1.00 8.64 349 GLN A O 1
ATOM 2619 N N . TYR A 1 317 ? 59.107 -12.933 16.929 1.00 8.52 350 TYR A N 1
ATOM 2620 C CA . TYR A 1 317 ? 57.763 -12.945 16.331 1.00 8.90 350 TYR A CA 1
ATOM 2621 C C . TYR A 1 317 ? 56.641 -13.073 17.307 1.00 9.28 350 TYR A C 1
ATOM 2622 O O . TYR A 1 317 ? 55.513 -12.654 16.983 1.00 9.20 350 TYR A O 1
ATOM 2631 N N . CYS A 1 318 ? 56.869 -13.544 18.548 1.00 8.05 351 CYS A N 1
ATOM 2632 C CA . CYS A 1 318 ? 55.836 -13.517 19.564 1.00 7.69 351 CYS A CA 1
ATOM 2633 C C . CYS A 1 318 ? 55.573 -12.051 19.988 1.00 7.11 351 CYS A C 1
ATOM 2634 O O . CYS A 1 318 ? 54.429 -11.593 19.990 1.00 8.56 351 CYS A O 1
ATOM 2637 N N . LEU A 1 319 ? 56.648 -11.306 20.228 1.00 8.34 352 LEU A N 1
ATOM 2638 C CA . LEU A 1 319 ? 56.541 -9.885 20.563 1.00 7.66 352 LEU A CA 1
ATOM 2639 C C . LEU A 1 319 ? 55.941 -9.092 19.426 1.00 7.30 352 LEU A C 1
ATOM 2640 O O . LEU A 1 319 ? 55.063 -8.272 19.670 1.00 7.89 352 LEU A O 1
ATOM 2645 N N . LEU A 1 320 ? 56.384 -9.353 18.178 1.00 8.08 353 LEU A N 1
ATOM 2646 C CA . LEU A 1 320 ? 55.964 -8.438 17.094 1.00 8.17 353 LEU A CA 1
ATOM 2647 C C . LEU A 1 320 ? 54.495 -8.715 16.727 1.00 6.87 353 LEU A C 1
ATOM 2648 O O . LEU A 1 320 ? 53.758 -7.743 16.488 1.00 7.60 353 LEU A O 1
ATOM 2653 N N . SER A 1 321 ? 54.048 -9.960 16.700 1.00 7.69 354 SER A N 1
ATOM 2654 C CA . SER A 1 321 ? 52.632 -10.213 16.442 1.00 7.37 354 SER A CA 1
ATOM 2655 C C . SER A 1 321 ? 51.784 -9.546 17.551 1.00 8.24 354 SER A C 1
ATOM 2656 O O . SER A 1 321 ? 50.725 -8.927 17.273 1.00 8.23 354 SER A O 1
ATOM 2659 N N . SER A 1 322 ? 52.188 -9.658 18.837 1.00 7.73 355 SER A N 1
ATOM 2660 C CA . SER A 1 322 ? 51.494 -9.052 19.936 1.00 7.74 355 SER A CA 1
ATOM 2661 C C . SER A 1 322 ? 51.461 -7.519 19.819 1.00 6.47 355 SER A C 1
ATOM 2662 O O . SER A 1 322 ? 50.421 -6.873 20.076 1.00 8.08 355 SER A O 1
ATOM 2665 N N . TYR A 1 323 ? 52.597 -6.932 19.437 1.00 7.22 356 TYR A N 1
ATOM 2666 C CA . TYR A 1 323 ? 52.735 -5.497 19.302 1.00 7.38 356 TYR A CA 1
ATOM 2667 C C . TYR A 1 323 ? 51.881 -4.952 18.125 1.00 7.14 356 TYR A C 1
ATOM 2668 O O . TYR A 1 323 ? 51.256 -3.888 18.289 1.00 8.60 356 TYR A O 1
ATOM 2677 N N . TYR A 1 324 ? 51.851 -5.644 16.965 1.00 7.92 357 TYR A N 1
ATOM 2678 C CA A TYR A 1 324 ? 50.990 -5.164 15.845 0.50 7.68 357 TYR A CA 1
ATOM 2679 C CA B TYR A 1 324 ? 50.997 -5.143 15.878 0.50 7.96 357 TYR A CA 1
ATOM 2680 C C . TYR A 1 324 ? 49.530 -5.144 16.269 1.00 7.54 357 TYR A C 1
ATOM 2681 O O . TYR A 1 324 ? 48.797 -4.204 15.939 1.00 7.82 357 TYR A O 1
ATOM 2698 N N . TYR A 1 325 ? 49.105 -6.167 17.021 1.00 7.49 358 TYR A N 1
ATOM 2699 C CA . TYR A 1 325 ? 47.756 -6.193 17.493 1.00 7.36 358 TYR A CA 1
ATOM 2700 C C . TYR A 1 325 ? 47.496 -5.067 18.507 1.00 7.31 358 TYR A C 1
ATOM 2701 O O . TYR A 1 325 ? 46.469 -4.360 18.437 1.00 8.03 358 TYR A O 1
ATOM 2710 N N . ALA A 1 326 ? 48.408 -4.890 19.484 1.00 7.81 359 ALA A N 1
ATOM 2711 C CA . ALA A 1 326 ? 48.241 -3.789 20.420 1.00 8.38 359 ALA A CA 1
ATOM 2712 C C . ALA A 1 326 ? 48.142 -2.441 19.722 1.00 8.35 359 ALA A C 1
ATOM 2713 O O . ALA A 1 326 ? 47.236 -1.639 20.023 1.00 9.59 359 ALA A O 1
ATOM 2715 N N . LEU A 1 327 ? 48.964 -2.212 18.705 1.00 8.07 360 LEU A N 1
ATOM 2716 C CA . LEU A 1 327 ? 48.961 -0.936 17.993 1.00 7.84 360 LEU A CA 1
ATOM 2717 C C . LEU A 1 327 ? 47.630 -0.753 17.220 1.00 7.95 360 LEU A C 1
ATOM 2718 O O . LEU A 1 327 ? 46.961 0.276 17.346 1.00 8.34 360 LEU A O 1
ATOM 2723 N N . MET A 1 328 ? 47.292 -1.738 16.399 1.00 7.35 361 MET A N 1
ATOM 2724 C CA . MET A 1 328 ? 46.118 -1.618 15.524 1.00 8.37 361 MET A CA 1
ATOM 2725 C C . MET A 1 328 ? 44.777 -1.672 16.226 1.00 7.89 361 MET A C 1
ATOM 2726 O O . MET A 1 328 ? 43.866 -0.855 15.972 1.00 9.93 361 MET A O 1
ATOM 2731 N N . VAL A 1 329 ? 44.650 -2.670 17.121 1.00 8.51 362 VAL A N 1
ATOM 2732 C CA . VAL A 1 329 ? 43.326 -2.962 17.732 1.00 7.77 362 VAL A CA 1
ATOM 2733 C C . VAL A 1 329 ? 43.171 -2.061 18.984 1.00 8.13 362 VAL A C 1
ATOM 2734 O O . VAL A 1 329 ? 42.249 -1.285 19.128 1.00 9.94 362 VAL A O 1
ATOM 2738 N N . ASP A 1 330 ? 44.130 -2.115 19.919 1.00 7.74 363 ASP A N 1
ATOM 2739 C CA . ASP A 1 330 ? 43.965 -1.341 21.172 1.00 8.69 363 ASP A CA 1
ATOM 2740 C C . ASP A 1 330 ? 44.349 0.116 21.009 1.00 9.09 363 ASP A C 1
ATOM 2741 O O . ASP A 1 330 ? 43.795 0.965 21.708 1.00 9.82 363 ASP A O 1
ATOM 2746 N N . GLY A 1 331 ? 45.279 0.416 20.097 1.00 8.57 364 GLY A N 1
ATOM 2747 C CA . GLY A 1 331 ? 45.720 1.829 19.923 1.00 9.02 364 GLY A CA 1
ATOM 2748 C C . GLY A 1 331 ? 44.718 2.466 18.919 1.00 7.89 364 GLY A C 1
ATOM 2749 O O . GLY A 1 331 ? 43.947 3.361 19.265 1.00 9.00 364 GLY A O 1
ATOM 2750 N N . TYR A 1 332 ? 44.768 2.046 17.642 1.00 8.40 365 TYR A N 1
ATOM 2751 C CA . TYR A 1 332 ? 43.913 2.704 16.588 1.00 7.86 365 TYR A CA 1
ATOM 2752 C C . TYR A 1 332 ? 42.445 2.355 16.652 1.00 8.92 365 TYR A C 1
ATOM 2753 O O . TYR A 1 332 ? 41.673 3.115 16.122 1.00 11.05 365 TYR A O 1
ATOM 2762 N N . GLY A 1 333 ? 42.104 1.286 17.391 1.00 9.11 366 GLY A N 1
ATOM 2763 C CA . GLY A 1 333 ? 40.673 0.872 17.475 1.00 8.86 366 GLY A CA 1
ATOM 2764 C C . GLY A 1 333 ? 40.164 0.116 16.291 1.00 9.43 366 GLY A C 1
ATOM 2765 O O . GLY A 1 333 ? 38.910 -0.068 16.240 1.00 11.88 366 GLY A O 1
ATOM 2766 N N . ILE A 1 334 ? 41.018 -0.443 15.475 1.00 8.92 367 ILE A N 1
ATOM 2767 C CA . ILE A 1 334 ? 40.568 -1.249 14.313 1.00 7.90 367 ILE A CA 1
ATOM 2768 C C . ILE A 1 334 ? 39.968 -2.544 14.819 1.00 8.59 367 ILE A C 1
ATOM 2769 O O . ILE A 1 334 ? 40.476 -3.194 15.779 1.00 10.02 367 ILE A O 1
ATOM 2774 N N . ASN A 1 335 ? 38.853 -2.996 14.262 1.00 10.23 368 ASN A N 1
ATOM 2775 C CA . ASN A 1 335 ? 38.264 -4.246 14.677 1.00 9.02 368 ASN A CA 1
ATOM 2776 C C . ASN A 1 335 ? 39.218 -5.434 14.402 1.00 8.13 368 ASN A C 1
ATOM 2777 O O . ASN A 1 335 ? 39.851 -5.465 13.357 1.00 9.10 368 ASN A O 1
ATOM 2782 N N . PRO A 1 336 ? 39.271 -6.434 15.292 1.00 8.87 369 PRO A N 1
ATOM 2783 C CA . PRO A 1 336 ? 40.229 -7.533 15.102 1.00 9.91 369 PRO A CA 1
ATOM 2784 C C . PRO A 1 336 ? 39.939 -8.385 13.905 1.00 8.78 369 PRO A C 1
ATOM 2785 O O . PRO A 1 336 ? 40.797 -9.136 13.483 1.00 9.77 369 PRO A O 1
ATOM 2789 N N . ASN A 1 337 ? 38.706 -8.272 13.358 1.00 9.84 370 ASN A N 1
ATOM 2790 C CA . ASN A 1 337 ? 38.332 -9.077 12.193 1.00 10.25 370 ASN A CA 1
ATOM 2791 C C . ASN A 1 337 ? 38.348 -8.271 10.899 1.00 10.17 370 ASN A C 1
ATOM 2792 O O . ASN A 1 337 ? 38.015 -8.824 9.790 1.00 12.72 370 ASN A O 1
ATOM 2797 N N . GLN A 1 338 ? 38.768 -6.982 10.970 1.00 10.03 371 GLN A N 1
ATOM 2798 C CA . GLN A 1 338 ? 38.847 -6.165 9.754 1.00 10.83 371 GLN A CA 1
ATOM 2799 C C . GLN A 1 338 ? 40.055 -6.608 8.940 1.00 10.72 371 GLN A C 1
ATOM 2800 O O . GLN A 1 338 ? 41.169 -6.727 9.451 1.00 10.44 371 GLN A O 1
ATOM 2806 N N . THR A 1 339 ? 39.926 -6.733 7.635 1.00 11.41 372 THR A N 1
ATOM 2807 C CA . THR A 1 339 ? 41.018 -7.102 6.742 1.00 11.28 372 THR A CA 1
ATOM 2808 C C . THR A 1 339 ? 42.034 -5.972 6.709 1.00 8.73 372 THR A C 1
ATOM 2809 O O . THR A 1 339 ? 41.681 -4.775 6.569 1.00 11.99 372 THR A O 1
ATOM 2813 N N . ILE A 1 340 ? 43.302 -6.329 6.892 1.00 8.86 373 ILE A N 1
ATOM 2814 C CA . ILE A 1 340 ? 44.437 -5.422 6.731 1.00 9.58 373 ILE A CA 1
ATOM 2815 C C . ILE A 1 340 ? 45.257 -5.924 5.555 1.00 9.19 373 ILE A C 1
ATOM 2816 O O . ILE A 1 340 ? 45.828 -6.994 5.601 1.00 9.75 373 ILE A O 1
ATOM 2821 N N . HIS A 1 341 ? 45.273 -5.153 4.465 1.00 9.59 374 HIS A N 1
ATOM 2822 C CA . HIS A 1 341 ? 46.080 -5.585 3.318 1.00 9.49 374 HIS A CA 1
ATOM 2823 C C . HIS A 1 341 ? 47.536 -5.220 3.599 1.00 9.22 374 HIS A C 1
ATOM 2824 O O . HIS A 1 341 ? 47.788 -4.178 4.278 1.00 12.01 374 HIS A O 1
ATOM 2831 N N . TYR A 1 342 ? 48.499 -6.048 3.217 1.00 9.65 375 TYR A N 1
ATOM 2832 C CA . TYR A 1 342 ? 49.920 -5.598 3.355 1.00 10.41 375 TYR A CA 1
ATOM 2833 C C . TYR A 1 342 ? 50.577 -5.722 1.981 1.00 11.33 375 TYR A C 1
ATOM 2834 O O . TYR A 1 342 ? 50.251 -6.641 1.185 1.00 13.22 375 TYR A O 1
ATOM 2843 N N . ILE A 1 343 ? 51.484 -4.812 1.671 1.00 10.60 376 ILE A N 1
ATOM 2844 C CA . ILE A 1 343 ? 52.081 -4.855 0.348 1.00 11.20 376 ILE A CA 1
ATOM 2845 C C . ILE A 1 343 ? 53.239 -5.901 0.394 1.00 12.02 376 ILE A C 1
ATOM 2846 O O . ILE A 1 343 ? 54.066 -5.995 1.340 1.00 13.92 376 ILE A O 1
ATOM 2851 N N . PRO A 1 344 ? 53.313 -6.771 -0.625 1.00 11.51 377 PRO A N 1
ATOM 2852 C CA . PRO A 1 344 ? 54.327 -7.809 -0.631 1.00 13.12 377 PRO A CA 1
ATOM 2853 C C . PRO A 1 344 ? 55.738 -7.173 -0.549 1.00 12.64 377 PRO A C 1
ATOM 2854 O O . PRO A 1 344 ? 56.004 -6.235 -1.304 1.00 12.94 377 PRO A O 1
ATOM 2858 N N . PRO A 1 345 ? 56.653 -7.745 0.283 1.00 12.35 378 PRO A N 1
ATOM 2859 C CA . PRO A 1 345 ? 58.005 -7.109 0.440 1.00 13.66 378 PRO A CA 1
ATOM 2860 C C . PRO A 1 345 ? 58.778 -7.068 -0.879 1.00 14.89 378 PRO A C 1
ATOM 2861 O O . PRO A 1 345 ? 59.535 -6.141 -1.165 1.00 14.64 378 PRO A O 1
ATOM 2865 N N . GLU A 1 346 ? 58.531 -8.041 -1.733 1.00 16.21 379 GLU A N 1
ATOM 2866 C CA . GLU A 1 346 ? 59.281 -8.130 -3.030 1.00 18.71 379 GLU A CA 1
ATOM 2867 C C . GLU A 1 346 ? 59.021 -6.950 -3.978 1.00 15.53 379 GLU A C 1
ATOM 2868 O O . GLU A 1 346 ? 59.835 -6.722 -4.893 1.00 20.96 379 GLU A O 1
ATOM 2874 N N . GLN A 1 347 ? 57.941 -6.181 -3.734 1.00 14.75 380 GLN A N 1
ATOM 2875 C CA . GLN A 1 347 ? 57.681 -4.993 -4.512 1.00 15.52 380 GLN A CA 1
ATOM 2876 C C . GLN A 1 347 ? 58.595 -3.822 -4.212 1.00 15.78 380 GLN A C 1
ATOM 2877 O O . GLN A 1 347 ? 58.570 -2.835 -4.925 1.00 15.72 380 GLN A O 1
ATOM 2883 N N . ASN A 1 348 ? 59.305 -3.872 -3.077 1.00 14.46 381 ASN A N 1
ATOM 2884 C CA A ASN A 1 348 ? 60.201 -2.840 -2.626 0.50 16.73 381 ASN A CA 1
ATOM 2885 C CA B ASN A 1 348 ? 60.206 -2.801 -2.687 0.50 14.79 381 ASN A CA 1
ATOM 2886 C C . ASN A 1 348 ? 59.503 -1.451 -2.639 1.00 13.62 381 ASN A C 1
ATOM 2887 O O . ASN A 1 348 ? 60.082 -0.423 -3.006 1.00 16.02 381 ASN A O 1
ATOM 2896 N N . LEU A 1 349 ? 58.261 -1.445 -2.162 1.00 12.35 382 LEU A N 1
ATOM 2897 C CA A LEU A 1 349 ? 57.535 -0.207 -2.032 0.50 12.45 382 LEU A CA 1
ATOM 2898 C CA B LEU A 1 349 ? 57.518 -0.217 -2.036 0.50 12.51 382 LEU A CA 1
ATOM 2899 C C . LEU A 1 349 ? 57.792 0.459 -0.704 1.00 13.99 382 LEU A C 1
ATOM 2900 O O . LEU A 1 349 ? 57.654 -0.135 0.350 1.00 14.59 382 LEU A O 1
ATOM 2909 N N . ASP A 1 350 ? 58.240 1.703 -0.750 1.00 13.53 383 ASP A N 1
ATOM 2910 C CA . ASP A 1 350 ? 58.357 2.524 0.490 1.00 11.30 383 ASP A CA 1
ATOM 2911 C C . ASP A 1 350 ? 57.865 3.921 0.152 1.00 11.81 383 ASP A C 1
ATOM 2912 O O . ASP A 1 350 ? 57.424 4.239 -1.010 1.00 12.75 383 ASP A O 1
ATOM 2917 N N . TRP A 1 351 ? 57.920 4.813 1.094 1.00 9.49 384 TRP A N 1
ATOM 2918 C CA . TRP A 1 351 ? 57.356 6.147 0.908 1.00 9.88 384 TRP A CA 1
ATOM 2919 C C . TRP A 1 351 ? 58.076 6.968 -0.162 1.00 8.06 384 TRP A C 1
ATOM 2920 O O . TRP A 1 351 ? 57.597 8.052 -0.476 1.00 10.55 384 TRP A O 1
ATOM 2931 N N . THR A 1 352 ? 59.261 6.517 -0.633 1.00 9.23 385 THR A N 1
ATOM 2932 C CA . THR A 1 352 ? 59.979 7.339 -1.606 1.00 8.66 385 THR A CA 1
ATOM 2933 C C . THR A 1 352 ? 59.212 7.581 -2.927 1.00 8.67 385 THR A C 1
ATOM 2934 O O . THR A 1 352 ? 59.467 8.607 -3.527 1.00 9.44 385 THR A O 1
ATOM 2938 N N . ILE A 1 353 ? 58.264 6.707 -3.320 1.00 10.18 386 ILE A N 1
ATOM 2939 C CA A ILE A 1 353 ? 57.408 7.037 -4.483 0.50 11.51 386 ILE A CA 1
ATOM 2940 C CA B ILE A 1 353 ? 57.387 7.045 -4.468 0.50 11.60 386 ILE A CA 1
ATOM 2941 C C . ILE A 1 353 ? 56.678 8.366 -4.212 1.00 10.82 386 ILE A C 1
ATOM 2942 O O . ILE A 1 353 ? 56.443 9.156 -5.166 1.00 10.29 386 ILE A O 1
ATOM 2951 N N . GLY A 1 354 ? 56.276 8.613 -2.943 1.00 10.25 387 GLY A N 1
ATOM 2952 C CA . GLY A 1 354 ? 55.621 9.878 -2.649 1.00 10.19 387 GLY A CA 1
ATOM 2953 C C . GLY A 1 354 ? 56.468 11.095 -2.932 1.00 9.81 387 GLY A C 1
ATOM 2954 O O . GLY A 1 354 ? 55.898 12.138 -3.358 1.00 11.00 387 GLY A O 1
ATOM 2955 N N . VAL A 1 355 ? 57.802 10.995 -2.768 1.00 10.10 388 VAL A N 1
ATOM 2956 C CA . VAL A 1 355 ? 58.692 12.106 -3.073 1.00 10.48 388 VAL A CA 1
ATOM 2957 C C . VAL A 1 355 ? 58.706 12.379 -4.577 1.00 10.40 388 VAL A C 1
ATOM 2958 O O . VAL A 1 355 ? 58.726 13.525 -5.002 1.00 9.83 388 VAL A O 1
ATOM 2962 N N . VAL A 1 356 ? 58.661 11.303 -5.382 1.00 9.99 389 VAL A N 1
ATOM 2963 C CA . VAL A 1 356 ? 58.607 11.520 -6.833 1.00 9.75 389 VAL A CA 1
ATOM 2964 C C . VAL A 1 356 ? 57.399 12.417 -7.126 1.00 9.49 389 VAL A C 1
ATOM 2965 O O . VAL A 1 356 ? 57.526 13.362 -7.946 1.00 9.72 389 VAL A O 1
ATOM 2969 N N . LEU A 1 357 ? 56.215 12.069 -6.572 1.00 10.30 390 LEU A N 1
ATOM 2970 C CA . LEU A 1 357 ? 54.962 12.738 -6.890 1.00 11.07 390 LEU A CA 1
ATOM 2971 C C . LEU A 1 357 ? 54.847 14.116 -6.346 1.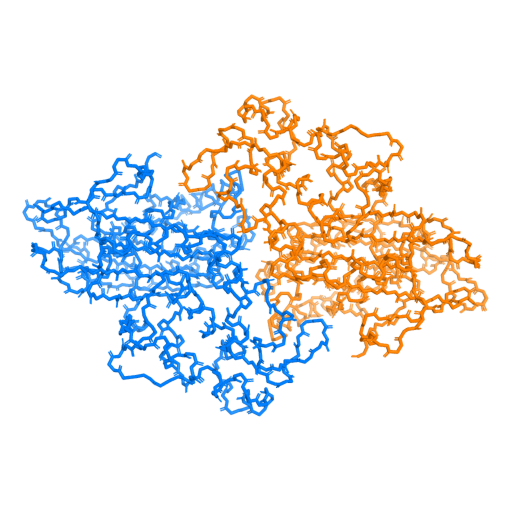00 12.47 390 LEU A C 1
ATOM 2972 O O . LEU A 1 357 ? 54.161 14.965 -6.875 1.00 14.41 390 LEU A O 1
ATOM 2977 N N . HIS A 1 358 ? 55.447 14.373 -5.169 1.00 11.78 391 HIS A N 1
ATOM 2978 C CA . HIS A 1 358 ? 55.182 15.587 -4.381 1.00 13.56 391 HIS A CA 1
ATOM 2979 C C . HIS A 1 358 ? 56.505 16.005 -3.740 1.00 12.73 391 HIS A C 1
ATOM 2980 O O . HIS A 1 358 ? 56.897 15.407 -2.726 1.00 13.72 391 HIS A O 1
ATOM 2987 N N . ARG A 1 359 ? 57.108 17.085 -4.212 1.00 12.50 392 ARG A N 1
ATOM 2988 C CA . ARG A 1 359 ? 58.431 17.497 -3.685 1.00 12.76 392 ARG A CA 1
ATOM 2989 C C . ARG A 1 359 ? 58.395 18.313 -2.399 1.00 15.00 392 ARG A C 1
ATOM 2990 O O . ARG A 1 359 ? 59.430 18.383 -1.702 1.00 16.41 392 ARG A O 1
ATOM 2998 N N . ALA A 1 360 ? 57.320 19.029 -2.117 1.00 17.45 393 ALA A N 1
ATOM 2999 C CA . ALA A 1 360 ? 57.334 19.947 -0.993 1.00 17.85 393 ALA A CA 1
ATOM 3000 C C . ALA A 1 360 ? 57.338 19.163 0.337 1.00 17.85 393 ALA A C 1
ATOM 3001 O O . ALA A 1 360 ? 56.771 18.050 0.453 1.00 18.49 393 ALA A O 1
ATOM 3003 N N . LEU A 1 361 ? 57.982 19.775 1.338 1.00 18.71 394 LEU A N 1
ATOM 3004 C CA . LEU A 1 361 ? 58.090 19.284 2.736 1.00 19.06 394 LEU A CA 1
ATOM 3005 C C . LEU A 1 361 ? 57.529 20.362 3.616 1.00 17.85 394 LEU A C 1
ATOM 3006 O O . LEU A 1 361 ? 57.482 21.565 3.252 1.00 23.88 394 LEU A O 1
ATOM 3011 N N . GLU A 1 362 ? 57.090 19.960 4.817 1.00 19.24 395 GLU A N 1
ATOM 3012 C CA . GLU A 1 362 ? 56.621 20.911 5.851 1.00 23.85 395 GLU A CA 1
ATOM 3013 C C . GLU A 1 362 ? 57.712 21.939 6.151 1.00 33.78 395 GLU A C 1
ATOM 3014 O O . GLU A 1 362 ? 58.898 21.533 6.181 1.00 28.11 395 GLU A O 1
ATOM 3020 N N . HIS A 1 363 ? 57.339 23.208 6.422 1.00 30.07 396 HIS A N 1
ATOM 3021 C CA . HIS A 1 363 ? 58.301 24.352 6.522 1.00 42.21 396 HIS A CA 1
ATOM 3022 C C . HIS A 1 363 ? 58.550 24.817 7.967 1.00 47.96 396 HIS A C 1
ATOM 3023 O O . HIS A 1 363 ? 58.994 24.047 8.832 1.00 59.55 396 HIS A O 1
ATOM 3025 N N . ASN B 1 4 ? 106.802 2.536 36.934 1.00 37.30 37 ASN B N 1
ATOM 3026 C CA . ASN B 1 4 ? 105.689 1.517 36.724 1.00 30.25 37 ASN B CA 1
ATOM 3027 C C . ASN B 1 4 ? 105.203 0.870 38.050 1.00 26.61 37 ASN B C 1
ATOM 3028 O O . ASN B 1 4 ? 105.866 0.016 38.640 1.00 27.87 37 ASN B O 1
ATOM 3033 N N . PRO B 1 5 ? 104.052 1.311 38.535 1.00 23.65 38 PRO B N 1
ATOM 3034 C CA . PRO B 1 5 ? 103.509 0.732 39.774 1.00 20.86 38 PRO B CA 1
ATOM 3035 C C . PRO B 1 5 ? 103.242 -0.788 39.656 1.00 19.67 38 PRO B C 1
ATOM 3036 O O . PRO B 1 5 ? 103.239 -1.527 40.672 1.00 19.51 38 PRO B O 1
ATOM 3040 N N . CYS B 1 6 ? 103.103 -1.315 38.454 1.00 17.04 39 CYS B N 1
ATOM 3041 C CA . CYS B 1 6 ? 102.730 -2.737 38.305 1.00 16.07 39 CYS B CA 1
ATOM 3042 C C . CYS B 1 6 ? 103.915 -3.683 38.486 1.00 17.12 39 CYS B C 1
ATOM 3043 O O . CYS B 1 6 ? 103.739 -4.908 38.499 1.00 16.76 39 CYS B O 1
ATOM 3046 N N . GLU B 1 7 ? 105.097 -3.115 38.727 1.00 20.87 40 GLU B N 1
ATOM 3047 C CA . GLU B 1 7 ? 106.247 -3.891 39.087 1.00 21.34 40 GLU B CA 1
ATOM 3048 C C . GLU B 1 7 ? 106.271 -4.211 40.586 1.00 19.62 40 GLU B C 1
ATOM 3049 O O . GLU B 1 7 ? 106.975 -5.129 41.006 1.00 26.81 40 GLU B O 1
ATOM 3055 N N . LYS B 1 8 ? 105.530 -3.442 41.393 1.00 16.60 41 LYS B N 1
ATOM 3056 C CA . LYS B 1 8 ? 105.455 -3.619 42.865 1.00 18.81 41 LYS B CA 1
ATOM 3057 C C . LYS B 1 8 ? 104.084 -3.968 43.394 1.00 19.06 41 LYS B C 1
ATOM 3058 O O . LYS B 1 8 ? 103.909 -4.254 44.576 1.00 24.99 41 LYS B O 1
ATOM 3064 N N . HIS B 1 9 ? 103.046 -3.875 42.545 1.00 14.95 42 HIS B N 1
ATOM 3065 C CA . HIS B 1 9 ? 101.655 -4.118 42.954 1.00 14.76 42 HIS B CA 1
ATOM 3066 C C . HIS B 1 9 ? 100.980 -4.908 41.857 1.00 10.36 42 HIS B C 1
ATOM 3067 O O . HIS B 1 9 ? 101.379 -4.796 40.679 1.00 12.45 42 HIS B O 1
ATOM 3074 N N . SER B 1 10 ? 99.929 -5.661 42.192 1.00 11.58 43 SER B N 1
ATOM 3075 C CA . SER B 1 10 ? 99.083 -6.260 41.145 1.00 10.70 43 SER B CA 1
ATOM 3076 C C . SER B 1 10 ? 98.362 -5.169 40.361 1.00 9.31 43 SER B C 1
ATOM 3077 O O . SER B 1 10 ? 97.836 -4.233 40.890 1.00 11.17 43 SER B O 1
ATOM 3080 N N . CYS B 1 11 ? 98.292 -5.373 39.044 1.00 9.28 44 CYS B N 1
ATOM 3081 C CA . CYS B 1 11 ? 97.508 -4.483 38.179 1.00 11.21 44 CYS B CA 1
ATOM 3082 C C . CYS B 1 11 ? 96.622 -5.300 37.269 1.00 11.05 44 CYS B C 1
ATOM 3083 O O . CYS B 1 11 ? 97.028 -6.307 36.699 1.00 11.50 44 CYS B O 1
ATOM 3086 N N . ILE B 1 12 ? 95.392 -4.801 37.087 1.00 10.02 45 ILE B N 1
ATOM 3087 C CA . ILE B 1 12 ? 94.530 -5.273 36.016 1.00 10.27 45 ILE B CA 1
ATOM 3088 C C . ILE B 1 12 ? 93.902 -4.062 35.324 1.00 8.07 45 ILE B C 1
ATOM 3089 O O . ILE B 1 12 ? 93.816 -2.961 35.859 1.00 9.70 45 ILE B O 1
ATOM 3094 N N . ALA B 1 13 ? 93.482 -4.292 34.048 1.00 8.71 46 ALA B N 1
ATOM 3095 C CA . ALA B 1 13 ? 92.698 -3.304 33.287 1.00 8.37 46 ALA B CA 1
ATOM 3096 C C . ALA B 1 13 ? 91.267 -3.812 33.228 1.00 8.00 46 ALA B C 1
ATOM 3097 O O . ALA B 1 13 ? 91.034 -4.977 32.952 1.00 9.44 46 ALA B O 1
ATOM 3099 N N . VAL B 1 14 ? 90.301 -2.911 33.517 1.00 8.69 47 VAL B N 1
ATOM 3100 C CA . VAL B 1 14 ? 88.882 -3.252 33.389 1.00 8.41 47 VAL B CA 1
ATOM 3101 C C . VAL B 1 14 ? 88.273 -2.182 32.503 1.00 8.24 47 VAL B C 1
ATOM 3102 O O . VAL B 1 14 ? 88.472 -0.959 32.741 1.00 9.12 47 VAL B O 1
ATOM 3106 N N . ILE B 1 15 ? 87.535 -2.650 31.477 1.00 8.55 48 ILE B N 1
ATOM 3107 C CA . ILE B 1 15 ? 86.786 -1.698 30.639 1.00 7.64 48 ILE B CA 1
ATOM 3108 C C . ILE B 1 15 ? 85.286 -1.806 30.903 1.00 7.69 48 ILE B C 1
ATOM 3109 O O . ILE B 1 15 ? 84.742 -2.917 30.832 1.00 9.07 48 ILE B O 1
ATOM 3114 N N . ASP B 1 16 ? 84.721 -0.653 31.263 1.00 7.44 49 ASP B N 1
ATOM 3115 C CA . ASP B 1 16 ? 83.261 -0.498 31.348 1.00 7.93 49 ASP B CA 1
ATOM 3116 C C . ASP B 1 16 ? 82.797 -0.208 29.905 1.00 8.81 49 ASP B C 1
ATOM 3117 O O . ASP B 1 16 ? 82.965 0.923 29.445 1.00 8.34 49 ASP B O 1
ATOM 3122 N N . ALA B 1 17 ? 82.270 -1.224 29.229 1.00 8.23 50 ALA B N 1
ATOM 3123 C CA . ALA B 1 17 ? 81.804 -0.988 27.868 1.00 7.40 50 ALA B CA 1
ATOM 3124 C C . ALA B 1 17 ? 80.330 -0.668 28.001 1.00 8.25 50 ALA B C 1
ATOM 3125 O O . ALA B 1 17 ? 79.447 -1.534 27.868 1.00 8.96 50 ALA B O 1
ATOM 3127 N N . GLY B 1 18 ? 80.052 0.594 28.328 1.00 7.94 51 GLY B N 1
ATOM 3128 C CA . GLY B 1 18 ? 78.726 1.072 28.631 1.00 9.24 51 GLY B CA 1
ATOM 3129 C C . GLY B 1 18 ? 77.963 1.474 27.417 1.00 7.08 51 GLY B C 1
ATOM 3130 O O . GLY B 1 18 ? 78.493 1.552 26.283 1.00 8.03 51 GLY B O 1
ATOM 3131 N N . SER B 1 19 ? 76.702 1.818 27.659 1.00 8.33 52 SER B N 1
ATOM 3132 C CA . SER B 1 19 ? 75.832 2.051 26.498 1.00 8.56 52 SER B CA 1
ATOM 3133 C C . SER B 1 19 ? 76.174 3.314 25.747 1.00 7.32 52 SER B C 1
ATOM 3134 O O . SER B 1 19 ? 75.969 3.394 24.499 1.00 9.56 52 SER B O 1
ATOM 3137 N N . THR B 1 20 ? 76.737 4.342 26.403 1.00 8.43 53 THR B N 1
ATOM 3138 C CA . THR B 1 20 ? 77.086 5.630 25.713 1.00 9.53 53 THR B CA 1
ATOM 3139 C C . THR B 1 20 ? 78.596 5.780 25.486 1.00 9.70 53 THR B C 1
ATOM 3140 O O . THR B 1 20 ? 79.002 6.763 24.829 1.00 11.01 53 THR B O 1
ATOM 3144 N N . GLY B 1 21 ? 79.430 4.859 25.973 1.00 9.11 54 GLY B N 1
ATOM 3145 C CA . GLY B 1 21 ? 80.865 4.987 25.790 1.00 9.63 54 GLY B CA 1
ATOM 3146 C C . GLY B 1 21 ? 81.539 3.888 26.536 1.00 8.41 54 GLY B C 1
ATOM 3147 O O . GLY B 1 21 ? 80.925 3.204 27.359 1.00 9.03 54 GLY B O 1
ATOM 3148 N N . SER B 1 22 ? 82.864 3.765 26.253 1.00 9.09 55 SER B N 1
ATOM 3149 C CA . SER B 1 22 ? 83.675 2.814 26.990 1.00 10.16 55 SER B CA 1
ATOM 3150 C C . SER B 1 22 ? 84.674 3.546 27.827 1.00 9.31 55 SER B C 1
ATOM 3151 O O . SER B 1 22 ? 85.253 4.572 27.394 1.00 10.69 55 SER B O 1
ATOM 3154 N N . ARG B 1 23 ? 84.955 3.040 29.042 1.00 8.81 56 ARG B N 1
ATOM 3155 C CA . ARG B 1 23 ? 85.980 3.630 29.972 1.00 8.94 56 ARG B CA 1
ATOM 3156 C C . ARG B 1 23 ? 86.957 2.529 30.356 1.00 9.11 56 ARG B C 1
ATOM 3157 O O . ARG B 1 23 ? 86.575 1.535 31.009 1.00 9.94 56 ARG B O 1
ATOM 3165 N N . LEU B 1 24 ? 88.205 2.771 29.965 1.00 8.85 57 LEU B N 1
ATOM 3166 C CA . LEU B 1 24 ? 89.298 1.936 30.400 1.00 9.93 57 LEU B CA 1
ATOM 3167 C C . LEU B 1 24 ? 89.826 2.438 31.756 1.00 8.84 57 LEU B C 1
ATOM 3168 O O . LEU B 1 24 ? 90.121 3.654 31.883 1.00 10.38 57 LEU B O 1
ATOM 3173 N N . HIS B 1 25 ? 90.005 1.520 32.711 1.00 9.64 58 HIS B N 1
ATOM 3174 C CA . HIS B 1 25 ? 90.649 1.848 33.943 1.00 10.46 58 HIS B CA 1
ATOM 3175 C C . HIS B 1 25 ? 91.777 0.844 34.110 1.00 9.68 58 HIS B C 1
ATOM 3176 O O . HIS B 1 25 ? 91.560 -0.376 33.945 1.00 12.31 58 HIS B O 1
ATOM 3183 N N . ILE B 1 26 ? 92.972 1.343 34.532 1.00 9.98 59 ILE B N 1
ATOM 3184 C CA . ILE B 1 26 ? 93.975 0.438 34.998 1.00 11.47 59 ILE B CA 1
ATOM 3185 C C . ILE B 1 26 ? 94.074 0.653 36.504 1.00 9.60 59 ILE B C 1
ATOM 3186 O O . ILE B 1 26 ? 94.238 1.799 36.954 1.00 11.14 59 ILE B O 1
ATOM 3191 N N . TYR B 1 27 ? 93.914 -0.436 37.231 1.00 9.65 60 TYR B N 1
ATOM 3192 C CA . TYR B 1 27 ? 93.974 -0.379 38.715 1.00 9.44 60 TYR B CA 1
ATOM 3193 C C . TYR B 1 27 ? 95.198 -1.120 39.229 1.00 9.77 60 TYR B C 1
ATOM 3194 O O . TYR B 1 27 ? 95.501 -2.221 38.781 1.00 11.39 60 TYR B O 1
ATOM 3203 N N . SER B 1 28 ? 95.874 -0.498 40.206 1.00 10.29 61 SER B N 1
ATOM 3204 C CA . SER B 1 28 ? 96.877 -1.218 40.989 1.00 10.48 61 SER B CA 1
ATOM 3205 C C . SER B 1 28 ? 96.264 -1.525 42.350 1.00 9.64 61 SER B C 1
ATOM 3206 O O . SER B 1 28 ? 95.372 -0.803 42.826 1.00 11.58 61 SER B O 1
ATOM 3209 N N . TYR B 1 29 ? 96.740 -2.605 42.954 1.00 9.70 62 TYR B N 1
ATOM 3210 C CA . TYR B 1 29 ? 96.244 -2.917 44.302 1.00 9.05 62 TYR B CA 1
ATOM 3211 C C . TYR B 1 29 ? 97.196 -3.881 44.948 1.00 9.87 62 TYR B C 1
ATOM 3212 O O . TYR B 1 29 ? 98.052 -4.528 44.277 1.00 11.08 62 TYR B O 1
ATOM 3221 N N . ASP B 1 30 ? 97.087 -3.981 46.307 1.00 11.09 63 ASP B N 1
ATOM 3222 C CA . ASP B 1 30 ? 97.727 -5.022 47.090 1.00 12.26 63 ASP B CA 1
ATOM 3223 C C . ASP B 1 30 ? 96.668 -6.017 47.496 1.00 12.94 63 ASP B C 1
ATOM 3224 O O . ASP B 1 30 ? 95.484 -5.846 47.180 1.00 12.68 63 ASP B O 1
ATOM 3229 N N . THR B 1 31 ? 97.070 -7.075 48.224 1.00 14.27 64 THR B N 1
ATOM 3230 C CA . THR B 1 31 ? 96.072 -7.970 48.747 1.00 14.60 64 THR B CA 1
ATOM 3231 C C . THR B 1 31 ? 96.280 -8.265 50.222 1.00 15.66 64 THR B C 1
ATOM 3232 O O . THR B 1 31 ? 97.429 -8.178 50.689 1.00 18.12 64 THR B O 1
ATOM 3236 N N . ASP B 1 32 ? 95.188 -8.608 50.911 1.00 14.42 65 ASP B N 1
ATOM 3237 C CA . ASP B 1 32 ? 95.263 -8.934 52.296 1.00 16.70 65 ASP B CA 1
ATOM 3238 C C . ASP B 1 32 ? 95.540 -10.434 52.430 1.00 18.03 65 ASP B C 1
ATOM 3239 O O . ASP B 1 32 ? 95.884 -11.133 51.474 1.00 20.53 65 ASP B O 1
ATOM 3244 N N A ASP B 1 33 ? 95.467 -10.937 53.651 0.50 20.64 66 ASP B N 1
ATOM 3245 N N B ASP B 1 33 ? 95.430 -10.912 53.675 0.50 21.28 66 ASP B N 1
ATOM 3246 C CA A ASP B 1 33 ? 95.840 -12.326 53.868 0.50 26.59 66 ASP B CA 1
ATOM 3247 C CA B ASP B 1 33 ? 95.747 -12.306 54.029 0.50 27.52 66 ASP B CA 1
ATOM 3248 C C A ASP B 1 33 ? 95.004 -13.391 53.175 0.50 21.79 66 ASP B C 1
ATOM 3249 C C B ASP B 1 33 ? 94.838 -13.408 53.482 0.50 25.89 66 ASP B C 1
ATOM 3250 O O A ASP B 1 33 ? 95.460 -14.535 53.036 0.50 23.68 66 ASP B O 1
ATOM 3251 O O B ASP B 1 33 ? 95.092 -14.594 53.719 0.50 29.87 66 ASP B O 1
ATOM 3260 N N . THR B 1 34 ? 93.799 -13.008 52.737 1.00 21.11 67 THR B N 1
ATOM 3261 C CA . THR B 1 34 ? 92.917 -13.918 51.993 1.00 19.98 67 THR B CA 1
ATOM 3262 C C . THR B 1 34 ? 92.988 -13.661 50.490 1.00 19.58 67 THR B C 1
ATOM 3263 O O . THR B 1 34 ? 92.183 -14.200 49.743 1.00 21.58 67 THR B O 1
ATOM 3267 N N . ASN B 1 35 ? 93.967 -12.876 50.054 1.00 16.75 68 ASN B N 1
ATOM 3268 C CA . ASN B 1 35 ? 94.179 -12.545 48.641 1.00 16.02 68 ASN B CA 1
ATOM 3269 C C . ASN B 1 35 ? 93.042 -11.640 48.139 1.00 14.90 68 ASN B C 1
ATOM 3270 O O . ASN B 1 35 ? 92.810 -11.609 46.931 1.00 17.03 68 ASN B O 1
ATOM 3275 N N . THR B 1 36 ? 92.382 -10.880 49.038 1.00 15.91 69 THR B N 1
ATOM 3276 C CA . THR B 1 36 ? 91.364 -9.887 48.644 1.00 16.64 69 THR B CA 1
ATOM 3277 C C . THR B 1 36 ? 92.023 -8.563 48.419 1.00 13.71 69 THR B C 1
ATOM 3278 O O . THR B 1 36 ? 92.840 -8.146 49.231 1.00 14.79 69 THR B O 1
ATOM 3282 N N . PRO B 1 37 ? 91.711 -7.876 47.287 1.00 12.11 70 PRO B N 1
ATOM 3283 C CA . PRO B 1 37 ? 92.328 -6.592 47.050 1.00 11.49 70 PRO B CA 1
ATOM 3284 C C . PRO B 1 37 ? 92.098 -5.560 48.148 1.00 11.88 70 PRO B C 1
ATOM 3285 O O . PRO B 1 37 ? 90.971 -5.421 48.635 1.00 13.00 70 PRO B O 1
ATOM 3289 N N . ILE B 1 38 ? 93.121 -4.757 48.343 1.00 11.61 71 ILE B N 1
ATOM 3290 C CA . ILE B 1 38 ? 93.090 -3.567 49.222 1.00 12.32 71 ILE B CA 1
ATOM 3291 C C . ILE B 1 38 ? 93.972 -2.517 48.519 1.00 12.89 71 ILE B C 1
ATOM 3292 O O . ILE B 1 38 ? 94.679 -2.814 47.541 1.00 11.64 71 ILE B O 1
ATOM 3297 N N . HIS B 1 39 ? 93.857 -1.283 48.967 1.00 11.51 72 HIS B N 1
ATOM 3298 C CA . HIS B 1 39 ? 94.671 -0.195 48.416 1.00 12.17 72 HIS B CA 1
ATOM 3299 C C . HIS B 1 39 ? 94.462 -0.066 46.884 1.00 12.60 72 HIS B C 1
ATOM 3300 O O . HIS B 1 39 ? 95.426 0.216 46.161 1.00 13.20 72 HIS B O 1
ATOM 3307 N N . ILE B 1 40 ? 93.197 -0.198 46.457 1.00 11.64 73 ILE B N 1
ATOM 3308 C CA . ILE B 1 40 ? 92.955 -0.097 45.024 1.00 11.25 73 ILE B CA 1
ATOM 3309 C C . ILE B 1 40 ? 93.091 1.362 44.556 1.00 12.35 73 ILE B C 1
ATOM 3310 O O . ILE B 1 40 ? 92.440 2.260 45.121 1.00 16.59 73 ILE B O 1
ATOM 3315 N N . GLU B 1 41 ? 93.938 1.588 43.519 1.00 12.42 74 GLU B N 1
ATOM 3316 C CA A GLU B 1 41 ? 94.210 2.946 42.994 0.50 11.58 74 GLU B CA 1
ATOM 3317 C CA B GLU B 1 41 ? 94.206 2.941 42.978 0.50 11.80 74 GLU B CA 1
ATOM 3318 C C . GLU B 1 41 ? 94.056 2.945 41.462 1.00 11.67 74 GLU B C 1
ATOM 3319 O O . GLU B 1 41 ? 94.561 2.048 40.789 1.00 12.29 74 GLU B O 1
ATOM 3330 N N . GLU B 1 42 ? 93.363 3.923 40.953 1.00 12.74 75 GLU B N 1
ATOM 3331 C CA . GLU B 1 42 ? 93.259 4.022 39.482 1.00 12.26 75 GLU B CA 1
ATOM 3332 C C . GLU B 1 42 ? 94.533 4.744 39.023 1.00 12.76 75 GLU B C 1
ATOM 3333 O O . GLU B 1 42 ? 94.789 5.871 39.451 1.00 17.93 75 GLU B O 1
ATOM 3339 N N . ILE B 1 43 ? 95.319 4.091 38.146 1.00 13.21 76 ILE B N 1
ATOM 3340 C CA . ILE B 1 43 ? 96.555 4.706 37.674 1.00 14.21 76 ILE B CA 1
ATOM 3341 C C . ILE B 1 43 ? 96.500 5.153 36.215 1.00 13.67 76 ILE B C 1
ATOM 3342 O O . ILE B 1 43 ? 97.411 5.841 35.749 1.00 18.59 76 ILE B O 1
ATOM 3347 N N . TRP B 1 44 ? 95.405 4.785 35.533 1.00 14.23 77 TRP B N 1
ATOM 3348 C CA . TRP B 1 44 ? 95.149 5.293 34.186 1.00 14.42 77 TRP B CA 1
ATOM 3349 C C . TRP B 1 44 ? 93.672 5.240 33.929 1.00 14.04 77 TRP B C 1
ATOM 3350 O O . TRP B 1 44 ? 93.031 4.288 34.328 1.00 13.62 77 TRP B O 1
ATOM 3361 N N . ASN B 1 45 ? 93.188 6.208 33.156 1.00 14.49 78 ASN B N 1
ATOM 3362 C CA . ASN B 1 45 ? 91.781 6.224 32.765 1.00 14.68 78 ASN B CA 1
ATOM 3363 C C . ASN B 1 45 ? 91.781 6.732 31.306 1.00 14.17 78 ASN B C 1
ATOM 3364 O O . ASN B 1 45 ? 92.467 7.761 31.020 1.00 18.28 78 ASN B O 1
ATOM 3369 N N . LYS B 1 46 ? 90.942 6.158 30.436 1.00 11.50 79 LYS B N 1
ATOM 3370 C CA . LYS B 1 46 ? 90.695 6.768 29.118 1.00 12.36 79 LYS B CA 1
ATOM 3371 C C . LYS B 1 46 ? 89.254 6.419 28.768 1.00 12.62 79 LYS B C 1
ATOM 3372 O O . LYS B 1 46 ? 88.823 5.295 28.989 1.00 12.82 79 LYS B O 1
ATOM 3378 N N . LYS B 1 47 ? 88.566 7.371 28.152 1.00 12.93 80 LYS B N 1
ATOM 3379 C CA . LYS B 1 47 ? 87.200 7.161 27.798 1.00 15.32 80 LYS B CA 1
ATOM 3380 C C . LYS B 1 47 ? 87.065 7.415 26.311 1.00 17.07 80 LYS B C 1
ATOM 3381 O O . LYS B 1 47 ? 87.708 8.356 25.717 1.00 23.28 80 LYS B O 1
ATOM 3387 N N . ILE B 1 48 ? 86.087 6.750 25.699 1.00 12.26 81 ILE B N 1
ATOM 3388 C CA A ILE B 1 48 ? 85.805 6.895 24.258 0.50 11.85 81 ILE B CA 1
ATOM 3389 C CA B ILE B 1 48 ? 85.744 7.161 24.353 0.50 10.95 81 ILE B CA 1
ATOM 3390 C C . ILE B 1 48 ? 84.263 6.908 24.128 1.00 11.19 81 ILE B C 1
ATOM 3391 O O . ILE B 1 48 ? 83.587 6.195 24.885 1.00 12.88 81 ILE B O 1
ATOM 3400 N N . LYS B 1 49 ? 83.768 7.587 23.094 1.00 10.85 82 LYS B N 1
ATOM 3401 C CA . LYS B 1 49 ? 82.392 7.488 22.690 1.00 10.54 82 LYS B CA 1
ATOM 3402 C C . LYS B 1 49 ? 82.393 7.075 21.229 1.00 11.27 82 LYS B C 1
ATOM 3403 O O . LYS B 1 49 ? 83.345 7.310 20.578 1.00 14.20 82 LYS B O 1
ATOM 3409 N N . PRO B 1 50 ? 81.298 6.493 20.747 1.00 10.43 83 PRO B N 1
ATOM 3410 C CA . PRO B 1 50 ? 80.031 6.152 21.395 1.00 10.58 83 PRO B CA 1
ATOM 3411 C C . PRO B 1 50 ? 80.124 4.783 22.054 1.00 9.48 83 PRO B C 1
ATOM 3412 O O . PRO B 1 50 ? 81.221 4.272 22.261 1.00 10.32 83 PRO B O 1
ATOM 3416 N N . GLY B 1 51 ? 79.016 4.193 22.398 1.00 10.02 84 GLY B N 1
ATOM 3417 C CA . GLY B 1 51 ? 78.999 2.853 22.994 1.00 10.32 84 GLY B CA 1
ATOM 3418 C C . GLY B 1 51 ? 79.451 1.778 22.033 1.00 8.89 84 GLY B C 1
ATOM 3419 O O . GLY B 1 51 ? 79.172 1.859 20.836 1.00 9.15 84 GLY B O 1
ATOM 3420 N N . PHE B 1 52 ? 80.198 0.812 22.491 1.00 8.40 85 PHE B N 1
ATOM 3421 C CA . PHE B 1 52 ? 80.695 -0.287 21.665 1.00 8.91 85 PHE B CA 1
ATOM 3422 C C . PHE B 1 52 ? 79.555 -1.010 20.947 1.00 8.93 85 PHE B C 1
ATOM 3423 O O . PHE B 1 52 ? 79.681 -1.348 19.757 1.00 9.31 85 PHE B O 1
ATOM 3431 N N . ALA B 1 53 ? 78.453 -1.268 21.626 1.00 9.90 86 ALA B N 1
ATOM 3432 C CA . ALA B 1 53 ? 77.312 -1.990 21.012 1.00 9.35 86 ALA B CA 1
ATOM 3433 C C . ALA B 1 53 ? 76.518 -1.139 20.030 1.00 11.85 86 ALA B C 1
ATOM 3434 O O . ALA B 1 53 ? 75.461 -1.601 19.612 1.00 15.65 86 ALA B O 1
ATOM 3436 N N . SER B 1 54 ? 76.954 0.087 19.802 1.00 9.98 87 SER B N 1
ATOM 3437 C CA . SER B 1 54 ? 76.267 0.984 18.829 1.00 11.49 87 SER B CA 1
ATOM 3438 C C . SER B 1 54 ? 77.011 0.995 17.499 1.00 11.39 87 SER B C 1
ATOM 3439 O O . SER B 1 54 ? 76.439 1.466 16.497 1.00 11.97 87 SER B O 1
ATOM 3442 N N . ILE B 1 55 ? 78.293 0.576 17.466 1.00 11.34 88 ILE B N 1
ATOM 3443 C CA . ILE B 1 55 ? 79.064 0.748 16.224 1.00 10.84 88 ILE B CA 1
ATOM 3444 C C . ILE B 1 55 ? 78.928 -0.490 15.333 1.00 10.31 88 ILE B C 1
ATOM 3445 O O . ILE B 1 55 ? 78.472 -1.564 15.730 1.00 11.90 88 ILE B O 1
ATOM 3450 N N . GLN B 1 56 ? 79.286 -0.340 14.053 1.00 10.37 89 GLN B N 1
ATOM 3451 C CA . GLN B 1 56 ? 79.142 -1.454 13.130 1.00 12.46 89 GLN B CA 1
ATOM 3452 C C . GLN B 1 56 ? 80.122 -2.578 13.538 1.00 14.87 89 GLN B C 1
ATOM 3453 O O . GLN B 1 56 ? 81.308 -2.303 13.727 1.00 14.77 89 GLN B O 1
ATOM 3459 N N . PRO B 1 57 ? 79.644 -3.818 13.676 1.00 15.14 90 PRO B N 1
ATOM 3460 C CA . PRO B 1 57 ? 80.520 -4.907 14.160 1.00 16.88 90 PRO B CA 1
ATOM 3461 C C . PRO B 1 57 ? 81.381 -5.543 13.058 1.00 18.01 90 PRO B C 1
ATOM 3462 O O . PRO B 1 57 ? 81.301 -6.741 12.798 1.00 25.74 90 PRO B O 1
ATOM 3466 N N . ASN B 1 58 ? 82.182 -4.729 12.402 1.00 19.63 91 ASN B N 1
ATOM 3467 C CA A ASN B 1 58 ? 83.100 -5.195 11.352 0.70 18.15 91 ASN B CA 1
ATOM 3468 C CA B ASN B 1 58 ? 83.091 -5.245 11.378 0.30 18.70 91 ASN B CA 1
ATOM 3469 C C . ASN B 1 58 ? 84.526 -4.940 11.778 1.00 17.56 91 ASN B C 1
ATOM 3470 O O . ASN B 1 58 ? 84.743 -4.169 12.748 1.00 17.93 91 ASN B O 1
ATOM 3479 N N . SER B 1 59 ? 85.482 -5.638 11.192 1.00 18.98 92 SER B N 1
ATOM 3480 C CA A SER B 1 59 ? 86.855 -5.541 11.687 0.55 18.78 92 SER B CA 1
ATOM 3481 C CA B SER B 1 59 ? 86.880 -5.548 11.616 0.15 18.45 92 SER B CA 1
ATOM 3482 C CA C SER B 1 59 ? 86.858 -5.545 11.647 0.30 19.15 92 SER B CA 1
ATOM 3483 C C . SER B 1 59 ? 87.412 -4.116 11.571 1.00 16.94 92 SER B C 1
ATOM 3484 O O . SER B 1 59 ? 88.125 -3.680 12.474 1.00 20.65 92 SER B O 1
ATOM 3491 N N . VAL B 1 60 ? 87.084 -3.383 10.489 1.00 17.29 93 VAL B N 1
ATOM 3492 C CA A VAL B 1 60 ? 87.659 -2.066 10.334 0.50 16.05 93 VAL B CA 1
ATOM 3493 C CA B VAL B 1 60 ? 87.663 -2.048 10.353 0.50 14.83 93 VAL B CA 1
ATOM 3494 C C . VAL B 1 60 ? 87.221 -1.142 11.510 1.00 14.98 93 VAL B C 1
ATOM 3495 O O . VAL B 1 60 ? 88.060 -0.415 12.128 1.00 15.95 93 VAL B O 1
ATOM 3502 N N . THR B 1 61 ? 85.931 -1.158 11.797 1.00 16.95 94 THR B N 1
ATOM 3503 C CA A THR B 1 61 ? 85.456 -0.211 12.796 0.50 14.05 94 THR B CA 1
ATOM 3504 C CA B THR B 1 61 ? 85.345 -0.290 12.767 0.50 13.11 94 THR B CA 1
ATOM 3505 C C . THR B 1 61 ? 85.782 -0.676 14.209 1.00 12.61 94 THR B C 1
ATOM 3506 O O . THR B 1 61 ? 86.159 0.173 15.045 1.00 13.95 94 THR B O 1
ATOM 3513 N N . ILE B 1 62 ? 85.741 -1.986 14.492 1.00 14.59 95 ILE B N 1
ATOM 3514 C CA . ILE B 1 62 ? 86.097 -2.474 15.840 1.00 14.61 95 ILE B CA 1
ATOM 3515 C C . ILE B 1 62 ? 87.592 -2.198 16.071 1.00 12.86 95 ILE B C 1
ATOM 3516 O O . ILE B 1 62 ? 87.950 -1.824 17.202 1.00 16.30 95 ILE B O 1
ATOM 3521 N N . ASP B 1 63 ? 88.445 -2.363 15.064 1.00 16.06 96 ASP B N 1
ATOM 3522 C CA A ASP B 1 63 ? 89.826 -2.225 15.264 0.50 16.06 96 ASP B CA 1
ATOM 3523 C CA B ASP B 1 63 ? 89.924 -2.113 15.157 0.50 16.94 96 ASP B CA 1
ATOM 3524 C C . ASP B 1 63 ? 90.119 -0.696 15.537 1.00 12.30 96 ASP B C 1
ATOM 3525 O O . ASP B 1 63 ? 90.901 -0.334 16.449 1.00 15.91 96 ASP B O 1
ATOM 3534 N N . ALA B 1 64 ? 89.459 0.213 14.767 1.00 14.37 97 ALA B N 1
ATOM 3535 C CA . ALA B 1 64 ? 89.657 1.650 15.038 1.00 14.96 97 ALA B CA 1
ATOM 3536 C C . ALA B 1 64 ? 89.241 2.028 16.484 1.00 13.98 97 ALA B C 1
ATOM 3537 O O . ALA B 1 64 ? 89.887 2.830 17.124 1.00 14.46 97 ALA B O 1
ATOM 3539 N N . TYR B 1 65 ? 88.104 1.466 16.921 1.00 13.36 98 TYR B N 1
ATOM 3540 C CA . TYR B 1 65 ? 87.592 1.785 18.255 1.00 10.98 98 TYR B CA 1
ATOM 3541 C C . TYR B 1 65 ? 88.545 1.264 19.352 1.00 12.64 98 TYR B C 1
ATOM 3542 O O . TYR B 1 65 ? 88.859 2.022 20.278 1.00 12.71 98 TYR B O 1
ATOM 3551 N N . LEU B 1 66 ? 88.937 0.003 19.278 1.00 10.41 99 LEU B N 1
ATOM 3552 C CA . LEU B 1 66 ? 89.855 -0.568 20.298 1.00 10.95 99 LEU B CA 1
ATOM 3553 C C . LEU B 1 66 ? 91.188 0.141 20.258 1.00 13.21 99 LEU B C 1
ATOM 3554 O O . LEU B 1 66 ? 91.776 0.449 21.311 1.00 13.30 99 LEU B O 1
ATOM 3559 N N . THR B 1 67 ? 91.668 0.499 19.071 1.00 13.58 100 THR B N 1
ATOM 3560 C CA . THR B 1 67 ? 92.966 1.153 19.004 1.00 14.32 100 THR B CA 1
ATOM 3561 C C . THR B 1 67 ? 92.906 2.509 19.730 1.00 15.08 100 THR B C 1
ATOM 3562 O O . THR B 1 67 ? 93.805 2.856 20.526 1.00 17.71 100 THR B O 1
ATOM 3566 N N . MET B 1 68 ? 91.835 3.266 19.499 1.00 15.05 101 MET B N 1
ATOM 3567 C CA . MET B 1 68 ? 91.666 4.567 20.120 1.00 14.84 101 MET B CA 1
ATOM 3568 C C . MET B 1 68 ? 91.541 4.427 21.636 1.00 13.92 101 MET B C 1
ATOM 3569 O O . MET B 1 68 ? 92.169 5.198 22.407 1.00 17.98 101 MET B O 1
ATOM 3574 N N . LEU B 1 69 ? 90.791 3.435 22.097 1.00 11.70 102 LEU B N 1
ATOM 3575 C CA . LEU B 1 69 ? 90.580 3.293 23.547 1.00 11.21 102 LEU B CA 1
ATOM 3576 C C . LEU B 1 69 ? 91.910 2.968 24.277 1.00 13.40 102 LEU B C 1
ATOM 3577 O O . LEU B 1 69 ? 92.129 3.382 25.439 1.00 14.76 102 LEU B O 1
ATOM 3582 N N . LEU B 1 70 ? 92.722 2.107 23.636 1.00 12.67 103 LEU B N 1
ATOM 3583 C CA . LEU B 1 70 ? 93.864 1.489 24.336 1.00 14.35 103 LEU B CA 1
ATOM 3584 C C . LEU B 1 70 ? 95.216 2.099 23.992 1.00 18.61 103 LEU B C 1
ATOM 3585 O O . LEU B 1 70 ? 96.199 1.686 24.536 1.00 20.82 103 LEU B O 1
ATOM 3590 N N . ALA B 1 71 ? 95.239 3.091 23.123 1.00 24.03 104 ALA B N 1
ATOM 3591 C CA . ALA B 1 71 ? 96.429 3.947 22.869 1.00 30.59 104 ALA B CA 1
ATOM 3592 C C . ALA B 1 71 ? 96.799 4.908 24.006 1.00 30.66 104 ALA B C 1
ATOM 3593 O O . ALA B 1 71 ? 96.013 5.281 24.936 1.00 37.46 104 ALA B O 1
ATOM 3595 N N . ASP B 1 72 ? 98.016 5.334 23.915 1.00 34.01 105 ASP B N 1
ATOM 3596 C CA . ASP B 1 72 ? 98.639 6.274 24.839 1.00 32.66 105 ASP B CA 1
ATOM 3597 C C . ASP B 1 72 ? 98.714 5.696 26.214 1.00 28.53 105 ASP B C 1
ATOM 3598 O O . ASP B 1 72 ? 99.132 6.420 27.104 1.00 36.07 105 ASP B O 1
ATOM 3603 N N . ALA B 1 73 ? 98.268 4.447 26.447 1.00 31.13 106 ALA B N 1
ATOM 3604 C CA . ALA B 1 73 ? 98.303 3.942 27.836 1.00 30.18 106 ALA B CA 1
ATOM 3605 C C . ALA B 1 73 ? 99.750 3.832 28.304 1.00 33.67 106 ALA B C 1
ATOM 3606 O O . ALA B 1 73 ? 100.604 3.352 27.572 1.00 38.67 106 ALA B O 1
ATOM 3608 N N . PRO B 1 74 ? 100.032 4.296 29.527 1.00 30.20 107 PRO B N 1
ATOM 3609 C CA . PRO B 1 74 ? 101.422 4.402 29.961 1.00 33.77 107 PRO B CA 1
ATOM 3610 C C . PRO B 1 74 ? 101.983 3.050 30.408 1.00 37.23 107 PRO B C 1
ATOM 3611 O O . PRO B 1 74 ? 103.177 2.906 30.568 1.00 45.95 107 PRO B O 1
ATOM 3615 N N . ILE B 1 75 ? 101.113 2.069 30.590 1.00 31.42 108 ILE B N 1
ATOM 3616 C CA . ILE B 1 75 ? 101.473 0.754 31.143 1.00 30.63 108 ILE B CA 1
ATOM 3617 C C . ILE B 1 75 ? 101.009 -0.355 30.192 1.00 36.93 108 ILE B C 1
ATOM 3618 O O . ILE B 1 75 ? 99.855 -0.361 29.728 1.00 38.76 108 ILE B O 1
ATOM 3623 N N . HIS B 1 76 ? 101.917 -1.297 29.904 1.00 29.38 109 HIS B N 1
ATOM 3624 C CA . HIS B 1 76 ? 101.564 -2.476 29.115 1.00 29.81 109 HIS B CA 1
ATOM 3625 C C . HIS B 1 76 ? 101.813 -3.811 29.789 1.00 22.67 109 HIS B C 1
ATOM 3626 O O . HIS B 1 76 ? 102.299 -3.932 30.916 1.00 24.62 109 HIS B O 1
ATOM 3633 N N . ASN B 1 77 ? 101.438 -4.840 29.086 1.00 20.54 110 ASN B N 1
ATOM 3634 C CA . ASN B 1 77 ? 101.568 -6.175 29.535 1.00 18.37 110 ASN B CA 1
ATOM 3635 C C . ASN B 1 77 ? 100.733 -6.395 30.760 1.00 20.27 110 ASN B C 1
ATOM 3636 O O . ASN B 1 77 ? 101.231 -6.936 31.765 1.00 23.56 110 ASN B O 1
ATOM 3641 N N . ILE B 1 78 ? 99.482 -5.979 30.722 1.00 15.34 111 ILE B N 1
ATOM 3642 C CA . ILE B 1 78 ? 98.634 -6.301 31.863 1.00 16.38 111 ILE B CA 1
ATOM 3643 C C . ILE B 1 78 ? 97.360 -6.929 31.402 1.00 12.15 111 ILE B C 1
ATOM 3644 O O . ILE B 1 78 ? 96.962 -6.813 30.192 1.00 13.94 111 ILE B O 1
ATOM 3649 N N . PRO B 1 79 ? 96.736 -7.707 32.276 1.00 10.46 112 PRO B N 1
ATOM 3650 C CA . PRO B 1 79 ? 95.514 -8.451 31.929 1.00 10.18 112 PRO B CA 1
ATOM 3651 C C . PRO B 1 79 ? 94.279 -7.528 31.762 1.00 9.98 112 PRO B C 1
ATOM 3652 O O . PRO B 1 79 ? 94.145 -6.548 32.486 1.00 11.34 112 PRO B O 1
ATOM 3656 N N . VAL B 1 80 ? 93.464 -7.831 30.726 1.00 10.13 113 VAL B N 1
ATOM 3657 C CA . VAL B 1 80 ? 92.274 -7.004 30.433 1.00 9.91 113 VAL B CA 1
ATOM 3658 C C . VAL B 1 80 ? 90.977 -7.771 30.624 1.00 8.61 113 VAL B C 1
ATOM 3659 O O . VAL B 1 80 ? 90.834 -8.893 30.128 1.00 9.62 113 VAL B O 1
ATOM 3663 N N . TYR B 1 81 ? 90.042 -7.116 31.317 1.00 7.62 114 TYR B N 1
ATOM 3664 C CA . TYR B 1 81 ? 88.653 -7.647 31.469 1.00 8.44 114 TYR B CA 1
ATOM 3665 C C . TYR B 1 81 ? 87.738 -6.618 30.810 1.00 8.36 114 TYR B C 1
ATOM 3666 O O . TYR B 1 81 ? 87.658 -5.474 31.211 1.00 9.61 114 TYR B O 1
ATOM 3675 N N . PHE B 1 82 ? 87.149 -7.026 29.669 1.00 8.64 115 PHE B N 1
ATOM 3676 C CA . PHE B 1 82 ? 86.253 -6.129 28.925 1.00 9.03 115 PHE B CA 1
ATOM 3677 C C . PHE B 1 82 ? 84.783 -6.558 29.169 1.00 8.25 115 PHE B C 1
ATOM 3678 O O . PHE B 1 82 ? 84.391 -7.644 28.748 1.00 8.97 115 PHE B O 1
ATOM 3686 N N . TYR B 1 83 ? 84.041 -5.760 29.919 1.00 7.83 116 TYR B N 1
ATOM 3687 C CA . TYR B 1 83 ? 82.684 -6.207 30.317 1.00 8.02 116 TYR B CA 1
ATOM 3688 C C . TYR B 1 83 ? 81.686 -5.195 29.840 1.00 8.33 116 TYR B C 1
ATOM 3689 O O . TYR B 1 83 ? 81.720 -4.010 30.140 1.00 9.11 116 TYR B O 1
ATOM 3698 N N . ALA B 1 84 ? 80.769 -5.694 28.997 1.00 9.11 117 ALA B N 1
ATOM 3699 C CA . ALA B 1 84 ? 79.751 -4.861 28.398 1.00 8.64 117 ALA B CA 1
ATOM 3700 C C . ALA B 1 84 ? 78.449 -4.924 29.189 1.00 7.67 117 ALA B C 1
ATOM 3701 O O . ALA B 1 84 ? 78.093 -5.958 29.781 1.00 9.47 117 ALA B O 1
ATOM 3703 N N . THR B 1 85 ? 77.690 -3.824 29.147 1.00 9.44 118 THR B N 1
ATOM 3704 C CA . THR B 1 85 ? 76.478 -3.681 29.951 1.00 10.63 118 THR B CA 1
ATOM 3705 C C . THR B 1 85 ? 75.208 -3.609 29.0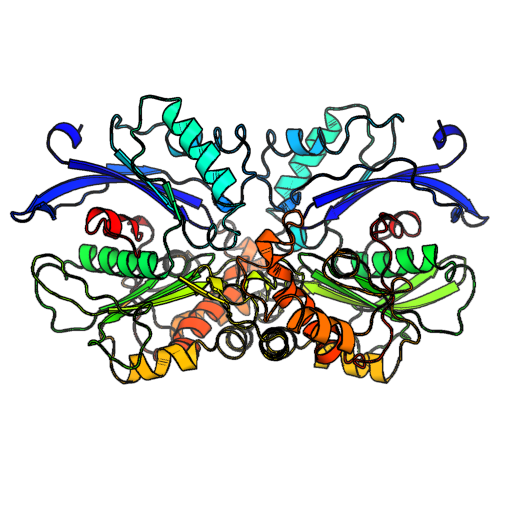96 1.00 7.52 118 THR B C 1
ATOM 3706 O O . THR B 1 85 ? 75.106 -4.352 28.087 1.00 9.44 118 THR B O 1
ATOM 3710 N N . ALA B 1 86 ? 74.243 -2.758 29.437 1.00 9.46 119 ALA B N 1
ATOM 3711 C CA . ALA B 1 86 ? 72.918 -2.879 28.885 1.00 9.18 119 ALA B CA 1
ATOM 3712 C C . ALA B 1 86 ? 72.876 -2.547 27.376 1.00 9.38 119 ALA B C 1
ATOM 3713 O O . ALA B 1 86 ? 71.937 -3.072 26.691 1.00 10.77 119 ALA B O 1
ATOM 3715 N N . GLY B 1 87 ? 73.767 -1.707 26.834 1.00 9.39 120 GLY B N 1
ATOM 3716 C CA . GLY B 1 87 ? 73.743 -1.482 25.393 1.00 10.48 120 GLY B CA 1
ATOM 3717 C C . GLY B 1 87 ? 73.892 -2.847 24.663 1.00 9.41 120 GLY B C 1
ATOM 3718 O O . GLY B 1 87 ? 73.220 -3.055 23.610 1.00 10.66 120 GLY B O 1
ATOM 3719 N N . MET B 1 88 ? 74.770 -3.694 25.115 1.00 9.50 121 MET B N 1
ATOM 3720 C CA A MET B 1 88 ? 74.982 -4.998 24.528 0.70 9.11 121 MET B CA 1
ATOM 3721 C CA B MET B 1 88 ? 74.945 -5.023 24.494 0.30 10.13 121 MET B CA 1
ATOM 3722 C C . MET B 1 88 ? 73.758 -5.939 24.786 1.00 10.07 121 MET B C 1
ATOM 3723 O O . MET B 1 88 ? 73.385 -6.777 23.948 1.00 11.37 121 MET B O 1
ATOM 3732 N N . ARG B 1 89 ? 73.195 -5.819 26.020 1.00 9.79 122 ARG B N 1
ATOM 3733 C CA . ARG B 1 89 ? 72.032 -6.627 26.387 1.00 11.28 122 ARG B CA 1
ATOM 3734 C C . ARG B 1 89 ? 70.795 -6.353 25.522 1.00 11.60 122 ARG B C 1
ATOM 3735 O O . ARG B 1 89 ? 69.879 -7.214 25.452 1.00 14.34 122 ARG B O 1
ATOM 3743 N N . LEU B 1 90 ? 70.747 -5.213 24.833 1.00 11.36 123 LEU B N 1
ATOM 3744 C CA . LEU B 1 90 ? 69.640 -4.990 23.890 1.00 12.17 123 LEU B CA 1
ATOM 3745 C C . LEU B 1 90 ? 69.701 -5.929 22.675 1.00 12.90 123 LEU B C 1
ATOM 3746 O O . LEU B 1 90 ? 68.698 -5.995 21.926 1.00 16.38 123 LEU B O 1
ATOM 3751 N N . LEU B 1 91 ? 70.861 -6.530 22.404 1.00 11.15 124 LEU B N 1
ATOM 3752 C CA . LEU B 1 91 ? 71.085 -7.262 21.158 1.00 11.18 124 LEU B CA 1
ATOM 3753 C C . LEU B 1 91 ? 70.978 -8.764 21.417 1.00 12.35 124 LEU B C 1
ATOM 3754 O O . LEU B 1 91 ? 71.322 -9.270 22.493 1.00 13.40 124 LEU B O 1
ATOM 3759 N N . PRO B 1 92 ? 70.478 -9.534 20.438 1.00 13.64 125 PRO B N 1
ATOM 3760 C CA . PRO B 1 92 ? 70.446 -10.992 20.597 1.00 13.31 125 PRO B CA 1
ATOM 3761 C C . PRO B 1 92 ? 71.855 -11.568 20.650 1.00 13.63 125 PRO B C 1
ATOM 3762 O O . PRO B 1 92 ? 72.824 -10.923 20.178 1.00 12.92 125 PRO B O 1
ATOM 3766 N N . GLN B 1 93 ? 71.946 -12.746 21.235 1.00 13.67 126 GLN B N 1
ATOM 3767 C CA . GLN B 1 93 ? 73.262 -13.351 21.426 1.00 14.15 126 GLN B CA 1
ATOM 3768 C C . GLN B 1 93 ? 74.043 -13.452 20.099 1.00 13.38 126 GLN B C 1
ATOM 3769 O O . GLN B 1 93 ? 75.259 -13.285 20.088 1.00 15.51 126 GLN B O 1
ATOM 3775 N N . SER B 1 94 ? 73.377 -13.848 19.018 1.00 15.69 127 SER B N 1
ATOM 3776 C CA . SER B 1 94 ? 74.097 -13.998 17.725 1.00 16.64 127 SER B CA 1
ATOM 3777 C C . SER B 1 94 ? 74.749 -12.668 17.234 1.00 17.50 127 SER B C 1
ATOM 3778 O O . SER B 1 94 ? 75.811 -12.681 16.625 1.00 20.09 127 SER B O 1
ATOM 3781 N N . GLN B 1 95 ? 74.136 -11.522 17.546 1.00 13.98 128 GLN B N 1
ATOM 3782 C CA A GLN B 1 95 ? 74.731 -10.238 17.182 0.50 14.43 128 GLN B CA 1
ATOM 3783 C CA B GLN B 1 95 ? 74.702 -10.218 17.171 0.50 14.33 128 GLN B CA 1
ATOM 3784 C C . GLN B 1 95 ? 75.872 -9.877 18.122 1.00 13.69 128 GLN B C 1
ATOM 3785 O O . GLN B 1 95 ? 76.912 -9.363 17.691 1.00 15.11 128 GLN B O 1
ATOM 3796 N N . GLN B 1 96 ? 75.661 -10.136 19.418 1.00 12.71 129 GLN B N 1
ATOM 3797 C CA . GLN B 1 96 ? 76.762 -9.926 20.370 1.00 11.68 129 GLN B CA 1
ATOM 3798 C C . GLN B 1 96 ? 77.983 -10.748 19.922 1.00 11.87 129 GLN B C 1
ATOM 3799 O O . GLN B 1 96 ? 79.139 -10.302 20.092 1.00 14.23 129 GLN B O 1
ATOM 3805 N N . LYS B 1 97 ? 77.763 -11.975 19.450 1.00 15.40 130 LYS B N 1
ATOM 3806 C CA . LYS B 1 97 ? 78.895 -12.834 19.119 1.00 14.19 130 LYS B CA 1
ATOM 3807 C C . LYS B 1 97 ? 79.765 -12.196 18.043 1.00 13.90 130 LYS B C 1
ATOM 3808 O O . LYS B 1 97 ? 80.994 -12.383 18.065 1.00 15.30 130 LYS B O 1
ATOM 3814 N N . LYS B 1 98 ? 79.162 -11.481 17.062 1.00 13.13 131 LYS B N 1
ATOM 3815 C CA . LYS B 1 98 ? 79.930 -10.846 16.015 1.00 17.58 131 LYS B CA 1
ATOM 3816 C C . LYS B 1 98 ? 80.884 -9.826 16.623 1.00 14.33 131 LYS B C 1
ATOM 3817 O O . LYS B 1 98 ? 82.055 -9.754 16.237 1.00 15.92 131 LYS B O 1
ATOM 3823 N N . TYR B 1 99 ? 80.432 -9.087 17.625 1.00 11.40 132 TYR B N 1
ATOM 3824 C CA . TYR B 1 99 ? 81.329 -8.098 18.297 1.00 11.30 132 TYR B CA 1
ATOM 3825 C C . TYR B 1 99 ? 82.464 -8.795 18.976 1.00 9.71 132 TYR B C 1
ATOM 3826 O O . TYR B 1 99 ? 83.641 -8.364 18.831 1.00 11.27 132 TYR B O 1
ATOM 3835 N N . TYR B 1 100 ? 82.149 -9.823 19.794 1.00 11.17 133 TYR B N 1
ATOM 3836 C CA . TYR B 1 100 ? 83.224 -10.483 20.566 1.00 12.21 133 TYR B CA 1
ATOM 3837 C C . TYR B 1 100 ? 84.170 -11.252 19.677 1.00 11.78 133 TYR B C 1
ATOM 3838 O O . TYR B 1 100 ? 85.375 -11.292 20.008 1.00 11.90 133 TYR B O 1
ATOM 3847 N N . ASP B 1 101 ? 83.707 -11.846 18.577 1.00 13.27 134 ASP B N 1
ATOM 3848 C CA . ASP B 1 101 ? 84.647 -12.613 17.715 1.00 13.15 134 ASP B CA 1
ATOM 3849 C C . ASP B 1 101 ? 85.657 -11.580 17.148 1.00 12.16 134 ASP B C 1
ATOM 3850 O O . ASP B 1 101 ? 86.840 -11.874 17.061 1.00 12.87 134 ASP B O 1
ATOM 3855 N N . GLU B 1 102 ? 85.200 -10.408 16.731 1.00 11.84 135 GLU B N 1
ATOM 3856 C CA . GLU B 1 102 ? 86.113 -9.396 16.165 1.00 11.94 135 GLU B CA 1
ATOM 3857 C C . GLU B 1 102 ? 87.035 -8.816 17.226 1.00 10.83 135 GLU B C 1
ATOM 3858 O O . GLU B 1 102 ? 88.239 -8.635 16.996 1.00 11.91 135 GLU B O 1
ATOM 3864 N N . LEU B 1 103 ? 86.492 -8.551 18.424 1.00 10.26 136 LEU B N 1
ATOM 3865 C CA . LEU B 1 103 ? 87.308 -8.051 19.545 1.00 10.31 136 LEU B CA 1
ATOM 3866 C C . LEU B 1 103 ? 88.364 -9.097 19.904 1.00 9.07 136 LEU B C 1
ATOM 3867 O O . LEU B 1 103 ? 89.567 -8.740 20.119 1.00 9.93 136 LEU B O 1
ATOM 3872 N N . ASP B 1 104 ? 88.017 -10.379 20.000 1.00 9.62 137 ASP B N 1
ATOM 3873 C CA . ASP B 1 104 ? 88.997 -11.405 20.353 1.00 11.46 137 ASP B CA 1
ATOM 3874 C C . ASP B 1 104 ? 90.109 -11.437 19.361 1.00 10.22 137 ASP B C 1
ATOM 3875 O O . ASP B 1 104 ? 91.262 -11.581 19.675 1.00 11.95 137 ASP B O 1
ATOM 3880 N N . TYR B 1 105 ? 89.771 -11.333 18.074 1.00 10.39 138 TYR B N 1
ATOM 3881 C CA . TYR B 1 105 ? 90.758 -11.331 16.963 1.00 11.64 138 TYR B CA 1
ATOM 3882 C C . TYR B 1 105 ? 91.693 -10.132 17.134 1.00 10.19 138 TYR B C 1
ATOM 3883 O O . TYR B 1 105 ? 92.920 -10.281 17.050 1.00 9.82 138 TYR B O 1
ATOM 3892 N N . TRP B 1 106 ? 91.163 -8.913 17.376 1.00 9.87 139 TRP B N 1
ATOM 3893 C CA . TRP B 1 106 ? 92.025 -7.766 17.586 1.00 9.79 139 TRP B CA 1
ATOM 3894 C C . TRP B 1 106 ? 93.032 -8.006 18.690 1.00 9.41 139 TRP B C 1
ATOM 3895 O O . TRP B 1 106 ? 94.231 -7.685 18.550 1.00 10.89 139 TRP B O 1
ATOM 3906 N N . PHE B 1 107 ? 92.571 -8.538 19.814 1.00 10.29 140 PHE B N 1
ATOM 3907 C CA . PHE B 1 107 ? 93.513 -8.758 20.931 1.00 9.80 140 PHE B CA 1
ATOM 3908 C C . PHE B 1 107 ? 94.542 -9.793 20.568 1.00 10.33 140 PHE B C 1
ATOM 3909 O O . PHE B 1 107 ? 95.743 -9.638 20.916 1.00 11.64 140 PHE B O 1
ATOM 3917 N N . ARG B 1 108 ? 94.150 -10.856 19.859 1.00 10.51 141 ARG B N 1
ATOM 3918 C CA . ARG B 1 108 ? 95.122 -11.934 19.545 1.00 14.69 141 ARG B CA 1
ATOM 3919 C C . ARG B 1 108 ? 96.188 -11.413 18.561 1.00 12.27 141 ARG B C 1
ATOM 3920 O O . ARG B 1 108 ? 97.273 -11.968 18.480 1.00 14.92 141 ARG B O 1
ATOM 3928 N N . GLN B 1 109 ? 95.826 -10.403 17.761 1.00 11.05 142 GLN B N 1
ATOM 3929 C CA . GLN B 1 109 ? 96.739 -9.777 16.817 1.00 11.77 142 GLN B CA 1
ATOM 3930 C C . GLN B 1 109 ? 97.754 -8.768 17.364 1.00 11.70 142 GLN B C 1
ATOM 3931 O O . GLN B 1 109 ? 98.510 -8.216 16.615 1.00 10.88 142 GLN B O 1
ATOM 3937 N N . GLN B 1 110 ? 97.783 -8.570 18.689 1.00 10.78 143 GLN B N 1
ATOM 3938 C CA . GLN B 1 110 ? 98.759 -7.648 19.248 1.00 14.34 143 GLN B CA 1
ATOM 3939 C C . GLN B 1 110 ? 99.384 -8.265 20.506 1.00 14.73 143 GLN B C 1
ATOM 3940 O O . GLN B 1 110 ? 99.062 -9.366 20.880 1.00 13.47 143 GLN B O 1
ATOM 3946 N N . SER B 1 111 ? 100.336 -7.534 21.049 1.00 14.28 144 SER B N 1
ATOM 3947 C CA . SER B 1 111 ? 101.173 -8.027 22.125 1.00 15.50 144 SER B CA 1
ATOM 3948 C C . SER B 1 111 ? 101.335 -7.076 23.318 1.00 17.47 144 SER B C 1
ATOM 3949 O O . SER B 1 111 ? 102.203 -7.340 24.174 1.00 21.51 144 SER B O 1
ATOM 3952 N N . GLN B 1 112 ? 100.623 -5.93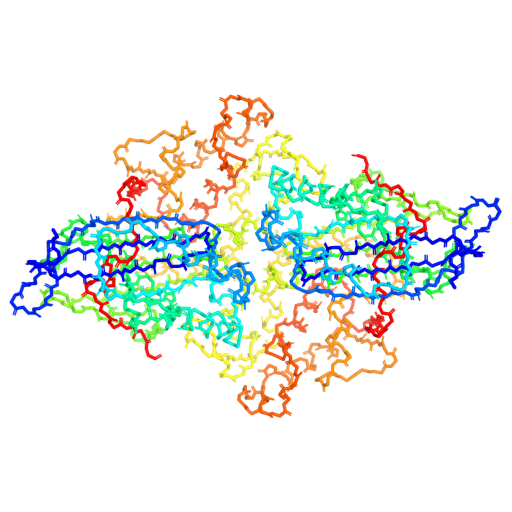3 23.334 1.00 17.24 145 GLN B N 1
ATOM 3953 C CA . GLN B 1 112 ? 100.744 -4.973 24.472 1.00 17.74 145 GLN B CA 1
ATOM 3954 C C . GLN B 1 112 ? 99.782 -5.328 25.617 1.00 18.82 145 GLN B C 1
ATOM 3955 O O . GLN B 1 112 ? 100.032 -4.955 26.751 1.00 25.94 145 GLN B O 1
ATOM 3961 N N . TRP B 1 113 ? 98.627 -5.940 25.342 1.00 13.22 146 TRP B N 1
ATOM 3962 C CA . TRP B 1 113 ? 97.572 -6.238 26.315 1.00 12.36 146 TRP B CA 1
ATOM 3963 C C . TRP B 1 113 ? 97.314 -7.736 26.351 1.00 13.02 146 TRP B C 1
ATOM 3964 O O . TRP B 1 113 ? 97.310 -8.385 25.266 1.00 14.64 146 TRP B O 1
ATOM 3975 N N . GLN B 1 114 ? 96.983 -8.296 27.508 1.00 12.98 147 GLN B N 1
ATOM 3976 C CA . GLN B 1 114 ? 96.590 -9.695 27.607 1.00 11.69 147 GLN B CA 1
ATOM 3977 C C . GLN B 1 114 ? 95.104 -9.818 27.903 1.00 11.26 147 GLN B C 1
ATOM 3978 O O . GLN B 1 114 ? 94.677 -9.661 29.073 1.00 13.05 147 GLN B O 1
AT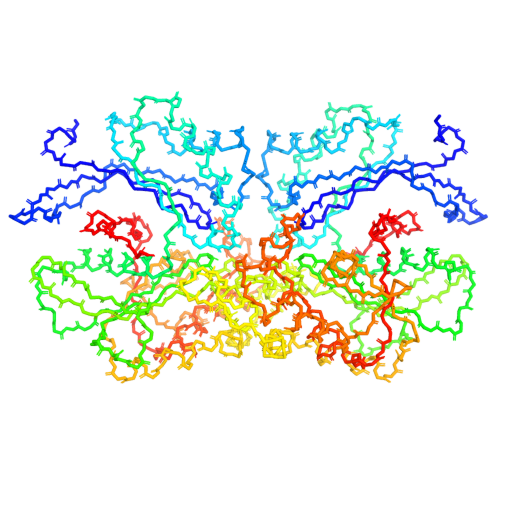OM 3984 N N . LEU B 1 115 ? 94.317 -10.132 26.879 1.00 12.47 148 LEU B N 1
ATOM 3985 C CA . LEU B 1 115 ? 92.884 -10.272 27.108 1.00 11.61 148 LEU B CA 1
ATOM 3986 C C . LEU B 1 115 ? 92.601 -11.510 27.942 1.00 11.74 148 LEU B C 1
ATOM 3987 O O . LEU B 1 115 ? 93.068 -12.588 27.626 1.00 13.81 148 LEU B O 1
ATOM 3992 N N . VAL B 1 116 ? 91.879 -11.343 29.052 1.00 11.02 149 VAL B N 1
ATOM 3993 C CA . VAL B 1 116 ? 91.465 -12.448 29.907 1.00 11.75 149 VAL B CA 1
ATOM 3994 C C . VAL B 1 116 ? 89.999 -12.822 29.653 1.00 10.28 149 VAL B C 1
ATOM 3995 O O . VAL B 1 116 ? 89.706 -13.993 29.520 1.00 13.39 149 VAL B O 1
ATOM 3999 N N . GLU B 1 117 ? 89.103 -11.841 29.624 1.00 9.95 150 GLU B N 1
ATOM 4000 C CA A GLU B 1 117 ? 87.687 -12.096 29.420 0.70 11.48 150 GLU B CA 1
ATOM 4001 C CA B GLU B 1 117 ? 87.643 -12.051 29.548 0.30 10.98 150 GLU B CA 1
ATOM 4002 C C . GLU B 1 117 ? 87.099 -10.928 28.659 1.00 9.18 150 GLU B C 1
ATOM 4003 O O . GLU B 1 117 ? 87.468 -9.772 28.909 1.00 10.80 150 GLU B O 1
ATOM 4014 N N . ALA B 1 118 ? 86.187 -11.193 27.683 1.00 10.34 151 ALA B N 1
ATOM 4015 C CA . ALA B 1 118 ? 85.411 -10.094 27.081 1.00 10.31 151 ALA B CA 1
ATOM 4016 C C . ALA B 1 118 ? 84.005 -10.694 26.941 1.00 10.80 151 ALA B C 1
ATOM 4017 O O . ALA B 1 118 ? 83.820 -11.689 26.196 1.00 12.56 151 ALA B O 1
ATOM 4019 N N . LYS B 1 119 ? 83.054 -10.130 27.687 1.00 10.05 152 LYS B N 1
ATOM 4020 C CA . LYS B 1 119 ? 81.711 -10.707 27.719 1.00 11.31 152 LYS B CA 1
ATOM 4021 C C . LYS B 1 119 ? 80.718 -9.675 28.184 1.00 9.07 152 LYS B C 1
ATOM 4022 O O . LYS B 1 119 ? 81.119 -8.627 28.752 1.00 9.40 152 LYS B O 1
ATOM 4028 N N . THR B 1 120 ? 79.418 -9.961 27.957 1.00 9.93 153 THR B N 1
ATOM 4029 C CA . THR B 1 120 ? 78.334 -9.162 28.463 1.00 9.72 153 THR B CA 1
ATOM 4030 C C . THR B 1 120 ? 78.020 -9.637 29.865 1.00 10.76 153 THR B C 1
ATOM 4031 O O . THR B 1 120 ? 77.759 -10.851 30.078 1.00 11.95 153 THR B O 1
ATOM 4035 N N . ILE B 1 121 ? 78.013 -8.714 30.805 1.00 10.06 154 ILE B N 1
ATOM 4036 C CA . ILE B 1 121 ? 77.667 -9.086 32.191 1.00 10.47 154 ILE B CA 1
ATOM 4037 C C . ILE B 1 121 ? 76.140 -8.916 32.363 1.00 12.02 154 ILE B C 1
ATOM 4038 O O . ILE B 1 121 ? 75.515 -8.093 31.636 1.00 11.09 154 ILE B O 1
ATOM 4043 N N . THR B 1 122 ? 75.537 -9.592 33.336 1.00 12.78 155 THR B N 1
ATOM 4044 C CA . THR B 1 122 ? 74.087 -9.412 33.481 1.00 14.71 155 THR B CA 1
ATOM 4045 C C . THR B 1 122 ? 73.797 -8.149 34.256 1.00 12.74 155 THR B C 1
ATOM 4046 O O . THR B 1 122 ? 74.689 -7.561 34.888 1.00 12.34 155 THR B O 1
ATOM 4050 N N . GLY B 1 123 ? 72.551 -7.701 34.270 1.00 13.69 156 GLY B N 1
ATOM 4051 C CA . GLY B 1 123 ? 72.230 -6.526 35.037 1.00 12.56 156 GLY B CA 1
ATOM 4052 C C . GLY B 1 123 ? 72.375 -6.807 36.537 1.00 11.81 156 GLY B C 1
ATOM 4053 O O . GLY B 1 123 ? 72.725 -5.885 37.304 1.00 12.73 156 GLY B O 1
ATOM 4054 N N . ASN B 1 124 ? 72.141 -8.056 37.003 1.00 12.85 157 ASN B N 1
ATOM 4055 C CA . ASN B 1 124 ? 72.384 -8.359 38.440 1.00 12.99 157 ASN B CA 1
ATOM 4056 C C . ASN B 1 124 ? 73.854 -8.321 38.781 1.00 13.15 157 ASN B C 1
ATOM 4057 O O . ASN B 1 124 ? 74.189 -7.880 39.885 1.00 14.09 157 ASN B O 1
ATOM 4062 N N . ASP B 1 125 ? 74.709 -8.797 37.880 1.00 13.38 158 ASP B N 1
ATOM 4063 C CA . ASP B 1 125 ? 76.180 -8.664 38.050 1.00 14.41 158 ASP B CA 1
ATOM 4064 C C . ASP B 1 125 ? 76.584 -7.166 38.140 1.00 11.11 158 ASP B C 1
ATOM 4065 O O . ASP B 1 125 ? 77.334 -6.737 39.073 1.00 11.72 158 ASP B O 1
ATOM 4070 N N . GLU B 1 126 ? 76.073 -6.365 37.199 1.00 9.63 159 GLU B N 1
ATOM 4071 C CA . GLU B 1 126 ? 76.356 -4.958 37.199 1.00 8.83 159 GLU B CA 1
ATOM 4072 C C . GLU B 1 126 ? 75.893 -4.327 38.527 1.00 8.64 159 GLU B C 1
ATOM 4073 O O . GLU B 1 126 ? 76.609 -3.461 39.029 1.00 9.07 159 GLU B O 1
ATOM 4079 N N . ALA B 1 127 ? 74.693 -4.621 38.972 1.00 9.11 160 ALA B N 1
ATOM 4080 C CA . ALA B 1 127 ? 74.176 -4.091 40.250 1.00 9.76 160 ALA B CA 1
ATOM 4081 C C . ALA B 1 127 ? 75.087 -4.450 41.443 1.00 11.31 160 ALA B C 1
ATOM 4082 O O . ALA B 1 127 ? 75.375 -3.622 42.313 1.00 10.33 160 ALA B O 1
ATOM 4084 N N . LEU B 1 128 ? 75.553 -5.723 41.501 1.00 11.18 161 LEU B N 1
ATOM 4085 C CA . LEU B 1 128 ? 76.467 -6.139 42.614 1.00 11.03 161 LEU B CA 1
ATOM 4086 C C . LEU B 1 128 ? 77.726 -5.301 42.539 1.00 9.59 161 LEU B C 1
ATOM 4087 O O . LEU B 1 128 ? 78.195 -4.776 43.565 1.00 11.85 161 LEU B O 1
ATOM 4092 N N . PHE B 1 129 ? 78.270 -5.159 41.327 1.00 10.05 162 PHE B N 1
ATOM 4093 C CA . PHE B 1 129 ? 79.518 -4.391 41.186 1.00 9.31 162 PHE B CA 1
ATOM 4094 C C . PHE B 1 129 ? 79.284 -2.918 41.517 1.00 8.37 162 PHE B C 1
ATOM 4095 O O . PHE B 1 129 ? 80.148 -2.237 42.103 1.00 9.88 162 PHE B O 1
ATOM 4103 N N . ASP B 1 130 ? 78.108 -2.344 41.183 1.00 8.91 163 ASP B N 1
ATOM 4104 C CA . ASP B 1 130 ? 77.764 -0.976 41.562 1.00 8.76 163 ASP B CA 1
ATOM 4105 C C . ASP B 1 130 ? 77.835 -0.840 43.094 1.00 9.50 163 ASP B C 1
ATOM 4106 O O . ASP B 1 130 ? 78.410 0.147 43.575 1.00 10.17 163 ASP B O 1
ATOM 4111 N N . TRP B 1 131 ? 77.234 -1.787 43.796 1.00 9.25 164 TRP B N 1
ATOM 4112 C CA . TRP B 1 131 ? 77.223 -1.694 45.244 1.00 9.84 164 TRP B CA 1
ATOM 4113 C C . TRP B 1 131 ? 78.633 -1.840 45.829 1.00 10.25 164 TRP B C 1
ATOM 4114 O O . TRP B 1 131 ? 78.992 -1.111 46.774 1.00 10.43 164 TRP B O 1
ATOM 4125 N N . LEU B 1 132 ? 79.379 -2.815 45.336 1.00 9.60 165 LEU B N 1
ATOM 4126 C CA . LEU B 1 132 ? 80.734 -3.003 45.819 1.00 10.83 165 LEU B CA 1
ATOM 4127 C C . LEU B 1 132 ? 81.539 -1.766 45.575 1.00 10.49 165 LEU B C 1
ATOM 4128 O O . LEU B 1 132 ? 82.397 -1.359 46.389 1.00 11.37 165 LEU B O 1
ATOM 4133 N N . ALA B 1 133 ? 81.452 -1.160 44.370 1.00 10.01 166 ALA B N 1
ATOM 4134 C CA . ALA B 1 133 ? 82.324 -0.034 44.049 1.00 10.12 166 ALA B CA 1
ATOM 4135 C C . ALA B 1 133 ? 82.070 1.158 45.037 1.00 9.78 166 ALA B C 1
ATOM 4136 O O . ALA B 1 133 ? 83.023 1.806 45.491 1.00 12.35 166 ALA B O 1
ATOM 4138 N N . VAL B 1 134 ? 80.790 1.510 45.245 1.00 10.34 167 VAL B N 1
ATOM 4139 C CA . VAL B 1 134 ? 80.481 2.654 46.096 1.00 11.18 167 VAL B CA 1
ATOM 4140 C C . VAL B 1 134 ? 80.904 2.334 47.574 1.00 11.63 167 VAL B C 1
ATOM 4141 O O . VAL B 1 134 ? 81.530 3.173 48.236 1.00 12.02 167 VAL B O 1
ATOM 4145 N N . ASN B 1 135 ? 80.623 1.114 48.057 1.00 10.10 168 ASN B N 1
ATOM 4146 C CA . ASN B 1 135 ? 80.921 0.818 49.452 1.00 10.82 168 ASN B CA 1
ATOM 4147 C C . ASN B 1 135 ? 82.422 0.698 49.590 1.00 11.87 168 ASN B C 1
ATOM 4148 O O . ASN B 1 135 ? 82.907 1.016 50.667 1.00 13.27 168 ASN B O 1
ATOM 4153 N N . TYR B 1 136 ? 83.158 0.267 48.555 1.00 11.36 169 TYR B N 1
ATOM 4154 C CA . TYR B 1 136 ? 84.642 0.298 48.715 1.00 12.27 169 TYR B CA 1
ATOM 4155 C C . TYR B 1 136 ? 85.144 1.722 48.955 1.00 13.16 169 TYR B C 1
ATOM 4156 O O . TYR B 1 136 ? 85.904 1.990 49.931 1.00 16.58 169 TYR B O 1
ATOM 4165 N N . LYS B 1 137 ? 84.619 2.678 48.195 1.00 14.36 170 LYS B N 1
ATOM 4166 C CA . LYS B 1 137 ? 84.987 4.068 48.314 1.00 15.60 170 LYS B CA 1
ATOM 4167 C C . LYS B 1 137 ? 84.578 4.632 49.665 1.00 14.55 170 LYS B C 1
ATOM 4168 O O . LYS B 1 137 ? 85.297 5.490 50.186 1.00 19.38 170 LYS B O 1
ATOM 4174 N N . LEU B 1 138 ? 83.448 4.154 50.226 1.00 15.49 171 LEU B N 1
ATOM 4175 C CA . LEU B 1 138 ? 82.928 4.558 51.513 1.00 16.21 171 LEU B CA 1
ATOM 4176 C C . LEU B 1 138 ? 83.653 3.915 52.718 1.00 19.01 171 LEU B C 1
ATOM 4177 O O . LEU B 1 138 ? 83.387 4.235 53.904 1.00 20.42 171 LEU B O 1
ATOM 4182 N N . ASP B 1 139 ? 84.505 2.938 52.427 1.00 20.62 172 ASP B N 1
ATOM 4183 C CA . ASP B 1 139 ? 85.255 2.215 53.500 1.00 19.68 172 ASP B CA 1
ATOM 4184 C C . ASP B 1 139 ? 84.270 1.413 54.362 1.00 20.93 172 ASP B C 1
ATOM 4185 O O . ASP B 1 139 ? 84.514 1.287 55.565 1.00 23.10 172 ASP B O 1
ATOM 4190 N N . THR B 1 140 ? 83.179 0.890 53.776 1.00 20.38 173 THR B N 1
ATOM 4191 C CA . THR B 1 140 ? 82.171 0.146 54.569 1.00 17.62 173 THR B CA 1
ATOM 4192 C C . THR B 1 140 ? 82.215 -1.389 54.389 1.00 21.63 173 THR B C 1
ATOM 4193 O O . THR B 1 140 ? 81.453 -2.128 55.046 1.00 24.16 173 THR B O 1
ATOM 4197 N N . LEU B 1 141 ? 83.194 -1.893 53.637 1.00 17.30 174 LEU B N 1
ATOM 4198 C CA . LEU B 1 141 ? 83.263 -3.334 53.403 1.00 17.93 174 LEU B CA 1
ATOM 4199 C C . LEU B 1 141 ? 83.996 -4.178 54.408 1.00 20.35 174 LEU B C 1
ATOM 4200 O O . LEU B 1 141 ? 83.679 -5.349 54.506 1.00 22.92 174 LEU B O 1
ATOM 4205 N N . LYS B 1 142 ? 84.972 -3.608 55.150 1.00 27.70 175 LYS B N 1
ATOM 4206 C CA . LYS B 1 142 ? 85.860 -4.443 55.971 1.00 26.70 175 LYS B CA 1
ATOM 4207 C C . LYS B 1 142 ? 85.210 -4.790 57.271 1.00 32.60 175 LYS B C 1
ATOM 4208 O O . LYS B 1 142 ? 85.582 -5.801 57.900 1.00 37.71 175 LYS B O 1
ATOM 4214 N N . SER B 1 143 ? 84.269 -3.964 57.721 1.00 31.64 176 SER B N 1
ATOM 4215 C CA . SER B 1 143 ? 83.586 -4.269 58.995 1.00 27.70 176 SER B CA 1
ATOM 4216 C C . SER B 1 143 ? 82.052 -4.326 58.817 1.00 32.34 176 SER B C 1
ATOM 4217 O O . SER B 1 143 ? 81.499 -3.670 57.920 1.00 30.59 176 SER B O 1
ATOM 4220 N N . VAL B 1 144 ? 81.397 -5.109 59.679 1.00 33.69 177 VAL B N 1
ATOM 4221 C CA . VAL B 1 144 ? 79.925 -5.225 59.731 1.00 34.34 177 VAL B CA 1
ATOM 4222 C C . VAL B 1 144 ? 79.251 -3.889 60.087 1.00 33.02 177 VAL B C 1
ATOM 4223 O O . VAL B 1 144 ? 79.454 -3.331 61.161 1.00 41.78 177 VAL B O 1
ATOM 4227 N N . GLN B 1 145 ? 78.458 -3.360 59.145 1.00 29.66 178 GLN B N 1
ATOM 4228 C CA . GLN B 1 145 ? 77.824 -2.027 59.265 1.00 26.67 178 GLN B CA 1
ATOM 4229 C C . GLN B 1 145 ? 76.493 -2.046 60.005 1.00 27.47 178 GLN B C 1
ATOM 4230 O O . GLN B 1 145 ? 75.735 -3.012 59.903 1.00 34.03 178 GLN B O 1
ATOM 4236 N N . ASN B 1 146 ? 76.248 -0.993 60.796 1.00 29.14 179 ASN B N 1
ATOM 4237 C CA . ASN B 1 146 ? 74.991 -0.867 61.493 1.00 33.55 179 ASN B CA 1
ATOM 4238 C C . ASN B 1 146 ? 73.986 0.007 60.797 1.00 34.43 179 ASN B C 1
ATOM 4239 O O . ASN B 1 146 ? 72.988 0.356 61.364 1.00 32.43 179 ASN B O 1
ATOM 4244 N N . LYS B 1 147 ? 74.292 0.404 59.577 1.00 26.19 180 LYS B N 1
ATOM 4245 C CA . LYS B 1 147 ? 73.364 1.184 58.735 1.00 23.00 180 LYS B CA 1
ATOM 4246 C C . LYS B 1 147 ? 73.330 0.542 57.374 1.00 20.58 180 LYS B C 1
ATOM 4247 O O . LYS B 1 147 ? 74.307 -0.063 56.937 1.00 25.85 180 LYS B O 1
ATOM 4253 N N . SER B 1 148 ? 72.163 0.637 56.765 1.00 18.98 181 SER B N 1
ATOM 4254 C CA A SER B 1 148 ? 71.917 0.119 55.430 0.70 15.79 181 SER B CA 1
ATOM 4255 C CA B SER B 1 148 ? 71.984 0.105 55.427 0.10 17.01 181 SER B CA 1
ATOM 4256 C CA C SER B 1 148 ? 71.979 0.108 55.427 0.20 17.75 181 SER B CA 1
ATOM 4257 C C . SER B 1 148 ? 72.314 1.159 54.370 1.00 17.39 181 SER B C 1
ATOM 4258 O O . SER B 1 148 ? 71.737 2.333 54.364 1.00 18.54 181 SER B O 1
ATOM 4265 N N . VAL B 1 149 ? 73.203 0.779 53.437 1.00 15.42 182 VAL B N 1
ATOM 4266 C CA . VAL B 1 149 ? 73.606 1.661 52.325 1.00 14.97 182 VAL B CA 1
ATOM 4267 C C . VAL B 1 149 ? 72.976 1.128 51.047 1.00 11.84 182 VAL B C 1
ATOM 4268 O O . VAL B 1 149 ? 73.172 -0.054 50.685 1.00 13.00 182 VAL B O 1
ATOM 4272 N N . GLY B 1 150 ? 72.221 1.958 50.389 1.00 11.64 183 GLY B N 1
ATOM 4273 C CA . GLY B 1 150 ? 71.615 1.589 49.071 1.00 12.52 183 GLY B CA 1
ATOM 4274 C C . GLY B 1 150 ? 72.377 2.279 47.989 1.00 10.79 183 GLY B C 1
ATOM 4275 O O . GLY B 1 150 ? 72.847 3.417 48.170 1.00 10.96 183 GLY B O 1
ATOM 4276 N N . VAL B 1 151 ? 72.441 1.647 46.807 1.00 9.77 184 VAL B N 1
ATOM 4277 C CA . VAL B 1 151 ? 73.098 2.256 45.659 1.00 9.04 1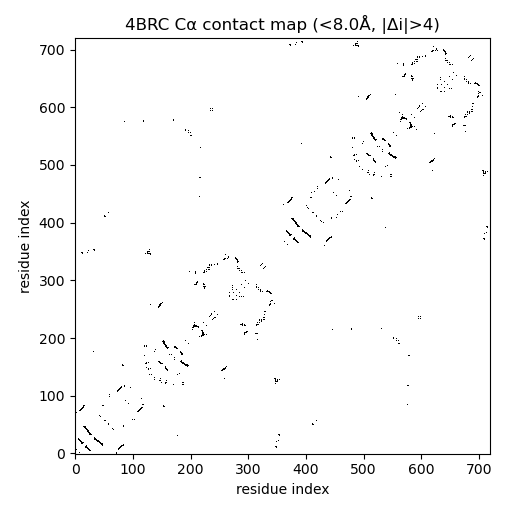84 VAL B CA 1
ATOM 4278 C C . VAL B 1 151 ? 72.159 2.202 44.427 1.00 7.67 184 VAL B C 1
ATOM 4279 O O . VAL B 1 151 ? 71.490 1.179 44.197 1.00 9.39 184 VAL B O 1
ATOM 4283 N N . MET B 1 152 ? 72.204 3.305 43.703 1.00 8.83 185 MET B N 1
ATOM 4284 C CA . MET B 1 152 ? 71.500 3.399 42.428 1.00 8.59 185 MET B CA 1
ATOM 4285 C C . MET B 1 152 ? 72.489 3.785 41.357 1.00 8.45 185 MET B C 1
ATOM 4286 O O . MET B 1 152 ? 73.296 4.742 41.559 1.00 12.07 185 MET B O 1
ATOM 4291 N N . ASP B 1 153 ? 72.446 3.131 40.177 1.00 7.91 186 ASP B N 1
ATOM 4292 C CA . ASP B 1 153 ? 73.290 3.525 39.023 1.00 8.26 186 ASP B CA 1
ATOM 4293 C C . ASP B 1 153 ? 72.320 3.937 37.887 1.00 7.20 186 ASP B C 1
ATOM 4294 O O . ASP B 1 153 ? 71.520 3.093 37.445 1.00 8.08 186 ASP B O 1
ATOM 4299 N N . MET B 1 154 ? 72.392 5.214 37.547 1.00 7.81 187 MET B N 1
ATOM 4300 C CA A MET B 1 154 ? 71.560 5.816 36.533 0.50 7.76 187 MET B CA 1
ATOM 4301 C CA B MET B 1 154 ? 71.538 5.779 36.518 0.50 8.44 187 MET B CA 1
ATOM 4302 C C . MET B 1 154 ? 72.269 5.744 35.162 1.00 7.80 187 MET B C 1
ATOM 4303 O O . MET B 1 154 ? 72.947 6.720 34.778 1.00 9.81 187 MET B O 1
ATOM 4312 N N . GLY B 1 155 ? 72.152 4.601 34.480 1.00 8.27 188 GLY B N 1
ATOM 4313 C CA . GLY B 1 155 ? 72.831 4.449 33.219 1.00 9.05 188 GLY B CA 1
ATOM 4314 C C . GLY B 1 155 ? 71.966 4.898 32.027 1.00 7.94 188 GLY B C 1
ATOM 4315 O O . GLY B 1 155 ? 70.839 5.394 32.203 1.00 9.12 188 GLY B O 1
ATOM 4316 N N . GLY B 1 156 ? 72.471 4.698 30.807 1.00 7.76 189 GLY B N 1
ATOM 4317 C CA . GLY B 1 156 ? 71.849 5.081 29.502 1.00 8.22 189 GLY B CA 1
ATOM 4318 C C . GLY B 1 156 ? 70.925 4.039 28.998 1.00 7.52 189 GLY B C 1
ATOM 4319 O O . GLY B 1 156 ? 69.887 4.430 28.359 1.00 9.72 189 GLY B O 1
ATOM 4320 N N . ALA B 1 157 ? 71.155 2.753 29.239 1.00 7.24 190 ALA B N 1
ATOM 4321 C CA . ALA B 1 157 ? 70.295 1.699 28.776 1.00 8.28 190 ALA B CA 1
ATOM 4322 C C . ALA B 1 157 ? 69.601 0.905 29.809 1.00 7.45 190 ALA B C 1
ATOM 4323 O O . ALA B 1 157 ? 68.515 0.411 29.609 1.00 10.35 190 ALA B O 1
ATOM 4325 N N . SER B 1 158 ? 70.184 0.830 31.016 1.00 8.13 191 SER B N 1
ATOM 4326 C CA . SER B 1 158 ? 69.516 0.294 32.201 1.00 7.55 191 SER B CA 1
ATOM 4327 C C . SER B 1 158 ? 69.773 1.138 33.426 1.00 7.37 191 SER B C 1
ATOM 4328 O O . SER B 1 158 ? 70.738 1.956 33.424 1.00 8.06 191 SER B O 1
ATOM 4331 N N . VAL B 1 159 ? 68.964 0.936 34.442 1.00 7.60 192 VAL B N 1
ATOM 4332 C CA . VAL B 1 159 ? 69.255 1.488 35.764 1.00 8.20 192 VAL B CA 1
ATOM 4333 C C . VAL B 1 159 ? 69.284 0.300 36.733 1.00 7.69 192 VAL B C 1
ATOM 4334 O O . VAL B 1 159 ? 68.545 -0.665 36.600 1.00 8.99 192 VAL B O 1
ATOM 4338 N N . GLN B 1 160 ? 70.192 0.438 37.762 1.00 7.95 193 GLN B N 1
ATOM 4339 C CA . GLN B 1 160 ? 70.292 -0.576 38.818 1.00 6.68 193 GLN B CA 1
ATOM 4340 C C . GLN B 1 160 ? 69.923 -0.004 40.180 1.00 7.80 193 GLN B C 1
ATOM 4341 O O . GLN B 1 160 ? 70.202 1.224 40.417 1.00 8.85 193 GLN B O 1
ATOM 4347 N N . ILE B 1 161 ? 69.312 -0.827 41.016 1.00 8.39 194 ILE B N 1
ATOM 4348 C CA . ILE B 1 161 ? 69.115 -0.531 42.443 1.00 7.86 194 ILE B CA 1
ATOM 4349 C C . ILE B 1 161 ? 69.606 -1.736 43.177 1.00 8.75 194 ILE B C 1
ATOM 4350 O O . ILE B 1 161 ? 69.361 -2.885 42.781 1.00 9.81 194 ILE B O 1
ATOM 4355 N N . VAL B 1 162 ? 70.237 -1.467 44.321 1.00 9.32 195 VAL B N 1
ATOM 4356 C CA . VAL B 1 162 ? 70.803 -2.563 45.144 1.00 10.39 195 VAL B CA 1
ATOM 4357 C C . VAL B 1 162 ? 70.800 -2.123 46.596 1.00 10.14 195 VAL B C 1
ATOM 4358 O O . VAL B 1 162 ? 71.240 -0.995 46.886 1.00 10.68 195 VAL B O 1
ATOM 4362 N N . PHE B 1 163 ? 70.341 -2.976 47.483 1.00 11.55 196 PHE B N 1
ATOM 4363 C CA . PHE B 1 163 ? 70.312 -2.583 48.933 1.00 13.27 196 PHE B CA 1
ATOM 4364 C C . PHE B 1 163 ? 70.322 -3.868 49.739 1.00 12.92 196 PHE B C 1
ATOM 4365 O O . PHE B 1 163 ? 69.899 -4.948 49.309 1.00 13.59 196 PHE B O 1
ATOM 4373 N N . PRO B 1 164 ? 70.732 -3.764 51.018 1.00 13.74 197 PRO B N 1
ATOM 4374 C CA . PRO B 1 164 ? 70.736 -4.963 51.872 1.00 15.69 197 PRO B CA 1
ATOM 4375 C C . PRO B 1 164 ? 69.302 -5.438 52.143 1.00 14.25 197 PRO B C 1
ATOM 4376 O O . PRO B 1 164 ? 68.356 -4.652 52.365 1.00 18.94 197 PRO B O 1
ATOM 4380 N N . MET B 1 165 ? 69.173 -6.749 52.165 1.00 17.01 198 MET B N 1
ATOM 4381 C CA . MET B 1 165 ? 67.896 -7.419 52.376 1.00 19.70 198 MET B CA 1
ATOM 4382 C C . MET B 1 165 ? 68.210 -8.829 52.838 1.00 22.82 198 MET B C 1
ATOM 4383 O O . MET B 1 165 ? 68.886 -9.571 52.099 1.00 22.84 198 MET B O 1
ATOM 4388 N N . PRO B 1 166 ? 67.752 -9.213 54.077 1.00 20.39 199 PRO B N 1
ATOM 4389 C CA . PRO B 1 166 ? 67.989 -10.570 54.524 1.00 25.94 199 PRO B CA 1
ATOM 4390 C C . PRO B 1 166 ? 67.422 -11.576 53.508 1.00 26.65 199 PRO B C 1
ATOM 4391 O O . PRO B 1 166 ? 66.456 -11.232 52.782 1.00 27.82 199 PRO B O 1
ATOM 4395 N N . LYS B 1 167 ? 68.026 -12.755 53.351 1.00 28.88 200 LYS B N 1
ATOM 4396 C CA . LYS B 1 167 ? 67.419 -13.755 52.402 1.00 35.27 200 LYS B CA 1
ATOM 4397 C C . LYS B 1 167 ? 65.923 -13.986 52.622 1.00 40.66 200 LYS B C 1
ATOM 4398 O O . LYS B 1 167 ? 65.505 -14.160 53.752 1.00 36.80 200 LYS B O 1
ATOM 4404 N N . ASN B 1 168 ? 65.153 -13.945 51.530 1.00 37.88 201 ASN B N 1
ATOM 4405 C CA . ASN B 1 168 ? 63.710 -14.167 51.488 1.00 46.09 201 ASN B CA 1
ATOM 4406 C C . ASN B 1 168 ? 63.483 -15.354 50.540 1.00 49.98 201 ASN B C 1
ATOM 4407 O O . ASN B 1 168 ? 63.911 -15.294 49.390 1.00 73.00 201 ASN B O 1
ATOM 4412 N N . ALA B 1 169 ? 62.829 -16.425 51.007 1.00 42.44 202 ALA B N 1
ATOM 4413 C CA . ALA B 1 169 ? 62.477 -17.540 50.167 1.00 36.46 202 ALA B CA 1
ATOM 4414 C C . ALA B 1 169 ? 61.384 -17.179 49.138 1.00 44.10 202 ALA B C 1
ATOM 4415 O O . ALA B 1 169 ? 61.169 -17.925 48.170 1.00 50.12 202 ALA B O 1
ATOM 4417 N N . GLU B 1 170 ? 60.689 -16.057 49.333 1.00 39.86 203 GLU B N 1
ATOM 4418 C CA . GLU B 1 170 ? 59.636 -15.645 48.382 1.00 39.31 203 GLU B CA 1
ATOM 4419 C C . GLU B 1 170 ? 60.092 -14.830 47.107 1.00 48.13 203 GLU B C 1
ATOM 4420 O O . GLU B 1 170 ? 59.301 -14.567 46.268 1.00 58.91 203 GLU B O 1
ATOM 4422 N N . ILE B 1 171 ? 61.386 -14.475 47.000 1.00 43.31 204 ILE B N 1
ATOM 4423 C CA . ILE B 1 171 ? 61.944 -13.648 45.895 1.00 38.47 204 ILE B CA 1
ATOM 4424 C C . ILE B 1 171 ? 62.824 -14.497 44.960 1.00 43.11 204 ILE B C 1
ATOM 4425 O O . ILE B 1 171 ? 63.578 -15.373 45.432 1.00 61.35 204 ILE B O 1
ATOM 4430 N N . SER B 1 172 ? 62.745 -14.264 43.649 1.00 42.66 205 SER B N 1
ATOM 4431 C CA . SER B 1 172 ? 63.712 -14.870 42.712 1.00 36.93 205 SER B CA 1
ATOM 4432 C C . SER B 1 172 ? 65.140 -14.829 43.282 1.00 48.44 205 SER B C 1
ATOM 4433 O O . SER B 1 172 ? 65.567 -13.792 43.780 1.00 44.44 205 SER B O 1
ATOM 4436 N N . LYS B 1 173 ? 65.864 -15.943 43.231 1.00 45.12 206 LYS B N 1
ATOM 4437 C CA . LYS B 1 173 ? 67.257 -15.960 43.636 1.00 48.21 206 LYS B CA 1
ATOM 4438 C C . LYS B 1 173 ? 68.083 -15.192 42.591 1.00 63.95 206 LYS B C 1
ATOM 4439 O O . LYS B 1 173 ? 69.215 -14.811 42.866 1.00 69.55 206 LYS B O 1
ATOM 4445 N N . HIS B 1 174 ? 67.485 -14.934 41.411 1.00 49.55 207 HIS B N 1
ATOM 4446 C CA . HIS B 1 174 ? 68.139 -14.068 40.425 1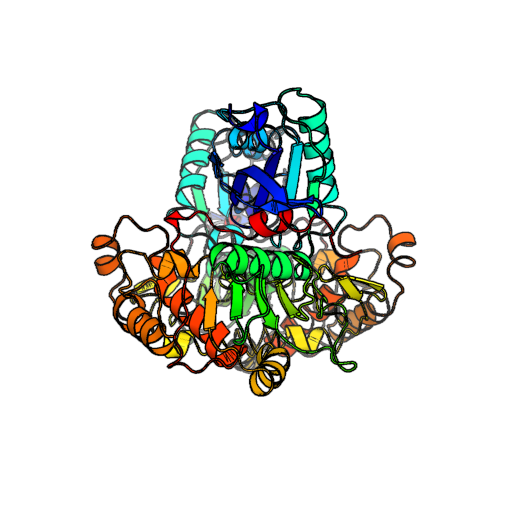.00 45.11 207 HIS B CA 1
ATOM 4447 C C . HIS B 1 174 ? 68.252 -12.654 41.022 1.00 36.99 207 HIS B C 1
ATOM 4448 O O . HIS B 1 174 ? 69.268 -11.961 40.790 1.00 33.47 207 HIS B O 1
ATOM 4455 N N . ASN B 1 175 ? 67.295 -12.230 41.863 1.00 29.52 208 ASN B N 1
ATOM 4456 C CA . ASN B 1 175 ? 67.405 -10.872 42.508 1.00 18.71 208 ASN B CA 1
ATOM 4457 C C . ASN B 1 175 ? 67.985 -10.816 43.918 1.00 18.18 208 ASN B C 1
ATOM 4458 O O . ASN B 1 175 ? 67.907 -9.807 44.623 1.00 16.80 208 ASN B O 1
ATOM 4463 N N . GLN B 1 176 ? 68.632 -11.898 44.340 1.00 22.74 209 GLN B N 1
ATOM 4464 C CA . GLN B 1 176 ? 69.272 -11.898 45.666 1.00 23.20 209 GLN B CA 1
ATOM 4465 C C . GLN B 1 176 ? 70.678 -12.395 45.545 1.00 26.26 209 GLN B C 1
ATOM 4466 O O . GLN B 1 176 ? 70.922 -13.370 44.847 1.00 28.65 209 GLN B O 1
ATOM 4472 N N . VAL B 1 177 ? 71.613 -11.749 46.240 1.00 19.14 210 VAL B N 1
ATOM 4473 C CA . VAL B 1 177 ? 72.998 -12.218 46.169 1.00 24.63 210 VAL B CA 1
ATOM 4474 C C . VAL B 1 177 ? 73.549 -12.271 47.577 1.00 23.80 210 VAL B C 1
ATOM 4475 O O . VAL B 1 177 ? 73.397 -11.312 48.350 1.00 21.03 210 VAL B O 1
ATOM 4479 N N . GLU B 1 178 ? 74.173 -13.373 47.928 1.00 26.03 211 GLU B N 1
ATOM 4480 C CA A GLU B 1 178 ? 74.878 -13.382 49.204 0.70 25.43 211 GLU B CA 1
ATOM 4481 C CA B GLU B 1 178 ? 74.877 -13.479 49.197 0.30 25.81 211 GLU B CA 1
ATOM 4482 C C . GLU B 1 178 ? 76.352 -13.123 48.950 1.00 26.52 211 GLU B C 1
ATOM 4483 O O . GLU B 1 178 ? 77.064 -13.914 48.330 1.00 32.02 211 GLU B O 1
ATOM 4494 N N . LEU B 1 179 ? 76.791 -11.938 49.391 1.00 23.82 212 LEU B N 1
ATOM 4495 C CA . LEU B 1 179 ? 78.131 -11.490 49.082 1.00 23.45 212 LEU B CA 1
ATOM 4496 C C . LEU B 1 179 ? 79.062 -11.789 50.268 1.00 25.90 212 LEU B C 1
ATOM 4497 O O . LEU B 1 179 ? 78.794 -11.357 51.399 1.00 28.98 212 LEU B O 1
ATOM 4502 N N . ASN B 1 180 ? 80.124 -12.539 50.035 1.00 22.89 213 ASN B N 1
ATOM 4503 C CA . ASN B 1 180 ? 81.181 -12.654 51.025 1.00 21.93 213 ASN B CA 1
ATOM 4504 C C . ASN B 1 180 ? 82.402 -11.772 50.669 1.00 23.00 213 ASN B C 1
ATOM 4505 O O . ASN B 1 180 ? 82.958 -11.924 49.585 1.00 26.25 213 ASN B O 1
ATOM 4510 N N . ILE B 1 181 ? 82.805 -10.882 51.559 1.00 21.15 214 ILE B N 1
ATOM 4511 C CA . ILE B 1 181 ? 83.866 -9.885 51.246 1.00 25.17 214 ILE B CA 1
ATOM 4512 C C . ILE B 1 181 ? 84.553 -9.543 52.552 1.00 19.00 214 ILE B C 1
ATOM 4513 O O . ILE B 1 181 ? 83.887 -9.278 53.557 1.00 20.14 214 ILE B O 1
ATOM 4518 N N . TYR B 1 182 ? 85.883 -9.573 52.558 1.00 21.63 215 TYR B N 1
ATOM 4519 C CA . TYR B 1 182 ? 86.669 -9.286 53.769 1.00 22.23 215 TYR B CA 1
ATOM 4520 C C . TYR B 1 182 ? 86.163 -10.081 54.962 1.00 23.07 215 TYR B C 1
ATOM 4521 O O . TYR B 1 182 ? 86.142 -9.585 56.088 1.00 26.38 215 TYR B O 1
ATOM 4530 N N . GLY B 1 183 ? 85.766 -11.329 54.722 1.00 26.80 216 GLY B N 1
ATOM 4531 C CA . GLY B 1 183 ? 85.345 -12.184 55.812 1.00 29.10 216 GLY B CA 1
ATOM 4532 C C . GLY B 1 183 ? 83.909 -11.956 56.337 1.00 33.59 216 GLY B C 1
ATOM 4533 O O . GLY B 1 183 ? 83.532 -12.638 57.283 1.00 38.20 216 GLY B O 1
ATOM 4534 N N . GLN B 1 184 ? 83.146 -10.988 55.804 1.00 28.95 217 GLN B N 1
ATOM 4535 C CA . GLN B 1 184 ? 81.744 -10.854 56.206 1.00 23.74 217 GLN B CA 1
ATOM 4536 C C . GLN B 1 184 ? 80.782 -11.264 55.096 1.00 23.97 217 GLN B C 1
ATOM 4537 O O . GLN B 1 184 ? 81.103 -11.118 53.941 1.00 25.81 217 GLN B O 1
ATOM 4543 N N . ASN B 1 185 ? 79.596 -11.729 55.499 1.00 22.81 218 ASN B N 1
ATOM 4544 C CA A ASN B 1 185 ? 78.556 -12.067 54.543 0.70 22.23 218 ASN B CA 1
ATOM 4545 C CA B ASN B 1 185 ? 78.513 -12.134 54.623 0.30 22.16 218 ASN B CA 1
ATOM 4546 C C . ASN B 1 185 ? 77.479 -11.003 54.556 1.00 22.47 218 ASN B C 1
ATOM 4547 O O . ASN B 1 185 ? 76.972 -10.592 55.595 1.00 23.11 218 ASN B O 1
ATOM 4556 N N . ILE B 1 186 ? 77.131 -10.545 53.360 1.00 26.96 219 ILE B N 1
ATOM 4557 C CA . ILE B 1 186 ? 76.169 -9.451 53.188 1.00 24.24 219 ILE B CA 1
ATOM 4558 C C . ILE B 1 186 ? 75.149 -9.976 52.176 1.00 19.90 219 ILE B C 1
ATOM 4559 O O . ILE B 1 186 ? 75.535 -10.416 51.105 1.00 30.49 219 ILE B O 1
ATOM 4564 N N . ASN B 1 187 ? 73.874 -9.888 52.535 1.00 23.41 220 ASN B N 1
ATOM 4565 C CA . ASN B 1 187 ? 72.771 -10.308 51.666 1.00 20.51 220 ASN B CA 1
ATOM 4566 C C . ASN B 1 187 ? 72.192 -9.078 51.021 1.00 16.03 220 ASN B C 1
ATOM 4567 O O . ASN B 1 187 ? 71.830 -8.132 51.733 1.00 18.25 220 ASN B O 1
ATOM 4572 N N . LEU B 1 188 ? 72.152 -9.062 49.693 1.00 17.81 221 LEU B N 1
ATOM 4573 C CA . LEU B 1 188 ? 71.684 -7.878 48.947 1.00 14.85 221 LEU B CA 1
ATOM 4574 C C . LEU B 1 188 ? 70.545 -8.266 48.048 1.00 13.58 221 LEU B C 1
ATOM 4575 O O . LEU B 1 188 ? 70.567 -9.339 47.385 1.00 15.79 221 LEU B O 1
ATOM 4580 N N . TYR B 1 189 ? 69.581 -7.362 47.932 1.00 14.79 222 TYR B N 1
ATOM 4581 C CA . TYR B 1 189 ? 68.618 -7.387 46.781 1.00 12.77 222 TYR B CA 1
ATOM 4582 C C . TYR B 1 189 ? 69.263 -6.597 45.638 1.00 11.73 222 TYR B C 1
ATOM 4583 O O . TYR B 1 189 ? 69.770 -5.467 45.844 1.00 12.47 222 TYR B O 1
ATOM 4592 N N . VAL B 1 190 ? 69.171 -7.169 44.427 1.00 10.67 223 VAL B N 1
ATOM 4593 C CA . VAL B 1 190 ? 69.663 -6.523 43.176 1.00 12.18 223 VAL B CA 1
ATOM 4594 C C . VAL B 1 190 ? 68.575 -6.490 42.140 1.00 11.39 223 VAL B C 1
ATOM 4595 O O . VAL B 1 190 ? 67.849 -7.500 41.970 1.00 13.57 223 VAL B O 1
ATOM 4599 N N . HIS B 1 191 ? 68.519 -5.392 41.406 1.00 11.62 224 HIS B N 1
ATOM 4600 C CA . HIS B 1 191 ? 67.594 -5.403 40.263 1.00 11.66 224 HIS B CA 1
ATOM 4601 C C . HIS B 1 191 ? 68.141 -4.424 39.246 1.00 9.48 224 HIS B C 1
ATOM 4602 O O . HIS B 1 191 ? 68.619 -3.332 39.588 1.00 12.21 224 HIS B O 1
ATOM 4609 N N . SER B 1 192 ? 68.073 -4.788 37.962 1.00 9.77 225 SER B N 1
ATOM 4610 C CA . SER B 1 192 ? 68.366 -3.921 36.865 1.00 9.19 225 SER B CA 1
ATOM 4611 C C . SER B 1 192 ? 67.144 -3.825 35.953 1.00 9.57 225 SER B C 1
ATOM 4612 O O . SER B 1 192 ? 66.531 -4.859 35.718 1.00 13.74 225 SER B O 1
ATOM 4615 N N . PHE B 1 193 ? 66.834 -2.604 35.486 1.00 8.06 226 PHE B N 1
ATOM 4616 C CA . PHE B 1 193 ? 65.666 -2.397 34.625 1.00 8.45 226 PHE B CA 1
ATOM 4617 C C . PHE B 1 193 ? 66.135 -2.007 33.236 1.00 8.82 226 PHE B C 1
ATOM 4618 O O . PHE B 1 193 ? 66.462 -0.843 32.965 1.00 9.62 226 PHE B O 1
ATOM 4626 N N . LEU B 1 194 ? 66.084 -2.984 32.314 1.00 9.32 227 LEU B N 1
ATOM 4627 C CA . LEU B 1 194 ? 66.545 -2.795 30.947 1.00 8.24 227 LEU B CA 1
ATOM 4628 C C . LEU B 1 194 ? 65.510 -1.927 30.220 1.00 7.82 227 LEU B C 1
ATOM 4629 O O . LEU B 1 194 ? 64.292 -2.142 30.262 1.00 9.68 227 LEU B O 1
ATOM 4634 N N . GLY B 1 195 ? 65.989 -0.923 29.454 1.00 8.80 228 GLY B N 1
ATOM 4635 C CA . GLY B 1 195 ? 65.063 -0.018 28.725 1.00 10.53 228 GLY B CA 1
ATOM 4636 C C . GLY B 1 195 ? 64.750 1.233 29.557 1.00 9.06 228 GLY B C 1
ATOM 4637 O O . GLY B 1 195 ? 64.185 2.233 29.000 1.00 10.56 228 GLY B O 1
ATOM 4638 N N . LEU B 1 196 ? 64.982 1.236 30.885 1.00 8.65 229 LEU B N 1
ATOM 4639 C CA . LEU B 1 196 ? 64.717 2.415 31.712 1.00 8.01 229 LEU B CA 1
ATOM 4640 C C . LEU B 1 196 ? 65.909 3.319 31.888 1.00 9.73 229 LEU B C 1
ATOM 4641 O O . LEU B 1 196 ? 65.798 4.309 32.605 1.00 11.10 229 LEU B O 1
ATOM 4646 N N . GLY B 1 197 ? 67.079 2.964 31.330 1.00 8.63 230 GLY B N 1
ATOM 4647 C CA . GLY B 1 197 ? 68.163 3.947 31.219 1.00 8.01 230 GLY B CA 1
ATOM 4648 C C . GLY B 1 197 ? 67.787 5.206 30.437 1.00 9.55 230 GLY B C 1
ATOM 4649 O O . GLY B 1 197 ? 66.754 5.175 29.675 1.00 9.82 230 GLY B O 1
ATOM 4650 N N . GLN B 1 198 ? 68.521 6.282 30.637 1.00 10.13 231 GLN B N 1
ATOM 4651 C CA A GLN B 1 198 ? 68.221 7.649 30.132 0.50 9.77 231 GLN B CA 1
ATOM 4652 C CA B GLN B 1 198 ? 68.014 7.565 30.228 0.50 9.01 231 GLN B CA 1
ATOM 4653 C C . GLN B 1 198 ? 67.937 7.655 28.643 1.00 8.90 231 GLN B C 1
ATOM 4654 O O . GLN B 1 198 ? 66.991 8.277 28.162 1.00 10.24 231 GLN B O 1
ATOM 4665 N N . THR B 1 199 ? 68.827 7.051 27.870 1.00 10.54 232 THR B N 1
ATOM 4666 C CA . THR B 1 199 ? 68.771 7.177 26.383 1.00 13.54 232 THR B CA 1
ATOM 4667 C C . THR B 1 199 ? 67.561 6.414 25.978 1.00 10.37 232 THR B C 1
ATOM 4668 O O . THR B 1 199 ? 66.757 6.958 25.190 1.00 12.49 232 THR B O 1
ATOM 4672 N N . GLU B 1 200 ? 67.397 5.155 26.397 1.00 10.10 233 GLU B N 1
ATOM 4673 C CA . GLU B 1 200 ? 66.240 4.397 25.937 1.00 10.07 233 GLU B CA 1
ATOM 4674 C C . GLU B 1 200 ? 64.922 5.019 26.354 1.00 9.47 233 GLU B C 1
ATOM 4675 O O . GLU B 1 200 ? 63.944 5.072 25.556 1.00 12.59 233 GLU B O 1
ATOM 4681 N N . MET B 1 201 ? 64.782 5.409 27.605 1.00 8.79 234 MET B N 1
ATOM 4682 C CA A MET B 1 201 ? 63.605 6.090 28.163 0.50 7.87 234 MET B CA 1
ATOM 4683 C CA B MET B 1 201 ? 63.502 5.920 27.984 0.50 9.67 234 MET B CA 1
ATOM 4684 C C . MET B 1 201 ? 63.239 7.263 27.260 1.00 7.59 234 MET B C 1
ATOM 4685 O O . MET B 1 201 ? 62.080 7.531 26.946 1.00 8.29 234 MET B O 1
ATOM 4694 N N . SER B 1 202 ? 64.288 8.080 26.991 1.00 7.74 235 SER B N 1
ATOM 4695 C CA . SER B 1 202 ? 64.059 9.365 26.388 1.00 7.67 235 SER B CA 1
ATOM 4696 C C . SER B 1 202 ? 63.357 9.198 25.019 1.00 8.05 235 SER B C 1
ATOM 4697 O O . SER B 1 202 ? 62.638 10.158 24.618 1.00 9.44 235 SER B O 1
ATOM 4700 N N . HIS B 1 203 ? 63.615 8.100 24.327 1.00 8.14 236 HIS B N 1
ATOM 4701 C CA . HIS B 1 203 ? 63.037 7.891 22.977 1.00 8.96 236 HIS B CA 1
ATOM 4702 C C . HIS B 1 203 ? 61.534 7.726 23.006 1.00 8.44 236 HIS B C 1
ATOM 4703 O O . HIS B 1 203 ? 60.943 7.718 21.919 1.00 10.41 236 HIS B O 1
ATOM 4710 N N . GLN B 1 204 ? 60.915 7.661 24.213 1.00 7.68 237 GLN B N 1
ATOM 4711 C CA . GLN B 1 204 ? 59.449 7.605 24.323 1.00 7.94 237 GLN B CA 1
ATOM 4712 C C . GLN B 1 204 ? 58.847 8.982 24.579 1.00 7.75 237 GLN B C 1
ATOM 4713 O O . GLN B 1 204 ? 57.618 9.027 24.609 1.00 10.84 237 GLN B O 1
ATOM 4719 N N . PHE B 1 205 ? 59.684 10.043 24.839 1.00 7.79 238 PHE B N 1
ATOM 4720 C CA . PHE B 1 205 ? 59.173 11.340 25.244 1.00 7.52 238 PHE B CA 1
ATOM 4721 C C . PHE B 1 205 ? 59.664 12.541 24.473 1.00 8.30 238 PHE B C 1
ATOM 4722 O O . PHE B 1 205 ? 59.458 13.674 24.889 1.00 8.89 238 PHE B O 1
ATOM 4730 N N . LEU B 1 206 ? 60.235 12.310 23.282 1.00 8.71 239 LEU B N 1
ATOM 4731 C CA . LEU B 1 206 ? 60.857 13.443 22.589 1.00 9.92 239 LEU B CA 1
ATOM 4732 C C . LEU B 1 206 ? 59.807 14.401 22.017 1.00 9.47 239 LEU B C 1
ATOM 4733 O O . LEU B 1 206 ? 60.130 15.540 21.718 1.00 10.94 239 LEU B O 1
ATOM 4738 N N . ASN B 1 207 ? 58.546 13.931 21.860 1.00 9.06 240 ASN B N 1
ATOM 4739 C CA . ASN B 1 207 ? 57.476 14.797 21.403 1.00 10.30 240 ASN B CA 1
ATOM 4740 C C . ASN B 1 207 ? 56.504 15.151 22.505 1.00 9.57 240 ASN B C 1
ATOM 4741 O O . ASN B 1 207 ? 55.346 15.480 22.250 1.00 11.59 240 ASN B O 1
ATOM 4746 N N . SER B 1 208 ? 56.941 15.070 23.771 1.00 9.95 241 SER B N 1
ATOM 4747 C CA . SER B 1 208 ? 56.153 15.565 24.893 1.00 9.35 241 SER B CA 1
ATOM 4748 C C . SER B 1 208 ? 56.503 17.019 25.216 1.00 9.53 241 SER B C 1
ATOM 4749 O O . SER B 1 208 ? 57.562 17.299 25.830 1.00 10.88 241 SER B O 1
ATOM 4752 N N . PRO B 1 209 ? 55.578 17.973 24.935 1.00 10.67 242 PRO B N 1
ATOM 4753 C CA . PRO B 1 209 ? 55.914 19.403 25.214 1.00 11.30 242 PRO B CA 1
ATOM 4754 C C . PRO B 1 209 ? 56.203 19.649 26.682 1.00 10.52 242 PRO B C 1
ATOM 4755 O O . PRO B 1 209 ? 57.064 20.476 26.961 1.00 10.37 242 PRO B O 1
ATOM 4759 N N . SER B 1 210 ? 55.620 18.880 27.606 1.00 9.71 243 SER B N 1
ATOM 4760 C CA A SER B 1 210 ? 55.897 19.132 29.037 0.50 9.64 243 SER B CA 1
ATOM 4761 C CA B SER B 1 210 ? 55.904 19.194 29.023 0.50 10.83 243 SER B CA 1
ATOM 4762 C C . SER B 1 210 ? 57.342 18.840 29.405 1.00 10.63 243 SER B C 1
ATOM 4763 O O . SER B 1 210 ? 57.759 19.254 30.486 1.00 12.01 243 SER B O 1
ATOM 4768 N N . CYS B 1 211 ? 58.054 18.052 28.605 1.00 8.77 244 CYS B N 1
ATOM 4769 C CA . CYS B 1 211 ? 59.401 17.606 28.941 1.00 8.70 244 CYS B CA 1
ATOM 4770 C C . CYS B 1 211 ? 60.510 18.467 28.380 1.00 8.15 244 CYS B C 1
ATOM 4771 O O . CYS B 1 211 ? 61.660 18.093 28.559 1.00 10.07 244 CYS B O 1
ATOM 4774 N N . PHE B 1 212 ? 60.195 19.582 27.717 1.00 9.59 245 PHE B N 1
ATOM 4775 C CA . PHE B 1 212 ? 61.203 20.487 27.115 1.00 8.77 245 PHE B CA 1
ATOM 4776 C C . PHE B 1 212 ? 60.912 21.925 27.411 1.00 9.79 245 PHE B C 1
ATOM 4777 O O . PHE B 1 212 ? 59.738 22.284 27.648 1.00 10.92 245 PHE B O 1
ATOM 4785 N N . ALA B 1 213 ? 61.976 22.773 27.378 1.00 9.77 246 ALA B N 1
ATOM 4786 C CA . ALA B 1 213 ? 61.779 24.191 27.631 1.00 9.84 246 ALA B CA 1
ATOM 4787 C C . ALA B 1 213 ? 60.756 24.789 26.649 1.00 10.49 246 ALA B C 1
ATOM 4788 O O . ALA B 1 213 ? 60.608 24.337 25.500 1.00 11.16 246 ALA B O 1
ATOM 4790 N N . ASN B 1 214 ? 60.162 25.898 27.070 1.00 12.33 247 ASN B N 1
ATOM 4791 C CA . ASN B 1 214 ? 59.218 26.648 26.193 1.00 12.39 247 ASN B CA 1
ATOM 4792 C C . ASN B 1 214 ? 59.885 26.961 24.864 1.00 12.43 247 ASN B C 1
ATOM 4793 O O . ASN B 1 214 ? 61.008 27.536 24.803 1.00 12.92 247 ASN B O 1
ATOM 4798 N N . ASP B 1 215 ? 59.192 26.602 23.793 1.00 12.73 248 ASP B N 1
ATOM 4799 C CA . ASP B 1 215 ? 59.602 26.892 22.414 1.00 13.90 248 ASP B CA 1
ATOM 4800 C C . ASP B 1 215 ? 60.760 26.036 21.934 1.00 12.75 248 ASP B C 1
ATOM 4801 O O . ASP B 1 215 ? 61.238 26.222 20.827 1.00 15.79 248 ASP B O 1
ATOM 4806 N N . TYR B 1 216 ? 61.177 25.009 22.694 1.00 12.14 249 TYR B N 1
ATOM 4807 C CA . TYR B 1 216 ? 62.176 24.097 22.163 1.00 13.17 249 TYR B CA 1
ATOM 4808 C C . TYR B 1 216 ? 61.527 23.398 20.942 1.00 11.98 249 TYR B C 1
ATOM 4809 O O . TYR B 1 216 ? 60.362 22.970 21.033 1.00 13.69 249 TYR B O 1
ATOM 4818 N N . PRO B 1 217 ? 62.278 23.231 19.829 1.00 11.95 250 PRO B N 1
ATOM 4819 C CA . PRO B 1 217 ? 61.664 22.631 18.621 1.00 12.09 250 PRO B CA 1
ATOM 4820 C C . PRO B 1 217 ? 61.625 21.092 18.731 1.00 10.62 250 PRO B C 1
ATOM 4821 O O . PRO B 1 217 ? 62.637 20.390 18.566 1.00 14.26 250 PRO B O 1
ATOM 4825 N N . LEU B 1 218 ? 60.435 20.575 19.002 1.00 12.59 251 LEU B N 1
ATOM 4826 C CA . LEU B 1 218 ? 60.294 19.138 19.107 1.00 11.86 251 LEU B CA 1
ATOM 4827 C C . LEU B 1 218 ? 60.387 18.533 17.720 1.00 12.52 251 LEU B C 1
ATOM 4828 O O . LEU B 1 218 ? 60.065 19.190 16.700 1.00 14.86 251 LEU B O 1
ATOM 4833 N N . PRO B 1 219 ? 60.775 17.259 17.621 1.00 11.66 252 PRO B N 1
ATOM 4834 C CA . PRO B 1 219 ? 60.924 16.689 16.257 1.00 13.16 252 PRO B CA 1
ATOM 4835 C C . PRO B 1 219 ? 59.645 16.744 15.403 1.00 12.40 252 PRO B C 1
ATOM 4836 O O . PRO B 1 219 ? 59.727 16.847 14.143 1.00 17.24 252 PRO B O 1
ATOM 4840 N N . ASP B 1 220 ? 58.486 16.667 16.073 1.00 13.99 253 ASP B N 1
ATOM 4841 C CA . ASP B 1 220 ? 57.204 16.636 15.312 1.00 16.90 253 ASP B CA 1
ATOM 4842 C C . ASP B 1 220 ? 56.753 18.012 14.872 1.00 16.09 253 ASP B C 1
ATOM 4843 O O . ASP B 1 220 ? 55.664 18.103 14.271 1.00 19.24 253 ASP B O 1
ATOM 4848 N N . GLY B 1 221 ? 57.546 19.053 15.125 1.00 15.88 254 GLY B N 1
ATOM 4849 C CA . GLY B 1 221 ? 57.108 20.386 14.743 1.00 17.71 254 GLY B CA 1
ATOM 4850 C C . GLY B 1 221 ? 56.345 21.200 15.767 1.00 16.25 254 GLY B C 1
ATOM 4851 O O . GLY B 1 221 ? 56.112 22.387 15.552 1.00 20.26 254 GLY B O 1
ATOM 4852 N N . GLU B 1 222 ? 55.953 20.574 16.880 1.00 16.68 255 GLU B N 1
ATOM 4853 C CA . GLU B 1 222 ? 55.309 21.288 17.981 1.00 16.86 255 GLU B CA 1
ATOM 4854 C C . GLU B 1 222 ? 56.421 21.933 18.846 1.00 16.16 255 GLU B C 1
ATOM 4855 O O . GLU B 1 222 ? 57.634 21.632 18.683 1.00 16.98 255 GLU B O 1
ATOM 4861 N N . SER B 1 223 ? 55.983 22.787 19.769 1.00 17.24 256 SER B N 1
ATOM 4862 C CA . SER B 1 223 ? 56.920 23.549 20.629 1.00 16.06 256 SER B CA 1
ATOM 4863 C C . SER B 1 223 ? 56.894 23.000 22.009 1.00 13.49 256 SER B C 1
ATOM 4864 O O . SER B 1 223 ? 55.871 22.600 22.569 1.00 14.76 256 SER B O 1
ATOM 4867 N N . GLY B 1 224 ? 58.065 23.003 22.622 1.00 11.68 257 GLY B N 1
ATOM 4868 C CA . GLY B 1 224 ? 58.122 22.716 24.021 1.00 11.51 257 GLY B CA 1
ATOM 4869 C C . GLY B 1 224 ? 57.222 23.654 24.867 1.00 12.26 257 GLY B C 1
ATOM 4870 O O . GLY B 1 224 ? 56.994 24.833 24.510 1.00 13.44 257 GLY B O 1
ATOM 4871 N N . GLN B 1 225 ? 56.739 23.120 26.017 1.00 11.42 258 GLN B N 1
ATOM 4872 C CA . GLN B 1 225 ? 55.918 23.904 26.930 1.00 12.12 258 GLN B CA 1
ATOM 4873 C C . GLN B 1 225 ? 56.132 23.280 28.305 1.00 11.55 258 GLN B C 1
ATOM 4874 O O . GLN B 1 225 ? 55.304 22.540 28.802 1.00 11.96 258 GLN B O 1
ATOM 4880 N N . GLY B 1 226 ? 57.335 23.494 28.818 1.00 11.20 259 GLY B N 1
ATOM 4881 C CA . GLY B 1 226 ? 57.816 22.596 29.868 1.00 11.87 259 GLY B CA 1
ATOM 4882 C C . GLY B 1 226 ? 57.081 22.733 31.171 1.00 10.75 259 GLY B C 1
ATOM 4883 O O . GLY B 1 226 ? 56.656 23.801 31.556 1.00 13.62 259 GLY B O 1
ATOM 4884 N N . ASN B 1 227 ? 56.945 21.597 31.850 1.00 10.68 260 ASN B N 1
ATOM 4885 C CA A ASN B 1 227 ? 56.332 21.545 33.159 0.50 12.13 260 ASN B CA 1
ATOM 4886 C CA B ASN B 1 227 ? 56.389 21.569 33.220 0.50 11.51 260 ASN B CA 1
ATOM 4887 C C . ASN B 1 227 ? 56.801 20.256 33.829 1.00 11.46 260 ASN B C 1
ATOM 4888 O O . ASN B 1 227 ? 56.343 19.177 33.448 1.00 11.65 260 ASN B O 1
ATOM 4897 N N . ALA B 1 228 ? 57.764 20.375 34.777 1.00 10.25 261 ALA B N 1
ATOM 4898 C CA . ALA B 1 228 ? 58.397 19.135 35.275 1.00 10.87 261 ALA B CA 1
ATOM 4899 C C . ALA B 1 228 ? 57.370 18.197 35.933 1.00 10.61 261 ALA B C 1
ATOM 4900 O O . ALA B 1 228 ? 57.448 17.014 35.708 1.00 10.58 261 ALA B O 1
ATOM 4902 N N . PRO B 1 229 ? 56.460 18.730 36.788 1.00 11.91 262 PRO B N 1
ATOM 4903 C CA . PRO B 1 229 ? 55.505 17.768 37.400 1.00 12.45 262 PRO B CA 1
ATOM 4904 C C . PRO B 1 229 ? 54.700 17.000 36.349 1.00 11.16 262 PRO B C 1
ATOM 4905 O O . PRO B 1 229 ? 54.492 15.765 36.483 1.00 11.63 262 PRO B O 1
ATOM 4909 N N . SER B 1 230 ? 54.337 17.641 35.236 1.00 12.49 263 SER B N 1
ATOM 4910 C CA . SER B 1 230 ? 53.562 16.940 34.171 1.00 12.00 263 SER B CA 1
ATOM 4911 C C . SER B 1 230 ? 54.473 15.982 33.397 1.00 11.01 263 SER B C 1
ATOM 4912 O O . SER B 1 230 ? 54.069 14.848 33.079 1.00 11.03 263 SER B O 1
ATOM 4915 N N . CYS B 1 231 ? 55.714 16.378 33.110 1.00 10.93 264 CYS B N 1
ATOM 4916 C CA . CYS B 1 231 ? 56.666 15.482 32.460 1.00 8.81 264 CYS B CA 1
ATOM 4917 C C . CYS B 1 231 ? 56.901 14.228 33.331 1.00 9.13 264 CYS B C 1
ATOM 4918 O O . CYS B 1 231 ? 56.879 13.082 32.890 1.00 8.95 264 CYS B O 1
ATOM 4921 N N . LYS B 1 232 ? 57.112 14.491 34.653 1.00 10.07 265 LYS B N 1
ATOM 4922 C CA . LYS B 1 232 ? 57.260 13.436 35.617 1.00 10.50 265 LYS B CA 1
ATOM 4923 C C . LYS B 1 232 ? 56.104 12.419 35.556 1.00 9.10 265 LYS B C 1
ATOM 4924 O O . LYS B 1 232 ? 56.324 11.218 35.593 1.00 9.63 265 LYS B O 1
ATOM 4930 N N . GLU B 1 233 ? 54.869 12.902 35.493 1.00 10.38 266 GLU B N 1
ATOM 4931 C CA A GLU B 1 233 ? 53.723 11.975 35.439 0.70 12.24 266 GLU B CA 1
ATOM 4932 C CA B GLU B 1 233 ? 53.683 12.044 35.390 0.30 10.41 266 GLU B CA 1
ATOM 4933 C C . GLU B 1 233 ? 53.767 11.137 34.180 1.00 10.61 266 GLU B C 1
ATOM 4934 O O . GLU B 1 233 ? 53.433 9.937 34.242 1.00 11.42 266 GLU B O 1
ATOM 4945 N N . GLU B 1 234 ? 54.204 11.690 33.083 1.00 10.29 267 GLU B N 1
ATOM 4946 C CA . GLU B 1 234 ? 54.360 10.879 31.809 1.00 9.97 267 GLU B CA 1
ATOM 4947 C C . GLU B 1 234 ? 55.399 9.786 32.013 1.00 8.38 267 GLU B C 1
ATOM 4948 O O . GLU B 1 234 ? 55.181 8.608 31.678 1.00 9.31 267 GLU B O 1
ATOM 4954 N N . VAL B 1 235 ? 56.551 10.181 32.580 1.00 9.35 268 VAL B N 1
ATOM 4955 C CA . VAL B 1 235 ? 57.597 9.163 32.746 1.00 9.42 268 VAL B CA 1
ATOM 4956 C C . VAL B 1 235 ? 57.121 8.067 33.733 1.00 8.01 268 VAL B C 1
ATOM 4957 O O . VAL B 1 235 ? 57.402 6.889 33.563 1.00 8.69 268 VAL B O 1
ATOM 4961 N N . THR B 1 236 ? 56.360 8.467 34.779 1.00 7.93 269 THR B N 1
ATOM 4962 C CA . THR B 1 236 ? 55.825 7.510 35.762 1.00 9.95 269 THR B CA 1
ATOM 4963 C C . THR B 1 236 ? 54.949 6.472 35.047 1.00 8.27 269 THR B C 1
ATOM 4964 O O . THR B 1 236 ? 54.960 5.306 35.459 1.00 9.30 269 THR B O 1
ATOM 4968 N N . SER B 1 237 ? 54.195 6.855 33.993 1.00 9.32 270 SER B N 1
ATOM 4969 C CA A SER B 1 237 ? 53.405 5.833 33.329 0.50 9.19 270 SER B CA 1
ATOM 4970 C CA B SER B 1 237 ? 53.395 5.840 33.319 0.50 9.90 270 SER B CA 1
ATOM 4971 C C . SER B 1 237 ? 54.309 4.761 32.716 1.00 8.38 270 SER B C 1
ATOM 4972 O O . SER B 1 237 ? 53.985 3.574 32.755 1.00 9.65 270 SER B O 1
ATOM 4977 N N . LEU B 1 238 ? 55.467 5.137 32.204 1.00 8.03 271 LEU B N 1
ATOM 4978 C CA . LEU B 1 238 ? 56.436 4.102 31.717 1.00 8.63 271 LEU B CA 1
ATOM 4979 C C . LEU B 1 238 ? 56.999 3.276 32.869 1.00 8.63 271 LEU B C 1
ATOM 4980 O O . LEU B 1 238 ? 57.130 2.049 32.754 1.00 10.41 271 LEU B O 1
ATOM 4985 N N . MET B 1 239 ? 57.321 3.948 33.982 1.00 8.66 272 MET B N 1
ATOM 4986 C CA A MET B 1 239 ? 57.902 3.274 35.172 0.50 9.46 272 MET B CA 1
ATOM 4987 C CA B MET B 1 239 ? 57.952 3.158 35.068 0.50 10.29 272 MET B CA 1
ATOM 4988 C C . MET B 1 239 ? 56.948 2.191 35.700 1.00 8.56 272 MET B C 1
ATOM 4989 O O . MET B 1 239 ? 57.315 1.053 35.964 1.00 9.99 272 MET B O 1
ATOM 4998 N N . ASN B 1 240 ? 55.670 2.612 35.877 1.00 8.49 273 ASN B N 1
ATOM 4999 C CA . ASN B 1 240 ? 54.713 1.820 36.660 1.00 9.69 273 ASN B CA 1
ATOM 5000 C C . ASN B 1 240 ? 53.633 1.133 35.853 1.00 10.55 273 ASN B C 1
ATOM 5001 O O . ASN B 1 240 ? 53.343 -0.037 36.119 1.00 14.90 273 ASN B O 1
ATOM 5006 N N . SER B 1 241 ? 53.049 1.810 34.848 1.00 10.05 274 SER B N 1
ATOM 5007 C CA . SER B 1 241 ? 52.041 1.101 34.016 1.00 11.13 274 SER B CA 1
ATOM 5008 C C . SER B 1 241 ? 52.697 0.085 33.105 1.00 9.64 274 SER B C 1
ATOM 5009 O O . SER B 1 241 ? 52.096 -0.983 32.821 1.00 12.90 274 SER B O 1
ATOM 5012 N N . VAL B 1 242 ? 53.915 0.343 32.637 1.00 11.09 275 VAL B N 1
ATOM 5013 C CA . VAL B 1 242 ? 54.610 -0.580 31.741 1.00 11.08 275 VAL B CA 1
ATOM 5014 C C . VAL B 1 242 ? 55.513 -1.499 32.589 1.00 12.09 275 VAL B C 1
ATOM 5015 O O . VAL B 1 242 ? 55.262 -2.675 32.647 1.00 12.84 275 VAL B O 1
ATOM 5019 N N . HIS B 1 243 ? 56.545 -0.969 33.236 1.00 10.42 276 HIS B N 1
ATOM 5020 C CA . HIS B 1 243 ? 57.519 -1.827 33.916 1.00 9.38 276 HIS B CA 1
ATOM 5021 C C . HIS B 1 243 ? 57.171 -2.290 35.327 1.00 9.71 276 HIS B C 1
ATOM 5022 O O . HIS B 1 243 ? 57.832 -3.199 35.811 1.00 12.24 276 HIS B O 1
ATOM 5029 N N . LYS B 1 244 ? 56.118 -1.727 35.917 1.00 10.11 277 LYS B N 1
ATOM 5030 C CA . LYS B 1 244 ? 55.687 -2.133 37.277 1.00 9.73 277 LYS B CA 1
ATOM 5031 C C . LYS B 1 244 ? 56.868 -1.989 38.268 1.00 9.98 277 LYS B C 1
ATOM 5032 O O . LYS B 1 244 ? 57.005 -2.800 39.231 1.00 11.54 277 LYS B O 1
ATOM 5038 N N . VAL B 1 245 ? 57.597 -0.889 38.150 1.00 9.31 278 VAL B N 1
ATOM 5039 C CA . VAL B 1 245 ? 58.713 -0.691 39.080 1.00 8.40 278 VAL B CA 1
ATOM 5040 C C . VAL B 1 245 ? 58.217 -0.596 40.541 1.00 10.70 278 VAL B C 1
ATOM 5041 O O . VAL B 1 245 ? 58.741 -1.252 41.452 1.00 10.79 278 VAL B O 1
ATOM 5045 N N . ASN B 1 246 ? 57.132 0.154 40.722 1.00 10.34 279 ASN B N 1
ATOM 5046 C CA . ASN B 1 246 ? 56.612 0.345 42.088 1.00 11.68 279 ASN B CA 1
ATOM 5047 C C . ASN B 1 246 ? 56.249 -0.968 42.743 1.00 10.86 279 ASN B C 1
ATOM 5048 O O . ASN B 1 246 ? 56.556 -1.196 43.921 1.00 12.54 279 ASN B O 1
ATOM 5053 N N . GLN B 1 247 ? 55.507 -1.826 42.053 1.00 11.39 280 GLN B N 1
ATOM 5054 C CA . GLN B 1 247 ? 55.065 -3.096 42.606 1.00 12.46 280 GLN B CA 1
ATOM 5055 C C . GLN B 1 247 ? 56.209 -4.020 42.958 1.00 11.93 280 GLN B C 1
ATOM 5056 O O . GLN B 1 247 ? 56.119 -4.782 43.930 1.00 14.74 280 GLN B O 1
ATOM 5062 N N . GLN B 1 248 ? 57.291 -3.928 42.187 1.00 12.54 281 GLN B N 1
ATOM 5063 C CA . GLN B 1 248 ? 58.442 -4.807 42.405 1.00 12.04 281 GLN B CA 1
ATOM 5064 C C . GLN B 1 248 ? 59.324 -4.291 43.563 1.00 12.28 281 GLN B C 1
ATOM 5065 O O . GLN B 1 248 ? 59.860 -5.083 44.364 1.00 14.90 281 GLN B O 1
ATOM 5071 N N . ILE B 1 249 ? 59.514 -2.966 43.659 1.00 11.62 282 ILE B N 1
ATOM 5072 C CA . ILE B 1 249 ? 60.511 -2.416 44.581 1.00 11.72 282 ILE B CA 1
ATOM 5073 C C . ILE B 1 249 ? 59.958 -1.884 45.916 1.00 11.67 282 ILE B C 1
ATOM 5074 O O . ILE B 1 249 ? 60.537 -2.072 46.993 1.00 13.70 282 ILE B O 1
ATOM 5079 N N . GLN B 1 250 ? 58.825 -1.186 45.836 1.00 12.74 283 GLN B N 1
ATOM 5080 C CA . GLN B 1 250 ? 58.351 -0.506 47.057 1.00 14.84 283 GLN B CA 1
ATOM 5081 C C . GLN B 1 250 ? 58.096 -1.381 48.243 1.00 18.24 283 GLN B C 1
ATOM 5082 O O . GLN B 1 250 ? 58.452 -1.015 49.364 1.00 19.82 283 GLN B O 1
ATOM 5088 N N . PRO B 1 251 ? 57.467 -2.551 48.068 1.00 16.84 284 PRO B N 1
ATOM 5089 C CA . PRO B 1 251 ? 57.202 -3.349 49.307 1.00 20.34 284 PRO B CA 1
ATOM 5090 C C . PRO B 1 251 ? 58.510 -3.783 49.966 1.00 19.31 284 PRO B C 1
ATOM 5091 O O . PRO B 1 251 ? 58.566 -3.904 51.199 1.00 24.86 284 PRO B O 1
ATOM 5095 N N . LEU B 1 252 ? 59.560 -3.997 49.183 1.00 17.75 285 LEU B N 1
ATOM 5096 C CA . LEU B 1 252 ? 60.794 -4.507 49.722 1.00 21.30 285 LEU B CA 1
ATOM 5097 C C . LEU B 1 252 ? 61.480 -3.376 50.463 1.00 19.44 285 LEU B C 1
ATOM 5098 O O . LEU B 1 252 ? 61.928 -3.628 51.574 1.00 21.85 285 LEU B O 1
ATOM 5103 N N . LEU B 1 253 ? 61.522 -2.157 49.909 1.00 16.65 286 LEU B N 1
ATOM 5104 C CA . LEU B 1 253 ? 62.158 -1.032 50.645 1.00 17.87 286 LEU B CA 1
ATOM 5105 C C . LEU B 1 253 ? 61.368 -0.668 51.922 1.00 19.17 286 LEU B C 1
ATOM 5106 O O . LEU B 1 253 ? 61.977 -0.237 52.888 1.00 22.95 286 LEU B O 1
ATOM 5111 N N . ALA B 1 254 ? 60.019 -0.771 51.868 1.00 22.78 287 ALA B N 1
ATOM 5112 C CA . ALA B 1 254 ? 59.198 -0.394 53.043 1.00 23.87 287 ALA B CA 1
ATOM 5113 C C . ALA B 1 254 ? 59.665 -1.177 54.266 1.00 25.72 287 ALA B C 1
ATOM 5114 O O . ALA B 1 254 ? 59.708 -0.629 55.429 1.00 25.84 287 ALA B O 1
ATOM 5116 N N . LEU B 1 255 ? 59.999 -2.451 54.027 1.00 23.99 288 LEU B N 1
ATOM 5117 C CA . LEU B 1 255 ? 60.402 -3.329 55.105 1.00 24.70 288 LEU B CA 1
ATOM 5118 C C . LEU B 1 255 ? 61.879 -3.408 55.348 1.00 23.00 288 LEU B C 1
ATOM 5119 O O . LEU B 1 255 ? 62.271 -3.902 56.393 1.00 27.08 288 LEU B O 1
ATOM 5124 N N . ASN B 1 256 ? 62.681 -2.973 54.370 1.00 22.59 289 ASN B N 1
ATOM 5125 C CA . ASN B 1 256 ? 64.153 -2.991 54.501 1.00 25.20 289 ASN B CA 1
ATOM 5126 C C . ASN B 1 256 ? 64.731 -1.597 54.261 1.00 19.22 289 ASN B C 1
ATOM 5127 O O . ASN B 1 256 ? 65.343 -1.407 53.198 1.00 19.22 289 ASN B O 1
ATOM 5132 N N . PRO B 1 257 ? 64.398 -0.614 55.127 1.00 21.50 290 PRO B N 1
ATOM 5133 C CA A PRO B 1 257 ? 64.719 0.786 54.858 0.50 24.14 290 PRO B CA 1
ATOM 5134 C CA B PRO B 1 257 ? 64.704 0.731 54.701 0.50 21.10 290 PRO B CA 1
ATOM 5135 C C . PRO B 1 257 ? 66.213 0.977 54.615 1.00 21.20 290 PRO B C 1
ATOM 5136 O O . PRO B 1 257 ? 67.064 0.359 55.327 1.00 22.93 290 PRO B O 1
ATOM 5143 N N . VAL B 1 258 ? 66.520 1.865 53.696 1.00 19.66 291 VAL B N 1
ATOM 5144 C CA . VAL B 1 258 ? 67.867 2.255 53.447 1.00 16.14 291 VAL B CA 1
ATOM 5145 C C . VAL B 1 258 ? 68.146 3.514 54.254 1.00 21.13 291 VAL B C 1
ATOM 5146 O O . VAL B 1 258 ? 67.359 4.448 54.218 1.00 24.15 291 VAL B O 1
ATOM 5150 N N . ASN B 1 259 ? 69.220 3.521 55.016 1.00 19.41 292 ASN B N 1
ATOM 5151 C CA . ASN B 1 259 ? 69.586 4.688 55.786 1.00 22.76 292 ASN B CA 1
ATOM 5152 C C . ASN B 1 259 ? 70.358 5.741 55.020 1.00 16.46 292 ASN B C 1
ATOM 5153 O O . ASN B 1 259 ? 70.219 6.920 55.300 1.00 21.52 292 ASN B O 1
ATOM 5158 N N . GLU B 1 260 ? 71.123 5.309 53.993 1.00 16.12 293 GLU B N 1
ATOM 5159 C CA . GLU B 1 260 ? 71.934 6.262 53.206 1.00 15.06 293 GLU B CA 1
ATOM 5160 C C . GLU B 1 260 ? 71.814 5.770 51.762 1.00 14.92 293 GLU B C 1
ATOM 5161 O O . GLU B 1 260 ? 72.150 4.625 51.473 1.00 13.91 293 GLU B O 1
ATOM 5167 N N . TRP B 1 261 ? 71.372 6.656 50.873 1.00 11.85 294 TRP B N 1
ATOM 5168 C CA . TRP B 1 261 ? 71.317 6.393 49.424 1.00 10.94 294 TRP B CA 1
ATOM 5169 C C . TRP B 1 261 ? 72.508 7.051 48.743 1.00 10.67 294 TRP B C 1
ATOM 5170 O O . TRP B 1 261 ? 72.756 8.256 48.924 1.00 11.34 294 TRP B O 1
ATOM 5181 N N . TYR B 1 262 ? 73.141 6.292 47.840 1.00 10.46 295 TYR B N 1
ATOM 5182 C CA . TYR B 1 262 ? 74.244 6.839 46.993 1.00 11.31 295 TYR B CA 1
ATOM 5183 C C . TYR B 1 262 ? 73.877 6.540 45.561 1.00 10.20 295 TYR B C 1
ATOM 5184 O O . TYR B 1 262 ? 73.337 5.477 45.268 1.00 12.80 295 TYR B O 1
ATOM 5193 N N . SER B 1 263 ? 74.132 7.476 44.690 1.00 10.62 296 SER B N 1
ATOM 5194 C CA . SER B 1 263 ? 73.872 7.302 43.256 1.00 9.43 296 SER B CA 1
ATOM 5195 C C . SER B 1 263 ? 75.122 7.602 42.463 1.00 10.04 296 SER B C 1
ATOM 5196 O O . SER B 1 263 ? 75.927 8.483 42.782 1.00 11.04 296 SER B O 1
ATOM 5199 N N . ILE B 1 264 ? 75.220 6.914 41.334 1.00 9.92 297 ILE B N 1
ATOM 5200 C CA . ILE B 1 264 ? 76.253 7.114 40.358 1.00 10.66 297 ILE B CA 1
ATOM 5201 C C . ILE B 1 264 ? 75.585 7.123 38.975 1.00 8.77 297 ILE B C 1
ATOM 5202 O O . ILE B 1 264 ? 74.329 6.915 38.881 1.00 9.64 297 ILE B O 1
ATOM 5207 N N . GLY B 1 265 ? 76.313 7.449 37.934 1.00 9.76 298 GLY B N 1
ATOM 5208 C CA . GLY B 1 265 ? 75.744 7.559 36.569 1.00 9.28 298 GLY B CA 1
ATOM 5209 C C . GLY B 1 265 ? 75.294 8.970 36.270 1.00 9.70 298 GLY B C 1
ATOM 5210 O O . GLY B 1 265 ? 75.869 9.945 36.795 1.00 10.80 298 GLY B O 1
ATOM 5211 N N . GLY B 1 266 ? 74.330 9.102 35.318 1.00 9.89 299 GLY B N 1
ATOM 5212 C CA . GLY B 1 266 ? 74.114 10.455 34.747 1.00 10.50 299 GLY B CA 1
ATOM 5213 C C . GLY B 1 266 ? 73.646 11.472 35.746 1.00 8.58 299 GLY B C 1
ATOM 5214 O O . GLY B 1 266 ? 73.916 12.652 35.557 1.00 9.37 299 GLY B O 1
ATOM 5215 N N . ILE B 1 267 ? 73.012 11.049 36.849 1.00 9.57 300 ILE B N 1
ATOM 5216 C CA . ILE B 1 267 ? 72.513 12.003 37.834 1.00 10.21 300 ILE B CA 1
ATOM 5217 C C . ILE B 1 267 ? 73.701 12.769 38.461 1.00 9.76 300 ILE B C 1
ATOM 5218 O O . ILE B 1 267 ? 73.554 13.938 38.792 1.00 10.67 300 ILE B O 1
ATOM 5223 N N . SER B 1 268 ? 74.889 12.136 38.601 1.00 9.58 301 SER B N 1
ATOM 5224 C CA . SER B 1 268 ? 76.053 12.861 39.103 1.00 10.55 301 SER B CA 1
ATOM 5225 C C . SER B 1 268 ? 76.424 14.015 38.199 1.00 9.93 301 SER B C 1
ATOM 5226 O O . SER B 1 268 ? 76.839 15.087 38.633 1.00 11.66 301 SER B O 1
ATOM 5229 N N . ASN B 1 269 ? 76.420 13.748 36.900 1.00 10.43 302 ASN B N 1
ATOM 5230 C CA . ASN B 1 269 ? 76.741 14.777 35.906 1.00 9.77 302 ASN B CA 1
ATOM 5231 C C . ASN B 1 269 ? 75.706 15.903 35.887 1.00 8.83 302 ASN B C 1
ATOM 5232 O O . ASN B 1 269 ? 76.059 17.075 35.837 1.00 11.23 302 ASN B O 1
ATOM 5237 N N . LEU B 1 270 ? 74.422 15.541 35.921 1.00 9.23 303 LEU B N 1
ATOM 5238 C CA . LEU B 1 270 ? 73.399 16.599 35.901 1.00 10.39 303 LEU B CA 1
ATOM 5239 C C . LEU B 1 270 ? 73.518 17.461 37.174 1.00 10.22 303 LEU B C 1
ATOM 5240 O O . LEU B 1 270 ? 73.475 18.683 37.130 1.00 9.30 303 LEU B O 1
ATOM 5245 N N . ALA B 1 271 ? 73.653 16.817 38.336 1.00 10.36 304 ALA B N 1
ATOM 5246 C CA . ALA B 1 271 ? 73.576 17.526 39.625 1.00 11.40 304 ALA B CA 1
ATOM 5247 C C . ALA B 1 271 ? 74.797 18.459 39.808 1.00 13.12 304 ALA B C 1
ATOM 5248 O O . ALA B 1 271 ? 74.676 19.408 40.577 1.00 13.79 304 ALA B O 1
ATOM 5250 N N . SER B 1 272 ? 75.914 18.128 39.164 1.00 11.67 305 SER B N 1
ATOM 5251 C CA A SER B 1 272 ? 77.127 18.951 39.247 0.50 11.53 305 SER B CA 1
ATOM 5252 C CA B SER B 1 272 ? 77.196 18.850 39.149 0.50 11.48 305 SER B CA 1
ATOM 5253 C C . SER B 1 272 ? 77.347 19.867 38.030 1.00 11.88 305 SER B C 1
ATOM 5254 O O . SER B 1 272 ? 78.384 20.549 37.934 1.00 13.81 305 SER B O 1
ATOM 5259 N N . SER B 1 273 ? 76.338 19.952 37.145 1.00 11.25 306 SER B N 1
ATOM 5260 C CA . SER B 1 273 ? 76.404 20.868 36.050 1.00 10.53 306 SER B CA 1
ATOM 5261 C C . SER B 1 273 ? 76.247 22.337 36.442 1.00 10.22 306 SER B C 1
ATOM 5262 O O . SER B 1 273 ? 75.932 22.649 37.605 1.00 13.29 306 SER B O 1
ATOM 5265 N N . GLN B 1 274 ? 76.384 23.218 35.477 1.00 11.42 307 GLN B N 1
ATOM 5266 C CA . GLN B 1 274 ? 76.229 24.639 35.755 1.00 12.18 307 GLN B CA 1
ATOM 5267 C C . GLN B 1 274 ? 74.781 25.022 35.908 1.00 10.99 307 GLN B C 1
ATOM 5268 O O . GLN B 1 274 ? 74.495 26.150 36.340 1.00 13.60 307 GLN B O 1
ATOM 5274 N N . LEU B 1 275 ? 73.837 24.119 35.614 1.00 11.44 308 LEU B N 1
ATOM 5275 C CA . LEU B 1 275 ? 72.377 24.464 35.654 1.00 11.11 308 LEU B CA 1
ATOM 5276 C C . LEU B 1 275 ? 71.695 24.126 36.958 1.00 12.57 308 LEU B C 1
ATOM 5277 O O . LEU B 1 275 ? 70.543 24.509 37.136 1.00 14.55 308 LEU B O 1
ATOM 5282 N N . PHE B 1 276 ? 72.330 23.271 37.776 1.00 12.79 309 PHE B N 1
ATOM 5283 C CA . PHE B 1 276 ? 71.752 22.824 39.027 1.00 11.61 309 PHE B CA 1
ATOM 5284 C C . PHE B 1 276 ? 72.670 23.212 40.152 1.00 11.09 309 PHE B C 1
ATOM 5285 O O . PHE B 1 276 ? 73.888 23.318 39.945 1.00 14.83 309 PHE B O 1
ATOM 5293 N N . HIS B 1 277 ? 72.107 23.346 41.357 1.00 11.30 310 HIS B N 1
ATOM 5294 C CA . HIS B 1 277 ? 72.927 23.910 42.469 1.00 13.07 310 HIS B CA 1
ATOM 5295 C C . HIS B 1 277 ? 72.630 23.158 43.734 1.00 13.18 310 HIS B C 1
ATOM 5296 O O . HIS B 1 277 ? 71.517 23.236 44.261 1.00 14.16 310 HIS B O 1
ATOM 5303 N N . PHE B 1 278 ? 73.586 22.290 44.075 1.00 12.75 311 PHE B N 1
ATOM 5304 C CA . PHE B 1 278 ? 73.471 21.480 45.274 1.00 12.16 311 PHE B CA 1
ATOM 5305 C C . PHE B 1 278 ? 74.768 21.562 46.048 1.00 14.19 311 PHE B C 1
ATOM 5306 O O . PHE B 1 278 ? 75.805 21.661 45.461 1.00 17.55 311 PHE B O 1
ATOM 5314 N N . GLU B 1 279 ? 74.698 21.424 47.381 1.00 15.16 312 GLU B N 1
ATOM 5315 C CA . GLU B 1 279 ? 75.846 21.464 48.253 1.00 17.12 312 GLU B CA 1
ATOM 5316 C C . GLU B 1 279 ? 76.172 20.047 48.689 1.00 15.56 312 GLU B C 1
ATOM 5317 O O . GLU B 1 279 ? 75.313 19.139 48.725 1.00 13.96 312 GLU B O 1
ATOM 5323 N N . ASN B 1 280 ? 77.425 19.849 49.076 1.00 15.97 313 ASN B N 1
ATOM 5324 C CA . ASN B 1 280 ? 77.855 18.602 49.714 1.00 15.94 313 ASN B CA 1
ATOM 5325 C C . ASN B 1 280 ? 77.635 17.351 48.887 1.00 13.98 313 ASN B C 1
ATOM 5326 O O . ASN B 1 280 ? 77.489 16.246 49.427 1.00 14.89 313 ASN B O 1
ATOM 5331 N N . SER B 1 281 ? 77.638 17.514 47.552 1.00 13.60 314 SER B N 1
ATOM 5332 C CA A SER B 1 281 ? 77.423 16.382 46.602 0.70 14.19 314 SER B CA 1
ATOM 5333 C CA B SER B 1 281 ? 77.428 16.400 46.618 0.30 13.44 314 SER B CA 1
ATOM 5334 C C . SER B 1 281 ? 76.194 15.560 46.993 1.00 11.24 314 SER B C 1
ATOM 5335 O O . SER B 1 281 ? 76.235 14.342 46.961 1.00 14.27 314 SER B O 1
ATOM 5340 N N . GLU B 1 282 ? 75.103 16.240 47.351 1.00 13.23 315 GLU B N 1
ATOM 5341 C CA . GLU B 1 282 ? 73.823 15.549 47.615 1.00 12.14 315 GLU B CA 1
ATOM 5342 C C . GLU B 1 282 ? 72.647 16.389 47.220 1.00 11.79 315 GLU B C 1
ATOM 5343 O O . GLU B 1 282 ? 72.754 17.622 47.153 1.00 13.68 315 GLU B O 1
ATOM 5349 N N . LEU B 1 283 ? 71.541 15.733 46.995 1.00 12.37 316 LEU B N 1
ATOM 5350 C CA . LEU B 1 283 ? 70.347 16.423 46.556 1.00 11.28 316 LEU B CA 1
ATOM 5351 C C . LEU B 1 283 ? 69.164 15.783 47.287 1.00 11.03 316 LEU B C 1
ATOM 5352 O O . LEU B 1 283 ? 69.296 14.761 47.987 1.00 13.60 316 LEU B O 1
ATOM 5357 N N . THR B 1 284 ? 67.995 16.409 47.167 1.00 11.92 317 THR B N 1
ATOM 5358 C CA . THR B 1 284 ? 66.732 15.676 47.429 1.00 10.74 317 THR B CA 1
ATOM 5359 C C . THR B 1 284 ? 65.891 15.700 46.106 1.00 10.58 317 THR B C 1
ATOM 5360 O O . THR B 1 284 ? 66.057 16.576 45.265 1.00 10.69 317 THR B O 1
ATOM 5364 N N . ASN B 1 285 ? 65.000 14.724 45.968 1.00 10.14 318 ASN B N 1
ATOM 5365 C CA . ASN B 1 285 ? 64.130 14.694 44.813 1.00 10.44 318 ASN B CA 1
ATOM 5366 C C . ASN B 1 285 ? 63.243 15.924 44.720 1.00 11.33 318 ASN B C 1
ATOM 5367 O O . ASN B 1 285 ? 63.085 16.466 43.633 1.00 11.48 318 ASN B O 1
ATOM 5372 N N . GLN B 1 286 ? 62.732 16.431 45.882 1.00 11.39 319 GLN B N 1
ATOM 5373 C CA . GLN B 1 286 ? 61.901 17.672 45.807 1.00 13.04 319 GLN B CA 1
ATOM 5374 C C . GLN B 1 286 ? 62.694 18.818 45.234 1.00 11.06 319 GLN B C 1
ATOM 5375 O O . GLN B 1 286 ? 62.136 19.560 44.389 1.00 13.05 319 GLN B O 1
ATOM 5381 N N . SER B 1 287 ? 63.954 19.014 45.675 1.00 11.97 320 SER B N 1
ATOM 5382 C CA . SER B 1 287 ? 64.706 20.112 45.155 1.00 11.23 320 SER B CA 1
ATOM 5383 C C . SER B 1 287 ? 65.095 19.917 43.706 1.00 11.03 320 SER B C 1
ATOM 5384 O O . SER B 1 287 ? 65.059 20.852 42.888 1.00 12.83 320 SER B O 1
ATOM 5387 N N . LEU B 1 288 ? 65.443 18.695 43.340 1.00 11.18 321 LEU B N 1
ATOM 5388 C CA . LEU B 1 288 ? 65.787 18.357 41.946 1.00 9.69 321 LEU B CA 1
ATOM 5389 C C . LEU B 1 288 ? 64.599 18.710 40.994 1.00 11.56 321 LEU B C 1
ATOM 5390 O O . LEU B 1 288 ? 64.814 19.309 39.926 1.00 10.67 321 LEU B O 1
ATOM 5395 N N . LEU B 1 289 ? 63.381 18.310 41.343 1.00 10.66 322 LEU B N 1
ATOM 5396 C CA . LEU B 1 289 ? 62.225 18.572 40.466 1.00 10.33 322 LEU B CA 1
ATOM 5397 C C . LEU B 1 289 ? 61.911 20.086 40.365 1.00 9.86 322 LEU B C 1
ATOM 5398 O O . LEU B 1 289 ? 61.614 20.595 39.267 1.00 11.54 322 LEU B O 1
ATOM 5403 N N . GLN B 1 290 ? 62.006 20.785 41.494 1.00 11.06 323 GLN B N 1
ATOM 5404 C CA . GLN B 1 290 ? 61.760 22.201 41.509 1.00 11.68 323 GLN B CA 1
ATOM 5405 C C . GLN B 1 290 ? 62.791 22.950 40.698 1.00 10.11 323 GLN B C 1
ATOM 5406 O O . GLN B 1 290 ? 62.448 23.800 39.871 1.00 11.87 323 GLN B O 1
ATOM 5412 N N . GLN B 1 291 ? 64.069 22.567 40.811 1.00 11.55 324 GLN B N 1
ATOM 5413 C CA . GLN B 1 291 ? 65.121 23.221 40.023 1.00 10.26 324 GLN B CA 1
ATOM 5414 C C . GLN B 1 291 ? 64.947 22.930 38.546 1.00 10.15 324 GLN B C 1
ATOM 5415 O O . GLN B 1 291 ? 65.063 23.831 37.715 1.00 11.12 324 GLN B O 1
ATOM 5421 N N . GLY B 1 292 ? 64.639 21.670 38.202 1.00 10.39 325 GLY B N 1
ATOM 5422 C CA . GLY B 1 292 ? 64.426 21.409 36.813 1.00 9.26 325 GLY B CA 1
ATOM 5423 C C . GLY B 1 292 ? 63.235 22.184 36.267 1.00 9.54 325 GLY B C 1
ATOM 5424 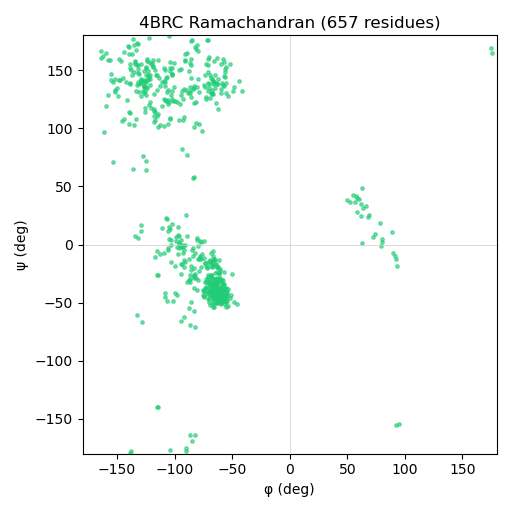O O . GLY B 1 292 ? 63.266 22.780 35.139 1.00 11.19 325 GLY B O 1
ATOM 5425 N N . ASP B 1 293 ? 62.152 22.238 37.052 1.00 9.79 326 ASP B N 1
ATOM 5426 C CA . ASP B 1 293 ? 60.939 22.955 36.585 1.00 9.77 326 ASP B CA 1
ATOM 5427 C C . ASP B 1 293 ? 61.205 24.445 36.325 1.00 9.86 326 ASP B C 1
ATOM 5428 O O . ASP B 1 293 ? 60.786 24.976 35.231 1.00 11.72 326 ASP B O 1
ATOM 5433 N N . ASN B 1 294 ? 61.896 25.120 37.267 1.00 10.96 327 ASN B N 1
ATOM 5434 C CA . ASN B 1 294 ? 62.010 26.567 37.155 1.00 11.74 327 ASN B CA 1
ATOM 5435 C C . ASN B 1 294 ? 63.265 27.038 36.468 1.00 11.82 327 ASN B C 1
ATOM 5436 O O . ASN B 1 294 ? 63.270 28.114 35.867 1.00 14.15 327 ASN B O 1
ATOM 5441 N N . GLN B 1 295 ? 64.338 26.207 36.520 1.00 9.67 328 GLN B N 1
ATOM 5442 C CA . GLN B 1 295 ? 65.591 26.614 35.848 1.00 11.15 328 GLN B CA 1
ATOM 5443 C C . GLN B 1 295 ? 65.717 26.158 34.402 1.00 11.34 328 GLN B C 1
ATOM 5444 O O . GLN B 1 295 ? 66.476 26.691 33.659 1.00 10.39 328 GLN B O 1
ATOM 5450 N N . ILE B 1 296 ? 64.862 25.201 34.028 1.00 9.92 329 ILE B N 1
ATOM 5451 C CA . ILE B 1 296 ? 64.882 24.630 32.665 1.00 10.59 329 ILE B CA 1
ATOM 5452 C C . ILE B 1 296 ? 63.486 24.674 32.046 1.00 10.68 329 ILE B C 1
ATOM 5453 O O . ILE B 1 296 ? 63.292 25.317 30.994 1.00 11.98 329 ILE B O 1
ATOM 5458 N N . CYS B 1 297 ? 62.558 23.905 32.613 1.00 10.49 330 CYS B N 1
ATOM 5459 C CA . CYS B 1 297 ? 61.253 23.665 31.896 1.00 10.71 330 CYS B CA 1
ATOM 5460 C C . CYS B 1 297 ? 60.490 24.946 31.532 1.00 10.64 330 CYS B C 1
ATOM 5461 O O . CYS B 1 297 ? 59.966 25.072 30.412 1.00 13.15 330 CYS B O 1
ATOM 5464 N N . HIS B 1 298 ? 60.407 25.887 32.457 1.00 11.63 331 HIS B N 1
ATOM 5465 C CA . HIS B 1 298 ? 59.671 27.111 32.289 1.00 12.66 331 HIS B CA 1
ATOM 5466 C C . HIS B 1 298 ? 60.452 28.273 31.671 1.00 12.61 331 HIS B C 1
ATOM 5467 O O . HIS B 1 298 ? 59.923 29.396 31.547 1.00 16.33 331 HIS B O 1
ATOM 5474 N N . GLN B 1 299 ? 61.653 27.999 31.221 1.00 12.37 332 GLN B N 1
ATOM 5475 C CA . GLN B 1 299 ? 62.478 28.996 30.484 1.00 11.01 332 GLN B CA 1
ATOM 5476 C C . GLN B 1 299 ? 62.207 29.028 29.030 1.00 12.46 332 GLN B C 1
ATOM 5477 O O . GLN B 1 299 ? 61.711 28.057 28.468 1.00 13.28 332 GLN B O 1
ATOM 5483 N N . GLN B 1 300 ? 62.514 30.162 28.436 1.00 13.11 333 GLN B N 1
ATOM 5484 C CA A GLN B 1 300 ? 62.417 30.311 26.978 0.50 11.85 333 GLN B CA 1
ATOM 5485 C CA B GLN B 1 300 ? 62.402 30.284 26.980 0.50 12.35 333 GLN B CA 1
ATOM 5486 C C . GLN B 1 300 ? 63.652 29.606 26.385 1.00 12.13 333 GLN B C 1
ATOM 5487 O O . GLN B 1 300 ? 64.788 29.998 26.678 1.00 12.86 333 GLN B O 1
ATOM 5498 N N . TRP B 1 301 ? 63.464 28.622 25.504 1.00 13.14 334 TRP B N 1
ATOM 5499 C CA . TRP B 1 301 ? 64.587 27.808 25.047 1.00 12.17 334 TRP B CA 1
ATOM 5500 C C . TRP B 1 301 ? 65.744 28.633 24.444 1.00 10.98 334 TRP B C 1
ATOM 5501 O O . TRP B 1 301 ? 66.905 28.420 24.800 1.00 12.37 334 TRP B O 1
ATOM 5512 N N . ASP B 1 302 ? 65.465 29.498 23.441 1.00 13.41 335 ASP B N 1
ATOM 5513 C CA . ASP B 1 302 ? 66.563 30.232 22.790 1.00 13.11 335 ASP B CA 1
ATOM 5514 C C . ASP B 1 302 ? 67.354 31.116 23.750 1.00 13.23 335 ASP B C 1
ATOM 5515 O O . ASP B 1 302 ? 68.606 31.175 23.679 1.00 12.24 335 ASP B O 1
ATOM 5520 N N . ILE B 1 303 ? 66.641 31.720 24.684 1.00 11.75 336 ILE B N 1
ATOM 5521 C CA . ILE B 1 303 ? 67.303 32.532 25.677 1.00 12.37 336 ILE B CA 1
ATOM 5522 C C . ILE B 1 303 ? 68.203 31.660 26.615 1.00 8.87 336 ILE B C 1
ATOM 5523 O O . ILE B 1 303 ? 69.404 31.982 26.823 1.00 10.87 336 ILE B O 1
ATOM 5528 N N . LEU B 1 304 ? 67.677 30.573 27.097 1.00 10.73 337 LEU B N 1
ATOM 5529 C CA . LEU B 1 304 ? 68.435 29.694 28.022 1.00 10.29 337 LEU B CA 1
ATOM 5530 C C . LEU B 1 304 ? 69.618 29.049 27.286 1.00 9.95 337 LEU B C 1
ATOM 5531 O O . LEU B 1 304 ? 70.768 29.022 27.789 1.00 10.12 337 LEU B O 1
ATOM 5536 N N . ASN B 1 305 ? 69.408 28.571 26.054 1.00 10.72 338 ASN B N 1
ATOM 5537 C CA . ASN B 1 305 ? 70.474 27.992 25.235 1.00 11.32 338 ASN B CA 1
ATOM 5538 C C . ASN B 1 305 ? 71.578 29.028 24.969 1.00 9.48 338 ASN B C 1
ATOM 5539 O O . ASN B 1 305 ? 72.782 28.685 25.024 1.00 10.91 338 ASN B O 1
ATOM 5544 N N . GLY B 1 306 ? 71.195 30.275 24.714 1.00 10.23 339 GLY B N 1
ATOM 5545 C CA . GLY B 1 306 ? 72.198 31.321 24.532 1.00 10.47 339 GLY B CA 1
ATOM 5546 C C . GLY B 1 306 ? 72.990 31.585 25.826 1.00 8.82 339 GLY B C 1
ATOM 5547 O O . GLY B 1 306 ? 74.201 31.920 25.766 1.00 10.16 339 GLY B O 1
ATOM 5548 N N . GLN B 1 307 ? 72.299 31.484 26.973 1.00 9.59 340 GLN B N 1
ATOM 5549 C CA . GLN B 1 307 ? 72.980 31.729 28.286 1.00 10.51 340 GLN B CA 1
ATOM 5550 C C . GLN B 1 307 ? 73.985 30.639 28.651 1.00 9.55 340 GLN B C 1
ATOM 5551 O O . GLN B 1 307 ? 75.044 30.971 29.258 1.00 10.31 340 GLN B O 1
ATOM 5557 N N . TYR B 1 308 ? 73.690 29.388 28.282 1.00 9.86 341 TYR B N 1
ATOM 5558 C CA . TYR B 1 308 ? 74.517 28.237 28.712 1.00 10.91 341 TYR B CA 1
ATOM 5559 C C . TYR B 1 308 ? 74.901 27.455 27.448 1.00 11.65 341 TYR B C 1
ATOM 5560 O O . TYR B 1 308 ? 74.354 26.381 27.222 1.00 12.41 341 TYR B O 1
ATOM 5569 N N . PRO B 1 309 ? 75.847 27.960 26.667 1.00 11.43 342 PRO B N 1
ATOM 5570 C CA . PRO B 1 309 ? 76.172 27.332 25.374 1.00 13.72 342 PRO B CA 1
ATOM 5571 C C . PRO B 1 309 ? 77.041 26.083 25.515 1.00 15.14 342 PRO B C 1
ATOM 5572 O O . PRO B 1 309 ? 77.200 25.362 24.516 1.00 19.54 342 PRO B O 1
ATOM 5576 N N . ASP B 1 310 ? 77.603 25.781 26.695 1.00 15.15 343 ASP B N 1
ATOM 5577 C CA . ASP B 1 310 ? 78.628 24.789 26.701 1.00 20.84 343 ASP B CA 1
ATOM 5578 C C . ASP B 1 310 ? 78.247 23.411 27.259 1.00 21.91 343 ASP B C 1
ATOM 5579 O O . ASP B 1 310 ? 79.089 22.561 27.434 1.00 29.72 343 ASP B O 1
ATOM 5584 N N . ASP B 1 311 ? 76.958 23.178 27.459 1.00 18.15 344 ASP B N 1
ATOM 5585 C CA . ASP B 1 311 ? 76.518 21.901 28.029 1.00 17.04 344 ASP B CA 1
ATOM 5586 C C . ASP B 1 311 ? 75.610 21.123 27.026 1.00 13.74 344 ASP B C 1
ATOM 5587 O O . ASP B 1 311 ? 74.471 21.527 26.796 1.00 17.12 344 ASP B O 1
ATOM 5592 N N . GLU B 1 312 ? 76.138 20.073 26.397 1.00 15.45 345 GLU B N 1
ATOM 5593 C CA . GLU B 1 312 ? 75.396 19.356 25.344 1.00 16.63 345 GLU B CA 1
ATOM 5594 C C . GLU B 1 312 ? 74.136 18.647 25.916 1.00 14.15 345 GLU B C 1
ATOM 5595 O O . GLU B 1 312 ? 73.257 18.202 25.158 1.00 18.27 345 GLU B O 1
ATOM 5601 N N . TYR B 1 313 ? 74.022 18.552 27.253 1.00 12.76 346 TYR B N 1
ATOM 5602 C CA . TYR B 1 313 ? 72.826 17.929 27.887 1.00 11.35 346 TYR B CA 1
ATOM 5603 C C . TYR B 1 313 ? 71.733 18.938 28.222 1.00 9.52 346 TYR B C 1
ATOM 5604 O O . TYR B 1 313 ? 70.681 18.545 28.687 1.00 12.45 346 TYR B O 1
ATOM 5613 N N . LEU B 1 314 ? 71.978 20.228 28.025 1.00 9.45 347 LEU B N 1
ATOM 5614 C CA . LEU B 1 314 ? 71.033 21.276 28.410 1.00 11.13 347 LEU B CA 1
ATOM 5615 C C . LEU B 1 314 ? 69.633 20.985 27.947 1.00 10.10 347 LEU B C 1
ATOM 5616 O O . LEU B 1 314 ? 68.708 21.109 28.696 1.00 10.50 347 LEU B O 1
ATOM 5621 N N . TYR B 1 315 ? 69.497 20.640 26.657 1.00 9.35 348 TYR B N 1
ATOM 5622 C CA . TYR B 1 315 ? 68.157 20.507 26.149 1.00 9.85 348 TYR B CA 1
ATOM 5623 C C . TYR B 1 315 ? 67.368 19.411 26.813 1.00 10.69 348 TYR B C 1
ATOM 5624 O O . TYR B 1 315 ? 66.107 19.417 26.668 1.00 11.52 348 TYR B O 1
ATOM 5633 N N . GLN B 1 316 ? 68.049 18.444 27.467 1.00 10.15 349 GLN B N 1
ATOM 5634 C CA . GLN B 1 316 ? 67.418 17.299 28.090 1.00 9.95 349 GLN B CA 1
ATOM 5635 C C . GLN B 1 316 ? 67.173 17.504 29.586 1.00 8.74 349 GLN B C 1
ATOM 5636 O O . GLN B 1 316 ? 66.608 16.607 30.184 1.00 9.79 349 GLN B O 1
ATOM 5642 N N . TYR B 1 317 ? 67.596 18.629 30.197 1.00 9.28 350 TYR B N 1
ATOM 5643 C CA . TYR B 1 317 ? 67.536 18.685 31.638 1.00 8.58 350 TYR B CA 1
ATOM 5644 C C . TYR B 1 317 ? 66.136 18.788 32.224 1.00 7.42 350 TYR B C 1
ATOM 5645 O O . TYR B 1 317 ? 65.986 18.383 33.398 1.00 9.53 350 TYR B O 1
ATOM 5654 N N . CYS B 1 318 ? 65.172 19.337 31.480 1.00 8.74 351 CYS B N 1
ATOM 5655 C CA . CYS B 1 318 ? 63.785 19.318 31.969 1.00 10.61 351 CYS B CA 1
ATOM 5656 C C . CYS B 1 318 ? 63.333 17.846 32.077 1.00 8.47 351 CYS B C 1
ATOM 5657 O O . CYS B 1 318 ? 62.813 17.388 33.094 1.00 9.75 351 CYS B O 1
ATOM 5660 N N . LEU B 1 319 ? 63.548 17.104 30.995 1.00 9.03 352 LEU B N 1
ATOM 5661 C CA . LEU B 1 319 ? 63.166 15.655 30.942 1.00 7.82 352 LEU B CA 1
ATOM 5662 C C . LEU B 1 319 ? 63.917 14.863 32.017 1.00 8.30 352 LEU B C 1
ATOM 5663 O O . LEU B 1 319 ? 63.346 13.999 32.654 1.00 8.28 352 LEU B O 1
ATOM 5668 N N . LEU B 1 320 ? 65.231 15.069 32.099 1.00 8.60 353 LEU B N 1
ATOM 5669 C CA . LEU B 1 320 ? 66.040 14.192 32.952 1.00 8.87 353 LEU B CA 1
ATOM 5670 C C . LEU B 1 320 ? 65.739 14.447 34.459 1.00 8.25 353 LEU B C 1
ATOM 5671 O O . LEU B 1 320 ? 65.648 13.438 35.191 1.00 8.95 353 LEU B O 1
ATOM 5676 N N . SER B 1 321 ? 65.617 15.712 34.897 1.00 8.49 354 SER B N 1
ATOM 5677 C CA . SER B 1 321 ? 65.257 15.935 36.298 1.00 8.25 354 SER B CA 1
ATOM 5678 C C . SER B 1 321 ? 63.899 15.289 36.585 1.00 8.69 354 SER B C 1
ATOM 5679 O O . SER B 1 321 ? 63.695 14.690 37.641 1.00 9.19 354 SER B O 1
ATOM 5682 N N . SER B 1 322 ? 62.905 15.435 35.633 1.00 9.02 355 SER B N 1
ATOM 5683 C CA . SER B 1 322 ? 61.580 14.788 35.775 1.00 8.77 355 SER B CA 1
ATOM 5684 C C . SER B 1 322 ? 61.683 13.284 35.865 1.00 7.59 355 SER B C 1
ATOM 5685 O O . SER B 1 322 ? 61.004 12.648 36.715 1.00 9.98 355 SER B O 1
ATOM 5688 N N . TYR B 1 323 ? 62.534 12.721 35.023 1.00 7.69 356 TYR B N 1
ATOM 5689 C CA . TYR B 1 323 ? 62.722 11.265 34.983 1.00 8.67 356 TYR B CA 1
ATOM 5690 C C . TYR B 1 323 ? 63.367 10.706 36.277 1.00 8.09 356 TYR B C 1
ATOM 5691 O O . TYR B 1 323 ? 62.945 9.692 36.767 1.00 8.17 356 TYR B O 1
ATOM 5700 N N . TYR B 1 324 ? 64.406 11.412 36.739 1.00 8.57 357 TYR B N 1
ATOM 5701 C CA . TYR B 1 324 ? 65.040 10.909 37.998 1.00 8.91 357 TYR B CA 1
ATOM 5702 C C . TYR B 1 324 ? 64.062 10.885 39.148 1.00 8.52 357 TYR B C 1
ATOM 5703 O O . TYR B 1 324 ? 64.038 9.929 39.926 1.00 9.51 357 TYR B O 1
ATOM 5712 N N . TYR B 1 325 ? 63.220 11.945 39.212 1.00 9.14 358 TYR B N 1
ATOM 5713 C CA . TYR B 1 325 ? 62.215 11.986 40.271 1.00 9.46 358 TYR B CA 1
ATOM 5714 C C . TYR B 1 325 ? 61.168 10.828 40.061 1.00 9.29 358 TYR B C 1
ATOM 5715 O O . TYR B 1 325 ? 60.771 10.128 40.988 1.00 9.53 358 TYR B O 1
ATOM 5724 N N . ALA B 1 326 ? 60.683 10.655 38.803 1.00 9.57 359 ALA B N 1
ATOM 5725 C CA . ALA B 1 326 ? 59.729 9.600 38.548 1.00 8.32 359 ALA B CA 1
ATOM 5726 C C . ALA B 1 326 ? 60.329 8.245 38.953 1.00 8.37 359 ALA B C 1
ATOM 5727 O O . ALA B 1 326 ? 59.624 7.402 39.573 1.00 10.08 359 ALA B O 1
ATOM 5729 N N . LEU B 1 327 ? 61.607 7.986 38.643 1.00 8.35 360 LEU B N 1
ATOM 5730 C CA . LEU B 1 327 ? 62.240 6.714 38.953 1.00 7.93 360 LEU B CA 1
ATOM 5731 C C . LEU B 1 327 ? 62.340 6.553 40.475 1.00 9.24 360 LEU B C 1
ATOM 5732 O O . LEU B 1 327 ? 61.897 5.519 41.007 1.00 9.46 360 LEU B O 1
ATOM 5737 N N . MET B 1 328 ? 62.936 7.538 41.168 1.00 7.97 361 MET B N 1
ATOM 5738 C CA . MET B 1 328 ? 63.222 7.345 42.583 1.00 9.71 361 MET B CA 1
ATOM 5739 C C . MET B 1 328 ? 61.991 7.441 43.451 1.00 9.00 361 MET B C 1
ATOM 5740 O O . MET B 1 328 ? 61.855 6.678 44.420 1.00 10.08 361 MET B O 1
ATOM 5745 N N . VAL B 1 329 ? 61.124 8.438 43.211 1.00 9.49 362 VAL B N 1
ATOM 5746 C CA . VAL B 1 329 ? 59.956 8.703 44.069 1.00 8.77 362 VAL B CA 1
ATOM 5747 C C . VAL B 1 329 ? 58.801 7.801 43.682 1.00 9.17 362 VAL B C 1
ATOM 5748 O O . VAL B 1 329 ? 58.294 6.997 44.430 1.00 11.30 362 VAL B O 1
ATOM 5752 N N . ASP B 1 330 ? 58.392 7.884 42.413 1.00 9.88 363 ASP B N 1
ATOM 5753 C CA . ASP B 1 330 ? 57.194 7.110 41.992 1.00 10.68 363 ASP B CA 1
ATOM 5754 C C . ASP B 1 330 ? 57.490 5.647 41.734 1.00 10.55 363 ASP B C 1
ATOM 5755 O O . ASP B 1 330 ? 56.617 4.787 41.943 1.00 10.91 363 ASP B O 1
ATOM 5760 N N . GLY B 1 331 ? 58.723 5.347 41.290 1.00 8.97 364 GLY B N 1
ATOM 5761 C CA . GLY B 1 331 ? 59.116 3.942 41.095 1.00 10.46 364 GLY B CA 1
ATOM 5762 C C . GLY B 1 331 ? 59.547 3.322 42.398 1.00 10.43 364 GLY B C 1
ATOM 5763 O O . GLY B 1 331 ? 58.874 2.461 42.922 1.00 11.25 364 GLY B O 1
ATOM 5764 N N . TYR B 1 332 ? 60.708 3.749 42.881 1.00 9.07 365 TYR B N 1
ATOM 5765 C CA . TYR B 1 332 ? 61.270 3.069 44.089 1.00 8.62 365 TYR B CA 1
ATOM 5766 C C . TYR B 1 332 ? 60.519 3.394 45.363 1.00 10.81 365 TYR B C 1
ATOM 5767 O O . TYR B 1 332 ? 60.701 2.672 46.362 1.00 12.79 365 TYR B O 1
ATOM 5776 N N . GLY B 1 333 ? 59.763 4.502 45.400 1.00 9.44 366 GLY B N 1
ATOM 5777 C CA . GLY B 1 333 ? 59.054 4.874 46.643 1.00 11.96 366 GLY B CA 1
ATOM 5778 C C . GLY B 1 333 ? 59.857 5.727 47.583 1.00 10.06 366 GLY B C 1
ATOM 5779 O O . GLY B 1 333 ? 59.462 5.848 48.762 1.00 12.23 366 GLY B O 1
ATOM 5780 N N . ILE B 1 334 ? 61.013 6.257 47.177 1.00 10.38 367 ILE B N 1
ATOM 5781 C CA . ILE B 1 334 ? 61.870 7.084 48.075 1.00 11.10 367 ILE B CA 1
ATOM 5782 C C . ILE B 1 334 ? 61.136 8.394 48.394 1.00 9.94 367 ILE B C 1
ATOM 5783 O O . ILE B 1 334 ? 60.458 8.981 47.577 1.00 12.35 367 ILE B O 1
ATOM 5788 N N . ASN B 1 335 ? 61.208 8.824 49.658 1.00 11.20 368 ASN B N 1
ATOM 5789 C CA . ASN B 1 335 ? 60.589 10.084 50.059 1.00 10.58 368 ASN B CA 1
ATOM 5790 C C . ASN B 1 335 ? 61.182 11.250 49.274 1.00 10.29 368 ASN B C 1
ATOM 5791 O O . ASN B 1 335 ? 62.432 11.342 49.225 1.00 12.22 368 ASN B O 1
ATOM 5796 N N . PRO B 1 336 ? 60.357 12.127 48.670 1.00 11.67 369 PRO B N 1
ATOM 5797 C CA . PRO B 1 336 ? 60.903 13.368 48.032 1.00 12.00 369 PRO B CA 1
ATOM 5798 C C . PRO B 1 336 ? 61.837 14.176 48.906 1.00 13.02 369 PRO B C 1
ATOM 5799 O O . PRO B 1 336 ? 62.687 14.902 48.381 1.00 13.79 369 PRO B O 1
ATOM 5803 N N . ASN B 1 337 ? 61.704 14.069 50.246 1.00 12.64 370 ASN B N 1
ATOM 5804 C CA . ASN B 1 337 ? 62.536 14.901 51.120 1.00 12.85 370 ASN B CA 1
ATOM 5805 C C . ASN B 1 337 ? 63.857 14.205 51.520 1.00 12.57 370 ASN B C 1
ATOM 5806 O O . ASN B 1 337 ? 64.697 14.794 52.208 1.00 16.68 370 ASN B O 1
ATOM 5811 N N . GLN B 1 338 ? 64.091 12.959 51.049 1.00 12.46 371 GLN B N 1
ATOM 5812 C CA . GLN B 1 338 ? 65.232 12.187 51.474 1.00 12.00 371 GLN B CA 1
ATOM 5813 C C . GLN B 1 338 ? 66.480 12.594 50.741 1.00 12.79 371 GLN B C 1
ATOM 5814 O O . GLN B 1 338 ? 66.536 12.746 49.530 1.00 12.46 371 GLN B O 1
ATOM 5820 N N . THR B 1 339 ? 67.601 12.754 51.466 1.00 12.72 372 THR B N 1
ATOM 5821 C CA . THR B 1 339 ? 68.881 13.061 50.835 1.00 12.19 372 THR B CA 1
ATOM 5822 C C . THR B 1 339 ? 69.401 11.882 49.995 1.00 11.66 372 THR B C 1
ATOM 5823 O O . THR B 1 339 ? 69.357 10.716 50.421 1.00 12.97 372 THR B O 1
ATOM 5827 N N . ILE B 1 340 ? 69.831 12.196 48.770 1.00 11.24 373 ILE B N 1
ATOM 5828 C CA . ILE B 1 340 ? 70.460 11.237 47.859 1.00 10.97 373 ILE B CA 1
ATOM 5829 C C . ILE B 1 340 ? 71.879 11.762 47.627 1.00 10.31 373 ILE B C 1
ATOM 5830 O O . ILE B 1 340 ? 72.016 12.873 47.112 1.00 12.01 373 ILE B O 1
ATOM 5835 N N . HIS B 1 341 ? 72.883 11.025 48.094 1.00 10.08 374 HIS B N 1
ATOM 5836 C CA . HIS B 1 341 ? 74.303 11.404 47.827 1.00 10.09 374 HIS B CA 1
ATOM 5837 C C . HIS B 1 341 ? 74.564 11.073 46.336 1.00 10.98 374 HIS B C 1
ATOM 5838 O O . HIS B 1 341 ? 74.058 10.046 45.859 1.00 13.03 374 HIS B O 1
ATOM 5845 N N . TYR B 1 342 ? 75.366 11.834 45.648 1.00 11.75 375 TYR B N 1
ATOM 5846 C CA . TYR B 1 342 ? 75.831 11.470 44.283 1.00 11.46 375 TYR B CA 1
ATOM 5847 C C . TYR B 1 342 ? 77.336 11.518 44.329 1.00 11.28 375 TYR B C 1
ATOM 5848 O O . TYR B 1 342 ? 77.934 12.462 44.938 1.00 15.29 375 TYR B O 1
ATOM 5857 N N . ILE B 1 343 ? 78.006 10.592 43.677 1.00 12.25 376 ILE B N 1
ATOM 5858 C CA . ILE B 1 343 ? 79.459 10.612 43.665 1.00 12.05 376 ILE B CA 1
ATOM 5859 C C . ILE B 1 343 ? 79.947 11.679 42.644 1.00 12.24 376 ILE B C 1
ATOM 5860 O O . ILE B 1 343 ? 79.454 11.729 41.487 1.00 13.39 376 ILE B O 1
ATOM 5865 N N . PRO B 1 344 ? 80.880 12.560 43.006 1.00 12.81 377 PRO B N 1
ATOM 5866 C CA . PRO B 1 344 ? 81.341 13.579 42.023 1.00 14.62 377 PRO B CA 1
ATOM 5867 C C . PRO B 1 344 ? 81.882 12.901 40.739 1.00 13.37 377 PRO B C 1
ATOM 5868 O O . PRO B 1 344 ? 82.661 11.964 40.840 1.00 13.42 377 PRO B O 1
ATOM 5872 N N . PRO B 1 345 ? 81.530 13.411 39.519 1.00 13.45 378 PRO B N 1
ATOM 5873 C CA . PRO B 1 345 ? 82.003 12.800 38.233 1.00 15.73 378 PRO B CA 1
ATOM 5874 C C . PRO B 1 345 ? 83.529 12.765 38.181 1.00 16.11 378 PRO B C 1
ATOM 5875 O O . PRO B 1 345 ? 84.056 11.802 37.576 1.00 17.59 378 PRO B O 1
ATOM 5879 N N . GLU B 1 346 ? 84.225 13.752 38.764 1.00 17.74 379 GLU B N 1
ATOM 5880 C CA . GLU B 1 346 ? 85.689 13.840 38.665 1.00 19.87 379 GLU B CA 1
ATOM 5881 C C . GLU B 1 346 ? 86.335 12.560 39.201 1.00 17.78 379 GLU B C 1
ATOM 5882 O O . GLU B 1 346 ? 87.526 12.326 38.933 1.00 19.50 379 GLU B O 1
ATOM 5888 N N . GLN B 1 347 ? 85.630 11.826 40.069 1.00 17.42 380 GLN B N 1
ATOM 5889 C CA . GLN B 1 347 ? 86.235 10.659 40.718 1.00 16.63 380 GLN B CA 1
ATOM 5890 C C . GLN B 1 347 ? 86.334 9.442 39.834 1.00 17.49 380 GLN B C 1
ATOM 5891 O O . GLN B 1 347 ? 87.008 8.463 40.172 1.00 17.77 380 GLN B O 1
ATOM 5897 N N . ASN B 1 348 ? 85.648 9.489 38.706 1.00 14.94 381 ASN B N 1
ATOM 5898 C CA . ASN B 1 348 ? 85.700 8.408 37.722 1.00 16.87 381 ASN B CA 1
ATOM 5899 C C . ASN B 1 348 ? 85.306 7.072 38.352 1.00 14.34 381 ASN B C 1
ATOM 5900 O O . ASN B 1 348 ? 85.907 6.036 38.006 1.00 18.42 381 ASN B O 1
ATOM 5905 N N . LEU B 1 349 ? 84.346 7.087 39.277 1.00 12.89 382 LEU B N 1
ATOM 5906 C CA A LEU B 1 349 ? 83.912 5.879 39.924 0.50 14.18 382 LEU B CA 1
ATOM 5907 C CA B LEU B 1 349 ? 83.890 5.897 39.940 0.50 14.85 382 LEU B CA 1
ATOM 5908 C C . LEU B 1 349 ? 82.827 5.220 39.089 1.00 14.74 382 LEU B C 1
ATOM 5909 O O . LEU B 1 349 ? 81.813 5.857 38.754 1.00 16.62 382 LEU B O 1
ATOM 5918 N N . ASP B 1 350 ? 83.037 3.971 38.695 1.00 14.65 383 ASP B N 1
ATOM 5919 C CA . ASP B 1 350 ? 81.974 3.170 38.111 1.00 13.86 383 ASP B CA 1
ATOM 5920 C C . ASP B 1 350 ? 82.110 1.782 38.682 1.00 12.93 383 ASP B C 1
ATOM 5921 O O . ASP B 1 350 ? 82.954 1.488 39.628 1.00 13.74 383 ASP B O 1
ATOM 5926 N N . TRP B 1 351 ? 81.243 0.918 38.249 1.00 9.78 384 TRP B N 1
ATOM 5927 C CA . TRP B 1 351 ? 81.151 -0.408 38.815 1.00 11.19 384 TRP B CA 1
ATOM 5928 C C . TRP B 1 351 ? 82.453 -1.252 38.644 1.00 9.51 384 TRP B C 1
ATOM 5929 O O . TRP B 1 351 ? 82.554 -2.335 39.247 1.00 10.55 384 TRP B O 1
ATOM 5940 N N . THR B 1 352 ? 83.381 -0.819 37.796 1.00 10.56 385 THR B N 1
ATOM 5941 C CA . THR B 1 352 ? 84.581 -1.645 37.558 1.00 10.87 385 THR B CA 1
ATOM 5942 C C . THR B 1 352 ? 85.450 -1.906 38.793 1.00 10.04 385 THR B C 1
ATOM 5943 O O . THR B 1 352 ? 86.101 -2.920 38.852 1.00 10.67 385 THR B O 1
ATOM 5947 N N . ILE B 1 353 ? 85.403 -1.015 39.805 1.00 11.55 386 ILE B N 1
ATOM 5948 C CA . ILE B 1 353 ? 86.075 -1.359 41.094 1.00 12.67 386 ILE B CA 1
ATOM 5949 C C . ILE B 1 353 ? 85.521 -2.666 41.686 1.00 10.38 386 ILE B C 1
ATOM 5950 O O . ILE B 1 353 ? 86.260 -3.438 42.293 1.00 11.64 386 ILE B O 1
ATOM 5955 N N . GLY B 1 354 ? 84.226 -2.910 41.493 1.00 10.95 387 GLY B N 1
ATOM 5956 C CA . GLY B 1 354 ? 83.637 -4.171 41.957 1.00 10.88 387 GLY B CA 1
ATOM 5957 C C . GLY B 1 354 ? 84.303 -5.402 41.327 1.00 10.45 387 GLY B C 1
ATOM 5958 O O . GLY B 1 354 ? 84.435 -6.468 41.975 1.00 11.95 387 GLY B O 1
ATOM 5959 N N . VAL B 1 355 ? 84.650 -5.335 40.031 1.00 9.48 388 VAL B N 1
ATOM 5960 C CA . VAL B 1 355 ? 85.337 -6.443 39.367 1.00 11.31 388 VAL B CA 1
ATOM 5961 C C . VAL B 1 355 ? 86.705 -6.671 39.982 1.00 10.49 388 VAL B C 1
ATOM 5962 O O . VAL B 1 355 ? 87.117 -7.833 40.132 1.00 9.78 388 VAL B O 1
ATOM 5966 N N . VAL B 1 356 ? 87.434 -5.579 40.337 1.00 10.18 389 VAL B N 1
ATOM 5967 C CA . VAL B 1 356 ? 88.709 -5.797 40.986 1.00 9.69 389 VAL B CA 1
ATOM 5968 C C . VAL B 1 356 ? 88.490 -6.670 42.252 1.00 9.83 389 VAL B C 1
ATOM 5969 O O . VAL B 1 356 ? 89.261 -7.622 42.477 1.00 10.27 389 VAL B O 1
ATOM 5973 N N . LEU B 1 357 ? 87.485 -6.317 43.045 1.00 9.31 390 LEU B N 1
ATOM 5974 C CA . LEU B 1 357 ? 87.262 -6.992 44.323 1.00 9.70 390 LEU B CA 1
ATOM 5975 C C . LEU B 1 357 ? 86.686 -8.375 44.182 1.00 13.17 390 LEU B C 1
ATOM 5976 O O . LEU B 1 357 ? 86.945 -9.208 45.081 1.00 15.77 390 LEU B O 1
ATOM 5981 N N . HIS B 1 358 ? 85.851 -8.663 43.148 1.00 12.11 391 HIS B N 1
ATOM 5982 C CA . HIS B 1 358 ? 84.993 -9.862 43.172 1.00 14.71 391 HIS B CA 1
ATOM 5983 C C . HIS B 1 358 ? 84.954 -10.280 41.690 1.00 14.86 391 HIS B C 1
ATOM 5984 O O . HIS B 1 358 ? 84.275 -9.665 40.856 1.00 17.59 391 HIS B O 1
ATOM 5991 N N . ARG B 1 359 ? 85.656 -11.357 41.350 1.00 15.74 392 ARG B N 1
ATOM 5992 C CA . ARG B 1 359 ? 85.772 -11.755 39.925 1.00 16.97 392 ARG B CA 1
ATOM 5993 C C . ARG B 1 359 ? 84.624 -12.619 39.424 1.00 19.06 392 ARG B C 1
ATOM 5994 O O . ARG B 1 359 ? 84.417 -12.693 38.192 1.00 19.57 392 ARG B O 1
ATOM 6002 N N . ALA B 1 360 ? 83.903 -13.307 40.311 1.00 19.48 393 ALA B N 1
ATOM 6003 C CA . ALA B 1 360 ? 82.843 -14.223 39.895 1.00 23.32 393 ALA B CA 1
ATOM 6004 C C . ALA B 1 360 ? 81.631 -13.469 39.271 1.00 24.01 393 ALA B C 1
ATOM 6005 O O . ALA B 1 360 ? 81.269 -12.333 39.670 1.00 24.06 393 ALA B O 1
ATOM 6007 N N . LEU B 1 361 ? 81.044 -14.099 38.263 1.00 22.97 394 LEU B N 1
ATOM 6008 C CA . LEU B 1 361 ? 79.855 -13.601 37.551 1.00 22.76 394 LEU B CA 1
ATOM 6009 C C . LEU B 1 361 ? 78.754 -14.635 37.735 1.00 23.36 394 LEU B C 1
ATOM 6010 O O . LEU B 1 361 ? 79.076 -15.822 38.016 1.00 29.41 394 LEU B O 1
ATOM 6015 N N . GLU B 1 362 ? 77.482 -14.216 37.565 1.00 22.00 395 GLU B N 1
ATOM 6016 C CA . GLU B 1 362 ? 76.318 -15.145 37.588 1.00 30.08 395 GLU B CA 1
ATOM 6017 C C . GLU B 1 362 ? 76.560 -16.235 36.550 1.00 36.42 395 GLU B C 1
ATOM 6018 O O . GLU B 1 362 ? 77.042 -15.927 35.439 1.00 38.29 395 GLU B O 1
ATOM 6024 N N . HIS B 1 363 ? 76.221 -17.480 36.899 1.00 43.90 396 HIS B N 1
ATOM 6025 C CA . HIS B 1 363 ? 76.340 -18.651 36.007 1.00 56.76 396 HIS B CA 1
ATOM 6026 C C . HIS B 1 363 ? 74.978 -18.917 35.388 1.00 71.38 396 HIS B C 1
ATOM 6027 O O . HIS B 1 363 ? 74.800 -18.757 34.177 1.00 57.35 396 HIS B O 1
#

B-factor: mean 17.75, std 10.98, range [6.08, 105.6]